Protein AF-0000000077406127 (afdb_homodimer)

Organism: Phaedon cochleariae (NCBI:txid80249)

Nearest PDB structures (foldseek):
  3bde-assembly1_A  TM=3.989E-01  e=2.179E-02  Mesorhizobium japonicum MAFF 303099
  2ril-assembly1_A-2  TM=4.394E-01  e=1.186E-01  Shewanella loihica PV-4
  5b09-assembly1_A-2  TM=4.162E-01  e=1.728E-01  Cannabis sativa
  5b0a-assembly1_A  TM=4.412E-01  e=4.160E-01  Cannabis sativa
  7oj0-assembly1_8  TM=1.980E-01  e=5.245E-02  Escherichia coli K-12

InterPro domains:
  IPR004244 Transposase, L1 [PTHR11505] (39-192)

pLDDT: mean 84.62, std 16.84, range [23.72, 98.31]

Secondary structure (DSSP, 8-state):
--------------GGGGGGGGSHHHHHHHHHHHHHHHHHHHHHHHHHHHHHHHHHHHHHHHHHHHHHHHHHHHHHHHHHHHHHHHHHHHHHHHHHHHHHHHHHHHHHHHHTTTEEEEESPPP-TT--HHHHHHHHHHHTT----S-EEEEEEPPPS-TT--SPPPEEEEESSHHHHHHHHHHHHHHT-EEGGGGT--SS-PEEEEEE---HHHHHHHHHHHHHHHHHT--EEEETTEEEEE-TTT--EEEE-SHHHHHHHHHHHH--/--------------SGGGGGGGGHHHHHHHHHHHHHHHHHHHHHHHHHHHHHHHHHHHHHHHHHHHHHHHHHHHHHHHHHHHHHHHHHHHHHHHHHHHHHHHHHHHHHHHHTTTEEEEESPPP-TT--HHHHHHHHHHHTT----S-EEEEEEPPPS-TT--SPPPEEEEESSHHHHHHHHHHHHHHT-EEGGGGT--SS-PEEEEEE---HHHHHHHHHHHHHHHHHT--EEEETTEEEEE-TTT--EEEE-SHHHHHHHHHHHH--

Foldseek 3Di:
DDDPPCPDDDPPDPPPVVPVVPPVVVVVVVVVVVVVVVVVVVVVVVVVVVVVVVVVVVVVVVVVVVVVVVVVVVVVVVVVVCVVVVVVVVVVVVVVVVVVVLVVQVVVLVVQLQKKKKFWADDDPDDDQVLLVLLLCVLLVHDSDVFWPDKDFDDDPDPVDPGGTIMMTGGNDNVSVVSSVVSCVVVVFAFPVSSPDDDDTTTMDMGGDHDPVLVVVQVVLVVLCVVVVWDWDDDSNWIWTADPPPRDIDTDSDPVSSVVVVVVNVVD/DPPPPDDPDPPPDDPVVVVVVVVVVVVVVVVVVVVVVVVVVVVVVVVVVVVVVVVVVVVVVVVVVVVVVVVVVVVVVVVVVCVVVVVVVVVVVVVVVVVVVLVVQVVVLVVQLQKKKKFDADDDDPDDQVLLVLLLCVLLVHDSDVFWPDKDFDDDPDPVDPGGTIMMTGGNDNVSVVSSVVSCVVVVFAFPVSSPDDDDTTTMDMGGDHDPVLVVVQVVLVVLCVVVVWDWDDDSNWIWTADPPPRDIDTDSDPVSSVVVVVVNPVD

Radius of gyration: 56.71 Å; Cα contacts (8 Å, |Δi|>4): 519; chains: 2; bounding box: 66×189×122 Å

Sequence (536 aa):
MPDVAKFPGLSWKCESCSKKTGELGGEETFAANLIEKLNFIMSDIKDIKTKQNDIVASMEYYGAKIDDFSHKMEEFDSIVKSIPKIENKVVLNTSEIDILKSNINSLEQQMRSNNIIINGIPESKNENVIEIVEKVIVTLGVNEARTIESCYRVPQKDQSRQTPKGILVKFALKSQKTNVITAIRRMKGITTGDIGFEGNNNKIFINDHLTPRNQLLYKNTREICKQKNVSCWTRDCKIYLRDPKNAKQIHIDSEDALHEIIKAFGKNMPDVAKFPGLSWKCESCSKKTGELGGEETFAANLIEKLNFIMSDIKDIKTKQNDIVASMEYYGAKIDDFSHKMEEFDSIVKSIPKIENKVVLNTSEIDILKSNINSLEQQMRSNNIIINGIPESKNENVIEIVEKVIVTLGVNEARTIESCYRVPQKDQSRQTPKGILVKFALKSQKTNVITAIRRMKGITTGDIGFEGNNNKIFINDHLTPRNQLLYKNTREICKQKNVSCWTRDCKIYLRDPKNAKQIHIDSEDALHEIIKAFGKN

Solvent-accessible surface area (backbone atoms only — not comparable to full-atom values): 30474 Å² total; per-residue (Å²): 137,87,79,80,76,81,80,83,77,87,74,81,74,74,72,75,72,68,63,65,68,64,60,64,58,54,54,55,51,50,51,50,51,50,52,53,51,51,50,48,51,53,51,49,51,53,51,52,53,51,52,50,52,50,52,51,53,50,49,51,51,52,51,52,50,50,51,52,50,54,54,51,50,53,54,49,52,55,55,58,62,44,46,62,57,54,52,47,48,39,54,52,40,51,53,48,43,52,53,49,52,50,49,43,50,54,51,55,33,57,73,26,62,26,28,34,31,40,32,50,49,81,82,61,101,77,64,58,60,65,58,54,51,49,40,50,40,52,69,52,65,44,85,73,68,93,37,69,71,48,63,46,72,45,85,64,90,59,77,81,56,85,66,54,55,32,34,37,36,33,34,40,39,51,67,56,41,52,49,50,55,50,33,41,60,73,60,72,50,52,36,35,48,74,64,68,50,85,78,78,69,36,62,44,45,77,43,68,41,58,40,74,68,55,43,50,50,48,51,54,48,50,53,53,24,60,75,68,73,38,59,67,51,74,57,93,74,36,40,35,34,42,37,87,84,75,65,45,79,40,78,48,90,43,72,66,55,47,53,54,53,48,52,59,60,65,72,102,130,87,78,82,78,84,78,91,80,80,79,80,76,71,70,77,72,61,62,67,60,64,66,56,53,60,54,52,51,47,53,50,52,48,50,52,53,51,49,51,51,52,52,49,53,52,51,51,53,53,52,50,52,52,50,52,53,50,50,50,53,50,51,52,51,50,52,54,48,54,56,51,48,55,55,45,52,58,53,58,63,46,47,62,56,53,51,48,50,40,54,52,42,51,52,50,42,52,53,50,52,52,49,43,51,53,51,55,34,57,73,26,62,26,28,35,31,40,32,51,50,82,81,60,91,87,62,59,60,64,58,54,51,49,39,49,40,51,71,54,65,45,83,74,68,92,38,69,68,46,64,44,72,46,87,65,89,59,79,81,56,85,66,54,56,32,34,37,36,32,35,40,39,51,67,56,42,53,49,51,54,52,33,40,59,73,60,73,51,53,38,34,49,73,62,68,50,84,78,79,69,35,62,44,45,77,42,67,40,59,40,73,68,55,43,51,51,47,52,54,48,50,53,53,23,61,76,67,74,38,58,68,51,73,59,94,76,36,40,35,33,41,38,86,84,76,66,44,79,40,80,47,90,42,71,66,55,47,52,53,54,50,53,60,61,65,74,102

Structure (mmCIF, N/CA/C/O backbone):
data_AF-0000000077406127-model_v1
#
loop_
_entity.id
_entity.type
_entity.pdbx_description
1 polymer 'Zinc finger DNA binding protein'
#
loop_
_atom_site.group_PDB
_atom_site.id
_atom_site.type_symbol
_atom_site.label_atom_id
_atom_site.label_alt_id
_atom_site.label_comp_id
_atom_site.label_asym_id
_atom_site.label_entity_id
_atom_site.label_seq_id
_atom_site.pdbx_PDB_ins_code
_atom_site.Cartn_x
_atom_site.Cartn_y
_atom_site.Cartn_z
_atom_site.occupancy
_atom_site.B_iso_or_equiv
_atom_site.auth_seq_id
_atom_site.auth_comp_id
_atom_site.auth_asym_id
_atom_site.auth_atom_id
_atom_site.pdbx_PDB_model_num
ATOM 1 N N . MET A 1 1 ? -12.422 153.625 59.531 1 23.72 1 MET A N 1
ATOM 2 C CA . MET A 1 1 ? -11.742 152.25 59.562 1 23.72 1 MET A CA 1
ATOM 3 C C . MET A 1 1 ? -10.875 152.125 58.312 1 23.72 1 MET A C 1
ATOM 5 O O . MET A 1 1 ? -11.258 152.5 57.219 1 23.72 1 MET A O 1
ATOM 9 N N . PRO A 1 2 ? -9.57 151.625 58.531 1 28.53 2 PRO A N 1
ATOM 10 C CA . PRO A 1 2 ? -8.383 151.625 57.688 1 28.53 2 PRO A CA 1
ATOM 11 C C . PRO A 1 2 ? -8.508 150.75 56.5 1 28.53 2 PRO A C 1
ATOM 13 O O . PRO A 1 2 ? -9.258 149.75 56.562 1 28.53 2 PRO A O 1
ATOM 16 N N . ASP A 1 3 ? -8.32 151.125 55.281 1 30.36 3 ASP A N 1
ATOM 17 C CA . ASP A 1 3 ? -8.391 150.75 53.875 1 30.36 3 ASP A CA 1
ATOM 18 C C . ASP A 1 3 ? -7.312 149.75 53.562 1 30.36 3 ASP A C 1
ATOM 20 O O . ASP A 1 3 ? -6.117 150 53.688 1 30.36 3 ASP A O 1
ATOM 24 N N . VAL A 1 4 ? -7.578 148.375 54.125 1 32.62 4 VAL A N 1
ATOM 25 C CA . VAL A 1 4 ? -6.656 147.25 54 1 32.62 4 VAL A CA 1
ATOM 26 C C . VAL A 1 4 ? -6.199 147.125 52.562 1 32.62 4 VAL A C 1
ATOM 28 O O . VAL A 1 4 ? -7.023 147 51.656 1 32.62 4 VAL A O 1
ATOM 31 N N . ALA A 1 5 ? -5.023 147.625 52.25 1 32 5 ALA A N 1
ATOM 32 C CA . ALA A 1 5 ? -4.441 147.75 50.906 1 32 5 ALA A CA 1
ATOM 33 C C . ALA A 1 5 ? -4.066 146.375 50.406 1 32 5 ALA A C 1
ATOM 35 O O . ALA A 1 5 ? -3.342 145.625 51.062 1 32 5 ALA A O 1
ATOM 36 N N . LYS A 1 6 ? -4.996 145.75 49.688 1 34.91 6 LYS A N 1
ATOM 37 C CA . LYS A 1 6 ? -4.973 144.375 49.062 1 34.91 6 LYS A CA 1
ATOM 38 C C . LYS A 1 6 ? -3.758 144.25 48.156 1 34.91 6 LYS A C 1
ATOM 40 O O . LYS A 1 6 ? -3.674 144.875 47.094 1 34.91 6 LYS A O 1
ATOM 45 N N . PHE A 1 7 ? -2.553 144 48.844 1 31.02 7 PHE A N 1
ATOM 46 C CA . PHE A 1 7 ? -1.362 144 48 1 31.02 7 PHE A CA 1
ATOM 47 C C . PHE A 1 7 ? -1.374 142.75 47.156 1 31.02 7 PHE A C 1
ATOM 49 O O . PHE A 1 7 ? -1.604 141.625 47.688 1 31.02 7 PHE A O 1
ATOM 56 N N . PRO A 1 8 ? -1.407 142.625 45.812 1 29.8 8 PRO A N 1
ATOM 57 C CA . PRO A 1 8 ? -1.729 141.625 44.781 1 29.8 8 PRO A CA 1
ATOM 58 C C . PRO A 1 8 ? -0.864 140.375 44.875 1 29.8 8 PRO A C 1
ATOM 60 O O . PRO A 1 8 ? -1.39 139.25 44.906 1 29.8 8 PRO A O 1
ATOM 63 N N . GLY A 1 9 ? 0.224 140.25 44.25 1 28.89 9 GLY A N 1
ATOM 64 C CA . GLY A 1 9 ? 0.572 139.375 43.156 1 28.89 9 GLY A CA 1
ATOM 65 C C . GLY A 1 9 ? 1.231 138.125 43.594 1 28.89 9 GLY A C 1
ATOM 66 O O . GLY A 1 9 ? 0.884 137 43.125 1 28.89 9 GLY A O 1
ATOM 67 N N . LEU A 1 10 ? 2.523 138.125 44.062 1 32.22 10 LEU A N 1
ATOM 68 C CA . LEU A 1 10 ? 3.572 137.25 43.625 1 32.22 10 LEU A CA 1
ATOM 69 C C . LEU A 1 10 ? 3.541 135.875 44.438 1 32.22 10 LEU A C 1
ATOM 71 O O . LEU A 1 10 ? 3.875 135.875 45.594 1 32.22 10 LEU A O 1
ATOM 75 N N . SER A 1 11 ? 2.496 135.125 44.281 1 33.75 11 SER A N 1
ATOM 76 C CA . SER A 1 11 ? 2.49 133.875 45.031 1 33.75 11 SER A CA 1
ATOM 77 C C . SER A 1 11 ? 3.57 132.875 44.531 1 33.75 11 SER A C 1
ATOM 79 O O . SER A 1 11 ? 3.625 132.625 43.344 1 33.75 11 SER A O 1
ATOM 81 N N . TRP A 1 12 ? 4.832 132.875 45.062 1 32.41 12 TRP A N 1
ATOM 82 C CA . TRP A 1 12 ? 5.996 132 44.719 1 32.41 12 TRP A CA 1
ATOM 83 C C . TRP A 1 12 ? 5.711 130.5 44.906 1 32.41 12 TRP A C 1
ATOM 85 O O . TRP A 1 12 ? 5.391 130.125 46.031 1 32.41 12 TRP A O 1
ATOM 95 N N . LYS A 1 13 ? 5.012 129.875 43.938 1 39 13 LYS A N 1
ATOM 96 C CA . LYS A 1 13 ? 4.789 128.5 43.969 1 39 13 LYS A CA 1
ATOM 97 C C . LYS A 1 13 ? 6.109 127.688 43.875 1 39 13 LYS A C 1
ATOM 99 O O . LYS A 1 13 ? 6.934 128 43 1 39 13 LYS A O 1
ATOM 104 N N . CYS A 1 14 ? 6.602 127.125 44.938 1 37.44 14 CYS A N 1
ATOM 105 C CA . CYS A 1 14 ? 7.852 126.375 45.031 1 37.44 14 CYS A CA 1
ATOM 106 C C . CYS A 1 14 ? 7.875 125.25 44.031 1 37.44 14 CYS A C 1
ATOM 108 O O . CYS A 1 14 ? 6.895 124.5 43.906 1 37.44 14 CYS A O 1
ATOM 110 N N . GLU A 1 15 ? 8.719 125.062 43 1 41.5 15 GLU A N 1
ATOM 111 C CA . GLU A 1 15 ? 8.984 124.188 41.844 1 41.5 15 GLU A CA 1
ATOM 112 C C . GLU A 1 15 ? 9.148 122.75 42.312 1 41.5 15 GLU A C 1
ATOM 114 O O . GLU A 1 15 ? 8.812 121.812 41.594 1 41.5 15 GLU A O 1
ATOM 119 N N . SER A 1 16 ? 9.664 122.438 43.469 1 42.06 16 SER A N 1
ATOM 120 C CA . SER A 1 16 ? 10.055 121.062 43.781 1 42.06 16 SER A CA 1
ATOM 121 C C . SER A 1 16 ? 8.836 120.188 44.062 1 42.06 16 SER A C 1
ATOM 123 O O . SER A 1 16 ? 8.93 118.938 44.062 1 42.06 16 SER A O 1
ATOM 125 N N . CYS A 1 17 ? 7.73 120.5 44.594 1 40.66 17 CYS A N 1
ATOM 126 C CA . CYS A 1 17 ? 6.586 119.688 44.938 1 40.66 17 CYS A CA 1
ATOM 127 C C . CYS A 1 17 ? 5.824 119.25 43.688 1 40.66 17 CYS A C 1
ATOM 129 O O . CYS A 1 17 ? 4.844 118.5 43.781 1 40.66 17 CYS A O 1
ATOM 131 N N . SER A 1 18 ? 5.953 119.938 42.594 1 41.56 18 SER A N 1
ATOM 132 C CA . SER A 1 18 ? 5.191 119.562 41.406 1 41.56 18 SER A CA 1
ATOM 133 C C . SER A 1 18 ? 5.668 118.188 40.844 1 41.56 18 SER A C 1
ATOM 135 O O . SER A 1 18 ? 5.02 117.625 40 1 41.56 18 SER A O 1
ATOM 137 N N . LYS A 1 19 ? 6.891 117.812 41.188 1 42.69 19 LYS A N 1
ATOM 138 C CA . LYS A 1 19 ? 7.34 116.562 40.562 1 42.69 19 LYS A CA 1
ATOM 139 C C . LYS A 1 19 ? 6.77 115.312 41.281 1 42.69 19 LYS A C 1
ATOM 141 O O . LYS A 1 19 ? 7.066 114.188 40.906 1 42.69 19 LYS A O 1
ATOM 146 N N . LYS A 1 20 ? 6.16 115.375 42.344 1 44.41 20 LYS A N 1
ATOM 147 C CA . LYS A 1 20 ? 5.699 114.188 42.969 1 44.41 20 LYS A CA 1
ATOM 148 C C . LYS A 1 20 ? 4.488 113.625 42.25 1 44.41 20 LYS A C 1
ATOM 150 O O . LYS A 1 20 ? 3.984 112.562 42.594 1 44.41 20 LYS A O 1
ATOM 155 N N . THR A 1 21 ? 3.848 114.312 41.344 1 43.69 21 THR A N 1
ATOM 156 C CA . THR A 1 21 ? 2.693 113.75 40.688 1 43.69 21 THR A CA 1
ATOM 157 C C . THR A 1 21 ? 3.137 112.688 39.688 1 43.69 21 THR A C 1
ATOM 159 O O . THR A 1 21 ? 2.311 111.938 39.156 1 43.69 21 THR A O 1
ATOM 162 N N . GLY A 1 22 ? 4.367 112.688 39.25 1 45.22 22 GLY A N 1
ATOM 163 C CA . GLY A 1 22 ? 4.828 111.75 38.219 1 45.22 22 GLY A CA 1
ATOM 164 C C . GLY A 1 22 ? 5.012 110.375 38.719 1 45.22 22 GLY A C 1
ATOM 165 O O . GLY A 1 22 ? 5.297 109.438 37.938 1 45.22 22 GLY A O 1
ATOM 166 N N . GLU A 1 23 ? 5.152 110 39.906 1 48.38 23 GLU A N 1
ATOM 167 C CA . GLU A 1 23 ? 5.453 108.688 40.438 1 48.38 23 GLU A CA 1
ATOM 168 C C . GLU A 1 23 ? 4.199 107.812 40.5 1 48.38 23 GLU A C 1
ATOM 170 O O . GLU A 1 23 ? 4.285 106.562 40.656 1 48.38 23 GLU A O 1
ATOM 175 N N . LEU A 1 24 ? 3.041 108.312 40.594 1 52.19 24 LEU A N 1
ATOM 176 C CA . LEU A 1 24 ? 1.816 107.5 40.594 1 52.19 24 LEU A CA 1
ATOM 177 C C . LEU A 1 24 ? 1.615 106.812 39.25 1 52.19 24 LEU A C 1
ATOM 179 O O . LEU A 1 24 ? 1.036 105.688 39.188 1 52.19 24 LEU A O 1
ATOM 183 N N . GLY A 1 25 ? 2.084 107.312 38.188 1 55.66 25 GLY A N 1
ATOM 184 C CA . GLY A 1 25 ? 1.985 106.75 36.875 1 55.66 25 GLY A CA 1
ATOM 185 C C . GLY A 1 25 ? 2.789 105.5 36.688 1 55.66 25 GLY A C 1
ATOM 186 O O . GLY A 1 25 ? 2.391 104.625 35.938 1 55.66 25 GLY A O 1
ATOM 187 N N . GLY A 1 26 ? 3.797 105.375 37.312 1 61.22 26 GLY A N 1
ATOM 188 C CA . GLY A 1 26 ? 4.703 104.188 37.219 1 61.22 26 GLY A CA 1
ATOM 189 C C . GLY A 1 26 ? 4.164 102.938 37.875 1 61.22 26 GLY A C 1
ATOM 190 O O . GLY A 1 26 ? 4.328 101.875 37.344 1 61.22 26 GLY A O 1
ATOM 191 N N . GLU A 1 27 ? 3.52 103.062 38.906 1 68.31 27 GLU A N 1
ATOM 192 C CA . GLU A 1 27 ? 2.971 101.938 39.656 1 68.31 27 GLU A CA 1
ATOM 193 C C . GLU A 1 27 ? 1.751 101.375 38.938 1 68.31 27 GLU A C 1
ATOM 195 O O . GLU A 1 27 ? 1.573 100.188 38.906 1 68.31 27 GLU A O 1
ATOM 200 N N . GLU A 1 28 ? 0.912 102.25 38.406 1 68.44 28 GLU A N 1
ATOM 201 C CA . GLU A 1 28 ? -0.248 101.812 37.656 1 68.44 28 GLU A CA 1
ATOM 202 C C . GLU A 1 28 ? 0.175 101.062 36.375 1 68.44 28 GLU A C 1
ATOM 204 O O . GLU A 1 28 ? -0.413 100.062 36.031 1 68.44 28 GLU A O 1
ATOM 209 N N . THR A 1 29 ? 1.216 101.625 35.844 1 76.19 29 THR A N 1
ATOM 210 C CA . THR A 1 29 ? 1.751 101 34.625 1 76.19 29 THR A CA 1
ATOM 211 C C . THR A 1 29 ? 2.402 99.625 34.969 1 76.19 29 THR A C 1
ATOM 213 O O . THR A 1 29 ? 2.25 98.688 34.219 1 76.19 29 THR A O 1
ATOM 216 N N . PHE A 1 30 ? 3.041 99.5 36 1 77.81 30 PHE A N 1
ATOM 217 C CA . PHE A 1 30 ? 3.65 98.25 36.469 1 77.81 30 PHE A CA 1
ATOM 218 C C . PHE A 1 30 ? 2.582 97.25 36.781 1 77.81 30 PHE A C 1
ATOM 220 O O . PHE A 1 30 ? 2.701 96.062 36.375 1 77.81 30 PHE A O 1
ATOM 227 N N . ALA A 1 31 ? 1.521 97.75 37.5 1 79.81 31 ALA A N 1
ATOM 228 C CA . ALA A 1 31 ? 0.427 96.875 37.844 1 79.81 31 ALA A CA 1
ATOM 229 C C . ALA A 1 31 ? -0.29 96.312 36.594 1 79.81 31 ALA A C 1
ATOM 231 O O . ALA A 1 31 ? -0.622 95.125 36.5 1 79.81 31 ALA A O 1
ATOM 232 N N . ALA A 1 32 ? -0.462 97.25 35.656 1 78.31 32 ALA A N 1
ATOM 233 C CA . ALA A 1 32 ? -1.131 96.875 34.406 1 78.31 32 ALA A CA 1
ATOM 234 C C . ALA A 1 32 ? -0.286 95.875 33.625 1 78.31 32 ALA A C 1
ATOM 236 O O . ALA A 1 32 ? -0.809 94.875 33.062 1 78.31 32 ALA A O 1
ATOM 237 N N . ASN A 1 33 ? 1.027 96 33.562 1 81.62 33 ASN A N 1
ATOM 238 C CA . ASN A 1 33 ? 1.945 95.125 32.875 1 81.62 33 ASN A CA 1
ATOM 239 C C . ASN A 1 33 ? 2.01 93.75 33.562 1 81.62 33 ASN A C 1
ATOM 241 O O . ASN A 1 33 ? 2.064 92.688 32.875 1 81.62 33 ASN A O 1
ATOM 245 N N . LEU A 1 34 ? 1.953 93.75 34.812 1 84.75 34 LEU A N 1
ATOM 246 C CA . LEU A 1 34 ? 1.985 92.5 35.594 1 84.75 34 LEU A CA 1
ATOM 247 C C . LEU A 1 34 ? 0.717 91.688 35.344 1 84.75 34 LEU A C 1
ATOM 249 O O . LEU A 1 34 ? 0.781 90.5 35.188 1 84.75 34 LEU A O 1
ATOM 253 N N . ILE A 1 35 ? -0.429 92.438 35.312 1 83.44 35 ILE A N 1
ATOM 254 C CA . ILE A 1 35 ? -1.706 91.75 35.094 1 83.44 35 ILE A CA 1
ATOM 255 C C . ILE A 1 35 ? -1.74 91.188 33.688 1 83.44 35 ILE A C 1
ATOM 257 O O . ILE A 1 35 ? -2.223 90.062 33.469 1 83.44 35 ILE A O 1
ATOM 261 N N . GLU A 1 36 ? -1.147 91.875 32.719 1 83.25 36 GLU A N 1
ATOM 262 C CA . GLU A 1 36 ? -1.096 91.375 31.359 1 83.25 36 GLU A CA 1
ATOM 263 C C . GLU A 1 36 ? -0.242 90.125 31.25 1 83.25 36 GLU A C 1
ATOM 265 O O . GLU A 1 36 ? -0.627 89.188 30.594 1 83.25 36 GLU A O 1
ATOM 270 N N . LYS A 1 37 ? 0.863 90.062 31.953 1 84.5 37 LYS A N 1
ATOM 271 C CA . LYS A 1 37 ? 1.743 88.938 31.953 1 84.5 37 LYS A CA 1
ATOM 272 C C . LYS A 1 37 ? 1.078 87.75 32.625 1 84.5 37 LYS A C 1
ATOM 274 O O . LYS A 1 37 ? 1.182 86.625 32.156 1 84.5 37 LYS A O 1
ATOM 279 N N . LEU A 1 38 ? 0.329 88 33.656 1 87.56 38 LEU A N 1
ATOM 280 C CA . LEU A 1 38 ? -0.38 86.938 34.375 1 87.56 38 LEU A CA 1
ATOM 281 C C . LEU A 1 38 ? -1.502 86.375 33.531 1 87.56 38 LEU A C 1
ATOM 283 O O . LEU A 1 38 ? -1.727 85.125 33.531 1 87.56 38 LEU A O 1
ATOM 287 N N . ASN A 1 39 ? -2.131 87.25 32.781 1 83.94 39 ASN A N 1
ATOM 288 C CA . ASN A 1 39 ? -3.164 86.812 31.859 1 83.94 39 ASN A CA 1
ATOM 289 C C . ASN A 1 39 ? -2.58 85.938 30.75 1 83.94 39 ASN A C 1
ATOM 291 O O . ASN A 1 39 ? -3.184 84.938 30.359 1 83.94 39 ASN A O 1
ATOM 295 N N . PHE A 1 40 ? -1.41 86.25 30.359 1 85.12 40 PHE A N 1
ATOM 296 C CA . PHE A 1 40 ? -0.725 85.438 29.344 1 85.12 40 PHE A CA 1
ATOM 297 C C . PHE A 1 40 ? -0.356 84.062 29.891 1 85.12 40 PHE A C 1
ATOM 299 O O . PHE A 1 40 ? -0.567 83.062 29.219 1 85.12 40 PHE A O 1
ATOM 306 N N . ILE A 1 41 ? 0.121 84 31.062 1 89 41 ILE A N 1
ATOM 307 C CA . ILE A 1 41 ? 0.506 82.75 31.703 1 89 41 ILE A CA 1
ATOM 308 C C . ILE A 1 41 ? -0.727 81.875 31.906 1 89 41 ILE A C 1
ATOM 310 O O . ILE A 1 41 ? -0.687 80.688 31.656 1 89 41 ILE A O 1
ATOM 314 N N . MET A 1 42 ? -1.842 82.562 32.312 1 89.88 42 MET A N 1
ATOM 315 C CA . MET A 1 42 ? -3.078 81.812 32.531 1 89.88 42 MET A CA 1
ATOM 316 C C . MET A 1 42 ? -3.621 81.25 31.219 1 89.88 42 MET A C 1
ATOM 318 O O . MET A 1 42 ? -4.113 80.125 31.188 1 89.88 42 MET A O 1
ATOM 322 N N . SER A 1 43 ? -3.436 82.062 30.172 1 88.5 43 SER A N 1
ATOM 323 C CA . SER A 1 43 ? -3.855 81.562 28.859 1 88.5 43 SER A CA 1
ATOM 324 C C . SER A 1 43 ? -3 80.438 28.391 1 88.5 43 SER A C 1
ATOM 326 O O . SER A 1 43 ? -3.518 79.438 27.844 1 88.5 43 SER A O 1
ATOM 328 N N . ASP A 1 44 ? -1.703 80.5 28.672 1 89.5 44 ASP A N 1
ATOM 329 C CA . ASP A 1 44 ? -0.779 79.375 28.312 1 89.5 44 ASP A CA 1
ATOM 330 C C . ASP A 1 44 ? -1.089 78.125 29.094 1 89.5 44 ASP A C 1
ATOM 332 O O . ASP A 1 44 ? -1.03 77 28.547 1 89.5 44 ASP A O 1
ATOM 336 N N . ILE A 1 45 ? -1.43 78.188 30.328 1 91.12 45 ILE A N 1
ATOM 337 C CA . ILE A 1 45 ? -1.759 77.062 31.188 1 91.12 45 ILE A CA 1
ATOM 338 C C . ILE A 1 45 ? -3.029 76.375 30.688 1 91.12 45 ILE A C 1
ATOM 340 O O . ILE A 1 45 ? -3.104 75.188 30.641 1 91.12 45 ILE A O 1
ATOM 344 N N . LYS A 1 46 ? -3.963 77.25 30.234 1 89.81 46 LYS A N 1
ATOM 345 C CA . LYS A 1 46 ? -5.188 76.688 29.656 1 89.81 46 LYS A CA 1
ATOM 346 C C . LYS A 1 46 ? -4.895 75.938 28.391 1 89.81 46 LYS A C 1
ATOM 348 O O . LYS A 1 46 ? -5.457 74.812 28.188 1 89.81 46 LYS A O 1
ATOM 353 N N . ASP A 1 47 ? -3.943 76.438 27.578 1 90.5 47 ASP A N 1
ATOM 354 C CA . ASP A 1 47 ? -3.535 75.75 26.359 1 90.5 47 ASP A CA 1
ATOM 355 C C . ASP A 1 47 ? -2.836 74.438 26.672 1 90.5 47 ASP A C 1
ATOM 357 O O . ASP A 1 47 ? -3.092 73.375 26.016 1 90.5 47 ASP A O 1
ATOM 361 N N . ILE A 1 48 ? -1.962 74.375 27.656 1 91.19 48 ILE A N 1
ATOM 362 C CA . ILE A 1 48 ? -1.224 73.188 28.062 1 91.19 48 ILE A CA 1
ATOM 363 C C . ILE A 1 48 ? -2.197 72.125 28.578 1 91.19 48 ILE A C 1
ATOM 365 O O . ILE A 1 48 ? -2.07 70.938 28.25 1 91.19 48 ILE A O 1
ATOM 369 N N . LYS A 1 49 ? -3.248 72.625 29.312 1 91.88 49 LYS A N 1
ATOM 370 C CA . LYS A 1 49 ? -4.238 71.688 29.859 1 91.88 49 LYS A CA 1
ATOM 371 C C . LYS A 1 49 ? -5.066 71.062 28.734 1 91.88 49 LYS A C 1
ATOM 373 O O . LYS A 1 49 ? -5.367 69.875 28.781 1 91.88 49 LYS A O 1
ATOM 378 N N . THR A 1 50 ? -5.309 71.812 27.719 1 90.25 50 THR A N 1
ATOM 379 C CA . THR A 1 50 ? -6.047 71.312 26.562 1 90.25 50 THR A CA 1
ATOM 380 C C . THR A 1 50 ? -5.223 70.25 25.828 1 90.25 50 THR A C 1
ATOM 382 O O . THR A 1 50 ? -5.734 69.188 25.484 1 90.25 50 THR A O 1
ATOM 385 N N . LYS A 1 51 ? -3.949 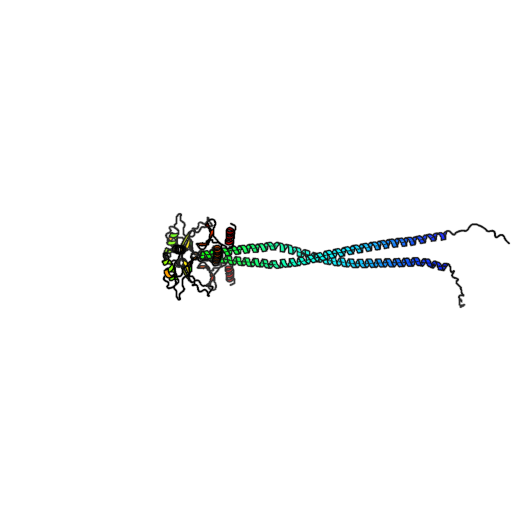70.562 25.625 1 90.88 51 LYS A N 1
ATOM 386 C CA . LYS A 1 51 ? -3.055 69.625 24.938 1 90.88 51 LYS A CA 1
ATOM 387 C C . LYS A 1 51 ? -2.883 68.375 25.75 1 90.88 51 LYS A C 1
ATOM 389 O O . LYS A 1 51 ? -2.805 67.25 25.188 1 90.88 51 LYS A O 1
ATOM 394 N N . GLN A 1 52 ? -2.844 68.438 27.062 1 92.62 52 GLN A N 1
ATOM 395 C CA . GLN A 1 52 ? -2.75 67.25 27.938 1 92.62 52 GLN A CA 1
ATOM 396 C C . GLN A 1 52 ? -3.986 66.375 27.797 1 92.62 52 GLN A C 1
ATOM 398 O O . GLN A 1 52 ? -3.879 65.125 27.781 1 92.62 52 GLN A O 1
ATOM 403 N N . ASN A 1 53 ? -5.082 67.062 27.688 1 90.44 53 ASN A N 1
ATOM 404 C CA . ASN A 1 53 ? -6.312 66.312 27.5 1 90.44 53 ASN A CA 1
ATOM 405 C C . ASN A 1 53 ? -6.324 65.562 26.172 1 90.44 53 ASN A C 1
ATOM 407 O O . ASN A 1 53 ? -6.793 64.438 26.078 1 90.44 53 ASN A O 1
ATOM 411 N N . ASP A 1 54 ? -5.703 66.188 25.156 1 90.81 54 ASP A N 1
ATOM 412 C CA . ASP A 1 54 ? -5.59 65.562 23.859 1 90.81 54 ASP A CA 1
ATOM 413 C C . ASP A 1 54 ? -4.66 64.312 23.906 1 90.81 54 ASP A C 1
ATOM 415 O O . ASP A 1 54 ? -4.934 63.281 23.281 1 90.81 54 ASP A O 1
ATOM 419 N N . ILE A 1 55 ? -3.588 64.375 24.641 1 92 55 ILE A N 1
ATOM 420 C CA . ILE A 1 55 ? -2.615 63.312 24.781 1 92 55 ILE A CA 1
ATOM 421 C C . ILE A 1 55 ? -3.246 62.125 25.516 1 92 55 ILE A C 1
ATOM 423 O O . ILE A 1 55 ? -3.053 60.969 25.141 1 92 55 ILE A O 1
ATOM 427 N N . VAL A 1 56 ? -4.055 62.469 26.516 1 91.5 56 VAL A N 1
ATOM 428 C CA . VAL A 1 56 ? -4.723 61.406 27.281 1 91.5 56 VAL A CA 1
ATOM 429 C C . VAL A 1 56 ? -5.723 60.688 26.391 1 91.5 56 VAL A C 1
ATOM 431 O O . VAL A 1 56 ? -5.801 59.438 26.422 1 91.5 56 VAL A O 1
ATOM 434 N N . ALA A 1 57 ? -6.387 61.438 25.562 1 91 57 ALA A N 1
ATOM 435 C CA . ALA A 1 57 ? -7.344 60.844 24.641 1 91 57 ALA A CA 1
ATOM 436 C C . ALA A 1 57 ? -6.637 59.938 23.625 1 91 57 ALA A C 1
ATOM 438 O O . ALA A 1 57 ? -7.125 58.844 23.328 1 91 57 ALA A O 1
ATOM 439 N N . SER A 1 58 ? -5.52 60.344 23.141 1 89.5 58 SER A N 1
ATOM 440 C CA . SER A 1 58 ? -4.723 59.562 22.219 1 89.5 58 SER A CA 1
ATOM 441 C C . SER A 1 58 ? -4.211 58.281 22.891 1 89.5 58 SER A C 1
ATOM 443 O O . SER A 1 58 ? -4.215 57.219 22.281 1 89.5 58 SER A O 1
ATOM 445 N N . MET A 1 59 ? -3.818 58.469 24.109 1 90.12 59 MET A N 1
ATOM 446 C CA . MET A 1 59 ? -3.311 57.312 24.859 1 90.12 59 MET A CA 1
ATOM 447 C C . MET A 1 59 ? -4.406 56.281 25.078 1 90.12 59 MET A C 1
ATOM 449 O O . MET A 1 59 ? -4.152 55.062 25 1 90.12 59 MET A O 1
ATOM 453 N N . GLU A 1 60 ? -5.531 56.781 25.281 1 88.5 60 GLU A N 1
ATOM 454 C CA . GLU A 1 60 ? -6.668 55.875 25.438 1 88.5 60 GLU A CA 1
ATOM 455 C C . GLU A 1 60 ? -6.961 55.125 24.141 1 88.5 60 GLU A C 1
ATOM 457 O O . GLU A 1 60 ? -7.258 53.938 24.172 1 88.5 60 GLU A O 1
ATOM 462 N N . TYR A 1 61 ? -6.797 55.781 23.094 1 89.19 61 TYR A N 1
ATOM 463 C CA . TYR A 1 61 ? -6.992 55.188 21.781 1 89.19 61 TYR A CA 1
ATOM 464 C C . TYR A 1 61 ? -5.977 54.062 21.516 1 89.19 61 TYR A C 1
ATOM 466 O O . TYR A 1 61 ? -6.344 52.969 21.125 1 89.19 61 TYR A O 1
ATOM 474 N N . TYR A 1 62 ? -4.781 54.375 21.812 1 89.62 62 TYR A N 1
ATOM 475 C CA . TYR A 1 62 ? -3.73 53.375 21.578 1 89.62 62 TYR A CA 1
ATOM 476 C C . TYR A 1 62 ? -3.82 52.219 22.578 1 89.62 62 TYR A C 1
ATOM 478 O O . TYR A 1 62 ? -3.484 51.094 22.25 1 89.62 62 TYR A O 1
ATOM 486 N N . GLY A 1 63 ? -4.305 52.656 23.812 1 88.94 63 GLY A N 1
ATOM 487 C CA . GLY A 1 63 ? -4.559 51.625 24.781 1 88.94 63 GLY A CA 1
ATOM 488 C C . GLY A 1 63 ? -5.578 50.594 24.297 1 88.94 63 GLY A C 1
ATOM 489 O O . GLY A 1 63 ? -5.383 49.375 24.453 1 88.94 63 GLY A O 1
ATOM 490 N N . ALA A 1 64 ? -6.578 51.062 23.578 1 89.75 64 ALA A N 1
ATOM 491 C CA . ALA A 1 64 ? -7.609 50.188 23.031 1 89.75 64 ALA A CA 1
ATOM 492 C C . ALA A 1 64 ? -7.055 49.344 21.891 1 89.75 64 ALA A C 1
ATOM 494 O O . ALA A 1 64 ? -7.402 48.156 21.766 1 89.75 64 ALA A O 1
ATOM 495 N N . LYS A 1 65 ? -6.238 49.906 21.094 1 88.56 65 LYS A N 1
ATOM 496 C CA . LYS A 1 65 ? -5.609 49.156 20 1 88.56 65 LYS A CA 1
ATOM 497 C C . LYS A 1 65 ? -4.707 48.062 20.516 1 88.56 65 LYS A C 1
ATOM 499 O O . LYS A 1 65 ? -4.691 46.938 19.969 1 88.56 65 LYS A O 1
ATOM 504 N N . ILE A 1 66 ? -4 48.375 21.531 1 88.62 66 ILE A N 1
ATOM 505 C CA . ILE A 1 66 ? -3.111 47.406 22.141 1 88.62 66 ILE A CA 1
ATOM 506 C C . ILE A 1 66 ? -3.93 46.219 22.703 1 88.62 66 ILE A C 1
ATOM 508 O O . ILE A 1 66 ? -3.535 45.062 22.578 1 88.62 66 ILE A O 1
ATOM 512 N N . ASP A 1 67 ? -5.07 46.562 23.234 1 86.75 67 ASP A N 1
ATOM 513 C CA . ASP A 1 67 ? -5.957 45.531 23.734 1 86.75 67 ASP A CA 1
ATOM 514 C C . ASP A 1 67 ? -6.449 44.656 22.594 1 86.75 67 ASP A C 1
ATOM 516 O O . ASP A 1 67 ? -6.496 43.406 22.719 1 86.75 67 ASP A O 1
ATOM 520 N N . ASP A 1 68 ? -6.754 45.188 21.547 1 87.81 68 ASP A N 1
ATOM 521 C CA . ASP A 1 68 ? -7.184 44.438 20.359 1 87.81 68 ASP A CA 1
ATOM 522 C C . ASP A 1 68 ? -6.074 43.531 19.875 1 87.81 68 ASP A C 1
ATOM 524 O O . ASP A 1 68 ? -6.328 42.375 19.531 1 87.81 68 ASP A O 1
ATOM 528 N N . PHE A 1 69 ? -4.879 44.094 19.875 1 86 69 PHE A N 1
ATOM 529 C CA . PHE A 1 69 ? -3.725 43.312 19.438 1 86 69 PHE A CA 1
ATOM 530 C C . PHE A 1 69 ? -3.484 42.156 20.391 1 86 69 PHE A C 1
ATOM 532 O O . PHE A 1 69 ? -3.137 41.062 19.953 1 86 69 PHE A O 1
ATOM 539 N N . SER A 1 70 ? -3.748 42.406 21.609 1 84.81 70 SER A N 1
ATOM 540 C CA . SER A 1 70 ? -3.582 41.375 22.609 1 84.81 70 SER A CA 1
ATOM 541 C C . SER A 1 70 ? -4.555 40.219 22.375 1 84.81 70 SER A C 1
ATOM 543 O O . SER A 1 70 ? -4.191 39.031 22.531 1 84.81 70 SER A O 1
ATOM 545 N N . HIS A 1 71 ? -5.727 40.531 21.922 1 86.69 71 HIS A N 1
ATOM 546 C CA . HIS A 1 71 ? -6.719 39.5 21.609 1 86.69 71 HIS A CA 1
ATOM 547 C C . HIS A 1 71 ? -6.32 38.688 20.375 1 86.69 71 HIS A C 1
ATOM 549 O O . HIS A 1 71 ? -6.457 37.469 20.359 1 86.69 71 HIS A O 1
ATOM 555 N N . LYS A 1 72 ? -5.793 39.312 19.406 1 83.69 72 LYS A N 1
ATOM 556 C CA . LYS A 1 72 ? -5.34 38.656 18.188 1 83.69 72 LYS A CA 1
ATOM 557 C C . LYS A 1 72 ? -4.16 37.719 18.484 1 83.69 72 LYS A C 1
ATOM 559 O O . LYS A 1 72 ? -4.051 36.656 17.906 1 83.69 72 LYS A O 1
ATOM 564 N N . MET A 1 73 ? -3.371 38.156 19.422 1 84.12 73 MET A N 1
ATOM 565 C CA . MET A 1 73 ? -2.234 37.344 19.828 1 84.12 73 MET A CA 1
ATOM 566 C C . MET A 1 73 ? -2.705 36.031 20.438 1 84.12 73 MET A C 1
ATOM 568 O O . MET A 1 73 ? -2.064 35 20.266 1 84.12 73 MET A O 1
ATOM 572 N N . GLU A 1 74 ? -3.789 36.094 21.062 1 83 74 GLU A N 1
ATOM 573 C CA . GLU A 1 74 ? -4.363 34.875 21.625 1 83 74 GLU A CA 1
ATOM 574 C C . GLU A 1 74 ? -4.805 33.906 20.531 1 83 74 GLU A C 1
ATOM 576 O O . GLU A 1 74 ? -4.613 32.688 20.656 1 83 74 GLU A O 1
ATOM 581 N N . GLU A 1 75 ? -5.332 34.406 19.531 1 81.88 75 GLU A N 1
ATOM 582 C CA . GLU A 1 75 ? -5.723 33.594 18.391 1 81.88 75 GLU A CA 1
ATOM 583 C C . GLU A 1 75 ? -4.504 32.969 17.719 1 81.88 75 GLU A C 1
ATOM 585 O O . GLU A 1 75 ? -4.523 31.797 17.328 1 81.88 75 GLU A O 1
ATOM 590 N N . PHE A 1 76 ? -3.494 33.719 17.641 1 81.5 76 PHE A N 1
ATOM 591 C CA . PHE A 1 76 ? -2.242 33.281 17.047 1 81.5 76 PHE A CA 1
ATOM 592 C C . PHE A 1 76 ? -1.634 32.156 17.875 1 81.5 76 PHE A C 1
ATOM 594 O O . PHE A 1 76 ? -1.102 31.188 17.328 1 81.5 76 PHE A O 1
ATOM 601 N N . ASP A 1 77 ? -1.875 32.344 19.078 1 81.38 77 ASP A N 1
ATOM 602 C CA . ASP A 1 77 ? -1.356 31.328 19.969 1 81.38 77 ASP A CA 1
ATOM 603 C C . ASP A 1 77 ? -2.064 29.984 19.734 1 81.38 77 ASP A C 1
ATOM 605 O O . ASP A 1 77 ? -1.438 28.938 19.797 1 81.38 77 ASP A O 1
ATOM 609 N N . SER A 1 78 ? -3.283 30.047 19.422 1 83.19 78 SER A N 1
ATOM 610 C CA . SER A 1 78 ? -4.047 28.844 19.141 1 83.19 78 SER A CA 1
ATOM 611 C C . SER A 1 78 ? -3.582 28.188 17.844 1 83.19 78 SER A C 1
ATOM 613 O O . SER A 1 78 ? -3.48 26.953 17.766 1 83.19 78 SER A O 1
ATOM 615 N N . ILE A 1 79 ? -3.232 28.938 16.875 1 82.62 79 ILE A N 1
ATOM 616 C CA . ILE A 1 79 ? -2.768 28.438 15.578 1 82.62 79 ILE A CA 1
ATOM 617 C C . ILE A 1 79 ? -1.401 27.781 15.742 1 82.62 79 ILE A C 1
ATOM 619 O O . ILE A 1 79 ? -1.156 26.703 15.188 1 82.62 79 ILE A O 1
ATOM 623 N N . VAL A 1 80 ? -0.651 28.375 16.578 1 82.62 80 VAL A N 1
ATOM 624 C CA . VAL A 1 80 ? 0.687 27.859 16.812 1 82.62 80 VAL A CA 1
ATOM 625 C C . VAL A 1 80 ? 0.586 26.5 17.516 1 82.62 80 VAL A C 1
ATOM 627 O O . VAL A 1 80 ? 1.354 25.578 17.203 1 82.62 80 VAL A O 1
ATOM 630 N N . LYS A 1 81 ? -0.419 26.375 18.312 1 83.94 81 LYS A N 1
ATOM 631 C CA . LYS A 1 81 ? -0.597 25.125 19.062 1 83.94 81 LYS A CA 1
ATOM 632 C C . LYS A 1 81 ? -1.063 24 18.156 1 83.94 81 LYS A C 1
ATOM 634 O O . LYS A 1 81 ? -0.873 22.828 18.469 1 83.94 81 LYS A O 1
ATOM 639 N N . SER A 1 82 ? -1.554 24.328 17.047 1 85.56 82 SER A N 1
ATOM 640 C CA . SER A 1 82 ? -2.051 23.312 16.125 1 85.56 82 SER A CA 1
ATOM 641 C C . SER A 1 82 ? -0.921 22.734 15.273 1 85.56 82 SER A C 1
ATOM 643 O O . SER A 1 8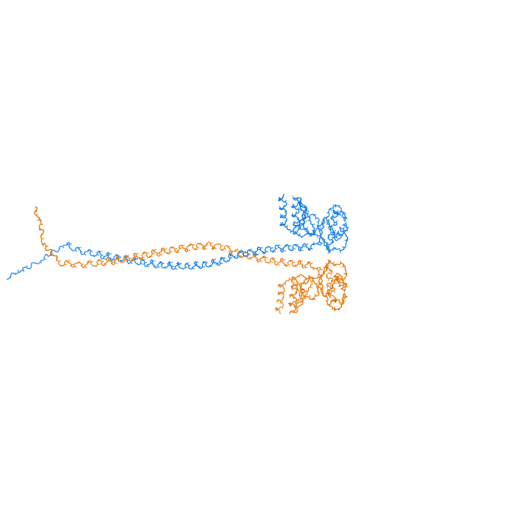2 ? -1.06 21.656 14.695 1 85.56 82 SER A O 1
ATOM 645 N N . ILE A 1 83 ? 0.127 23.422 15.203 1 87.62 83 ILE A N 1
ATOM 646 C CA . ILE A 1 83 ? 1.22 23.062 14.305 1 87.62 83 ILE A CA 1
ATOM 647 C C . ILE A 1 83 ? 1.775 21.688 14.688 1 87.62 83 ILE A C 1
ATOM 649 O O . ILE A 1 83 ? 1.906 20.812 13.836 1 87.62 83 ILE A O 1
ATOM 653 N N . PRO A 1 84 ? 2.051 21.5 15.938 1 88.5 84 PRO A N 1
ATOM 654 C CA . PRO A 1 84 ? 2.549 20.172 16.328 1 88.5 84 PRO A CA 1
ATOM 655 C C . PRO A 1 84 ? 1.567 19.047 15.984 1 88.5 84 PRO A C 1
ATOM 657 O O . PRO A 1 84 ? 1.985 17.938 15.656 1 88.5 84 PRO A O 1
ATOM 660 N N . LYS A 1 85 ? 0.333 19.391 16.078 1 92.25 85 LYS A N 1
ATOM 661 C CA . LYS A 1 85 ? -0.676 18.391 15.734 1 92.25 85 LYS A CA 1
ATOM 662 C C . LYS A 1 85 ? -0.608 18.031 14.258 1 92.25 85 LYS A C 1
ATOM 664 O O . LYS A 1 85 ? -0.681 16.844 13.898 1 92.25 85 LYS A O 1
ATOM 669 N N . ILE A 1 86 ? -0.46 18.984 13.43 1 93.56 86 ILE A N 1
ATOM 670 C CA . ILE A 1 86 ? -0.363 18.75 11.992 1 93.56 86 ILE A CA 1
ATOM 671 C C . ILE A 1 86 ? 0.938 18 11.672 1 93.56 86 ILE A C 1
ATOM 673 O O . ILE A 1 86 ? 0.954 17.094 10.852 1 93.56 86 ILE A O 1
ATOM 677 N N . GLU A 1 87 ? 1.945 18.422 12.32 1 92.88 87 GLU A N 1
ATOM 678 C CA . GLU A 1 87 ? 3.232 17.75 12.133 1 92.88 87 GLU A CA 1
ATOM 679 C C . GLU A 1 87 ? 3.16 16.281 12.539 1 92.88 87 GLU A C 1
ATOM 681 O O . GLU A 1 87 ? 3.76 15.422 11.891 1 92.88 87 GLU A O 1
ATOM 686 N N . ASN A 1 88 ? 2.475 16.062 13.586 1 96.06 88 ASN A N 1
ATOM 687 C CA . ASN A 1 88 ? 2.293 14.68 14.031 1 96.06 88 ASN A CA 1
ATOM 688 C C . ASN A 1 88 ? 1.531 13.859 12.992 1 96.06 88 ASN A C 1
ATOM 690 O O . ASN A 1 88 ? 1.827 12.68 12.797 1 96.06 88 ASN A O 1
ATOM 694 N N . LYS A 1 89 ? 0.613 14.453 12.398 1 96.88 89 LYS A N 1
ATOM 695 C CA . LYS A 1 89 ? -0.119 13.773 11.328 1 96.88 89 LYS A CA 1
ATOM 696 C C . LYS A 1 89 ? 0.811 13.391 10.18 1 96.88 89 LYS A C 1
ATOM 698 O O . LYS A 1 89 ? 0.687 12.312 9.609 1 96.88 89 LYS A O 1
ATOM 703 N N . VAL A 1 90 ? 1.705 14.219 9.875 1 97.5 90 VAL A N 1
ATOM 704 C CA . VAL A 1 90 ? 2.689 13.945 8.828 1 97.5 90 VAL A CA 1
ATOM 705 C C . VAL A 1 90 ? 3.537 12.734 9.227 1 97.5 90 VAL A C 1
ATOM 707 O O . VAL A 1 90 ? 3.775 11.844 8.406 1 97.5 90 VAL A O 1
ATOM 710 N N . VAL A 1 91 ? 3.959 12.711 10.43 1 97.56 91 VAL A N 1
ATOM 711 C CA . VAL A 1 91 ? 4.785 11.617 10.93 1 97.56 91 VAL A CA 1
ATOM 712 C C . VAL A 1 91 ? 4 10.305 10.875 1 97.56 91 VAL A C 1
ATOM 714 O O . VAL A 1 91 ? 4.508 9.297 10.383 1 97.56 91 VAL A O 1
ATOM 717 N N . LEU A 1 92 ? 2.77 10.383 11.289 1 98.12 92 LEU A N 1
ATOM 718 C CA . LEU A 1 92 ? 1.918 9.195 11.273 1 98.12 92 LEU A CA 1
ATOM 719 C C . LEU A 1 92 ? 1.675 8.719 9.852 1 98.12 92 LEU A C 1
ATOM 721 O O . LEU A 1 92 ? 1.741 7.52 9.57 1 98.12 92 LEU A O 1
ATOM 725 N N . ASN A 1 93 ? 1.459 9.633 8.953 1 98.19 93 ASN A N 1
ATOM 726 C CA . ASN A 1 93 ? 1.248 9.289 7.551 1 98.19 93 ASN A CA 1
ATOM 727 C C . ASN A 1 93 ? 2.5 8.68 6.93 1 98.19 93 ASN A C 1
ATOM 729 O O . ASN A 1 93 ? 2.408 7.73 6.148 1 98.19 93 ASN A O 1
ATOM 733 N N . THR A 1 94 ? 3.58 9.172 7.27 1 98 94 THR A N 1
ATOM 734 C CA . THR A 1 94 ? 4.84 8.656 6.754 1 98 94 THR A CA 1
ATOM 735 C C . THR A 1 94 ? 5.078 7.227 7.234 1 98 94 THR A C 1
ATOM 737 O O . THR A 1 94 ? 5.484 6.363 6.453 1 98 94 THR A O 1
ATOM 740 N N . SER A 1 95 ? 4.812 7.035 8.477 1 97.88 95 SER A N 1
ATOM 741 C CA . SER A 1 95 ? 4.934 5.688 9.023 1 97.88 95 SER A CA 1
ATOM 742 C C . SER A 1 95 ? 3.979 4.723 8.328 1 97.88 95 SER A C 1
ATOM 744 O O . SER A 1 95 ? 4.355 3.594 8 1 97.88 95 SER A O 1
ATOM 746 N N . GLU A 1 96 ? 2.807 5.16 8.117 1 98.19 96 GLU A N 1
ATOM 747 C CA . GLU A 1 96 ? 1.826 4.336 7.418 1 98.19 96 GLU A CA 1
ATOM 748 C C . GLU A 1 96 ? 2.281 4.023 5.996 1 98.19 96 GLU A C 1
ATOM 750 O O . GLU A 1 96 ? 2.117 2.9 5.52 1 98.19 96 GLU A O 1
ATOM 755 N N . ILE A 1 97 ? 2.775 4.949 5.32 1 98.31 97 ILE A N 1
ATOM 756 C CA . ILE A 1 97 ? 3.299 4.77 3.971 1 98.31 97 ILE A CA 1
ATOM 757 C C . ILE A 1 97 ? 4.391 3.701 3.979 1 98.31 97 ILE A C 1
ATOM 759 O O . ILE A 1 97 ? 4.406 2.811 3.125 1 98.31 97 ILE A O 1
ATOM 763 N N . ASP A 1 98 ? 5.215 3.73 4.957 1 96.81 98 ASP A N 1
ATOM 764 C CA . ASP A 1 98 ? 6.293 2.754 5.066 1 96.81 98 ASP A CA 1
ATOM 765 C C . ASP A 1 98 ? 5.738 1.348 5.285 1 96.81 98 ASP A C 1
ATOM 767 O O . ASP A 1 98 ? 6.211 0.386 4.676 1 96.81 98 ASP A O 1
ATOM 771 N N . ILE A 1 99 ? 4.801 1.231 6.113 1 97.25 99 ILE A N 1
ATOM 772 C CA . ILE A 1 99 ? 4.172 -0.056 6.387 1 97.25 99 ILE A CA 1
ATOM 773 C C . ILE A 1 99 ? 3.502 -0.584 5.121 1 97.25 99 ILE A C 1
ATOM 775 O O . ILE A 1 99 ? 3.645 -1.761 4.777 1 97.25 99 ILE A O 1
ATOM 779 N N . LEU A 1 100 ? 2.832 0.269 4.406 1 98.06 100 LEU A N 1
ATOM 780 C CA . LEU A 1 100 ? 2.141 -0.123 3.182 1 98.06 100 LEU A CA 1
ATOM 781 C C . LEU A 1 100 ? 3.137 -0.544 2.107 1 98.06 100 LEU A C 1
ATOM 783 O O . LEU A 1 100 ? 2.896 -1.508 1.377 1 98.06 100 LEU A O 1
ATOM 787 N N . LYS A 1 101 ? 4.188 0.133 2.014 1 97 101 LYS A N 1
ATOM 788 C CA . LYS A 1 101 ? 5.23 -0.229 1.059 1 97 101 LYS A CA 1
ATOM 789 C C . LYS A 1 101 ? 5.836 -1.591 1.393 1 97 101 LYS A C 1
ATOM 791 O O . LYS A 1 101 ? 6.117 -2.387 0.495 1 97 101 LYS A O 1
ATOM 796 N N . SER A 1 102 ? 6.008 -1.876 2.635 1 95.81 102 SER A N 1
ATOM 797 C CA . SER A 1 102 ? 6.492 -3.182 3.072 1 95.81 102 SER A CA 1
ATOM 798 C C . SER A 1 102 ? 5.488 -4.281 2.738 1 95.81 102 SER A C 1
ATOM 800 O O . SER A 1 102 ? 5.875 -5.371 2.307 1 95.81 102 SER A O 1
ATOM 802 N N . ASN A 1 103 ? 4.281 -3.934 2.959 1 96.69 103 ASN A N 1
ATOM 803 C CA . ASN A 1 103 ? 3.227 -4.883 2.615 1 96.69 103 ASN A CA 1
ATOM 804 C C . ASN A 1 103 ? 3.217 -5.195 1.121 1 96.69 103 ASN A C 1
ATOM 806 O O . ASN A 1 103 ? 3.072 -6.352 0.724 1 96.69 103 ASN A O 1
ATOM 810 N N . ILE A 1 104 ? 3.338 -4.234 0.317 1 97.5 104 ILE A N 1
ATOM 811 C CA . ILE A 1 104 ? 3.389 -4.398 -1.133 1 97.5 104 ILE A CA 1
ATOM 812 C C . ILE A 1 104 ? 4.566 -5.289 -1.511 1 97.5 104 ILE A C 1
ATOM 814 O O . ILE A 1 104 ? 4.422 -6.211 -2.318 1 97.5 104 ILE A O 1
ATOM 818 N N . ASN A 1 105 ? 5.66 -5.043 -0.906 1 96.88 105 ASN A N 1
ATOM 819 C CA . ASN A 1 105 ? 6.824 -5.883 -1.182 1 96.88 105 ASN A CA 1
ATOM 820 C C . ASN A 1 105 ? 6.574 -7.336 -0.793 1 96.88 105 ASN A C 1
ATOM 822 O O . ASN A 1 105 ? 6.973 -8.25 -1.514 1 96.88 105 ASN A O 1
ATOM 826 N N . SER A 1 106 ? 5.969 -7.504 0.371 1 96.12 106 SER A N 1
ATOM 827 C CA . SER A 1 106 ? 5.656 -8.852 0.833 1 96.12 106 SER A CA 1
ATOM 828 C C . SER A 1 106 ? 4.73 -9.57 -0.144 1 96.12 106 SER A C 1
ATOM 830 O O . SER A 1 106 ? 4.949 -10.742 -0.467 1 96.12 106 SER A O 1
ATOM 832 N N . LEU A 1 107 ? 3.775 -8.859 -0.655 1 96.19 107 LEU A N 1
ATOM 833 C CA . LEU A 1 107 ? 2.832 -9.43 -1.611 1 96.19 107 LEU A CA 1
ATOM 834 C C . LEU A 1 107 ? 3.521 -9.734 -2.938 1 96.19 107 LEU A C 1
ATOM 836 O O . LEU A 1 107 ? 3.299 -10.789 -3.531 1 96.19 107 LEU A O 1
ATOM 840 N N . GLU A 1 108 ? 4.301 -8.867 -3.354 1 96.38 108 GLU A N 1
ATOM 841 C CA . GLU A 1 108 ? 5.039 -9.078 -4.594 1 96.38 108 GLU A CA 1
ATOM 842 C C . GLU A 1 108 ? 5.973 -10.281 -4.48 1 96.38 108 GLU A C 1
ATOM 844 O O . GLU A 1 108 ? 6.133 -11.039 -5.438 1 96.38 108 GLU A O 1
ATOM 849 N N . GLN A 1 109 ? 6.543 -10.398 -3.357 1 95.94 109 GLN A N 1
ATOM 850 C CA . GLN A 1 109 ? 7.414 -11.555 -3.139 1 95.94 109 GLN A CA 1
ATOM 851 C C . GLN A 1 109 ? 6.617 -12.852 -3.127 1 95.94 109 GLN A C 1
ATOM 853 O O . GLN A 1 109 ? 7.066 -13.867 -3.67 1 95.94 109 GLN A O 1
ATOM 858 N N . GLN A 1 110 ? 5.52 -12.781 -2.516 1 94.06 110 GLN A N 1
ATOM 859 C CA . GLN A 1 110 ? 4.664 -13.961 -2.486 1 94.06 110 GLN A CA 1
ATOM 860 C C . GLN A 1 110 ? 4.25 -14.383 -3.895 1 94.06 110 GLN A C 1
ATOM 862 O O . GLN A 1 110 ? 4.184 -15.57 -4.199 1 94.06 110 GLN A O 1
ATOM 867 N N . MET A 1 111 ? 4.066 -13.414 -4.75 1 93.56 111 MET A N 1
ATOM 868 C CA . MET A 1 111 ? 3.686 -13.68 -6.133 1 93.56 111 MET A CA 1
ATOM 869 C C . MET A 1 111 ? 4.809 -14.383 -6.883 1 93.56 111 MET A C 1
ATOM 871 O O . MET A 1 111 ? 4.574 -15.008 -7.918 1 93.56 111 MET A O 1
ATOM 875 N N . ARG A 1 112 ? 5.93 -14.297 -6.352 1 94.19 112 ARG A N 1
ATOM 876 C CA . ARG A 1 112 ? 7.102 -14.875 -6.996 1 94.19 112 ARG A CA 1
ATOM 877 C C . ARG A 1 112 ? 7.516 -16.172 -6.312 1 94.19 112 ARG A C 1
ATOM 879 O O . ARG A 1 112 ? 8.594 -16.703 -6.578 1 94.19 112 ARG A O 1
ATOM 886 N N . SER A 1 113 ? 6.691 -16.672 -5.469 1 92.44 113 SER A N 1
ATOM 887 C CA . SER A 1 113 ? 7.043 -17.812 -4.629 1 92.44 113 SER A CA 1
ATOM 888 C C . SER A 1 113 ? 7.27 -19.078 -5.461 1 92.44 113 SER A C 1
ATOM 890 O O . SER A 1 113 ? 7.988 -19.984 -5.043 1 92.44 113 SER A O 1
ATOM 892 N N . ASN A 1 114 ? 6.672 -19.109 -6.703 1 92.31 114 ASN A N 1
ATOM 893 C CA . ASN A 1 114 ? 6.812 -20.281 -7.551 1 92.31 114 ASN A CA 1
ATOM 894 C C . ASN A 1 114 ? 7.891 -20.094 -8.609 1 92.31 114 ASN A C 1
ATOM 896 O O . ASN A 1 114 ? 8.07 -20.938 -9.484 1 92.31 114 ASN A O 1
ATOM 900 N N . ASN A 1 115 ? 8.586 -19 -8.469 1 95.5 115 ASN A N 1
ATOM 901 C CA . ASN A 1 115 ? 9.516 -18.625 -9.531 1 95.5 115 ASN A CA 1
ATOM 902 C C . ASN A 1 115 ? 10.953 -18.969 -9.164 1 95.5 115 ASN A C 1
ATOM 904 O O . ASN A 1 115 ? 11.32 -18.938 -7.984 1 95.5 115 ASN A O 1
ATOM 908 N N . ILE A 1 116 ? 11.711 -19.297 -10.133 1 96.12 116 ILE A N 1
ATOM 909 C CA . ILE A 1 116 ? 13.164 -19.391 -10 1 96.12 116 ILE A CA 1
ATOM 910 C C . ILE A 1 116 ? 13.836 -18.672 -11.164 1 96.12 116 ILE A C 1
ATOM 912 O O . ILE A 1 116 ? 13.203 -18.406 -12.188 1 96.12 116 ILE A O 1
ATOM 916 N N . ILE A 1 117 ? 15.062 -18.281 -10.938 1 96.38 117 ILE A N 1
ATOM 917 C CA . ILE A 1 117 ? 15.875 -17.703 -12 1 96.38 117 ILE A CA 1
ATOM 918 C C . ILE A 1 117 ? 17.094 -18.594 -12.273 1 96.38 117 ILE A C 1
ATOM 920 O O . ILE A 1 117 ? 17.812 -18.953 -11.344 1 96.38 117 ILE A O 1
ATOM 924 N N . ILE A 1 118 ? 17.266 -18.938 -13.477 1 96.56 118 ILE A N 1
ATOM 925 C CA . ILE A 1 118 ? 18.391 -19.75 -13.898 1 96.56 118 ILE A CA 1
ATOM 926 C C . ILE A 1 118 ? 19.422 -18.875 -14.609 1 96.56 118 ILE A C 1
ATOM 928 O O . ILE A 1 118 ? 19.094 -18.219 -15.609 1 96.56 118 ILE A O 1
ATOM 932 N N . ASN A 1 119 ? 20.578 -18.891 -14.086 1 94.94 119 ASN A N 1
ATOM 933 C CA . ASN A 1 119 ? 21.656 -18.094 -14.68 1 94.94 119 ASN A CA 1
ATOM 934 C C . ASN A 1 119 ? 22.797 -19 -15.18 1 94.94 119 ASN A C 1
ATOM 936 O O . ASN A 1 119 ? 22.969 -20.109 -14.695 1 94.94 119 ASN A O 1
ATOM 940 N N . GLY A 1 120 ? 23.5 -18.438 -16.156 1 93.31 120 GLY A N 1
ATOM 941 C CA . GLY A 1 120 ? 24.688 -19.141 -16.609 1 93.31 120 GLY A CA 1
ATOM 942 C C . GLY A 1 120 ? 24.469 -19.922 -17.891 1 93.31 120 GLY A C 1
ATOM 943 O O . GLY A 1 120 ? 25.375 -20.641 -18.344 1 93.31 120 GLY A O 1
ATOM 944 N N . ILE A 1 121 ? 23.359 -19.781 -18.438 1 93.62 121 ILE A N 1
ATOM 945 C CA . ILE A 1 121 ? 23.062 -20.5 -19.672 1 93.62 121 ILE A CA 1
ATOM 946 C C . ILE A 1 121 ? 23.281 -19.594 -20.875 1 93.62 121 ILE A C 1
ATOM 948 O O . ILE A 1 121 ? 22.703 -18.5 -20.938 1 93.62 121 ILE A O 1
ATOM 952 N N . PRO A 1 122 ? 24.062 -20.047 -21.781 1 91.81 122 PRO A N 1
ATOM 953 C CA . PRO A 1 122 ? 24.312 -19.219 -22.953 1 91.81 122 PRO A CA 1
ATOM 954 C C . PRO A 1 122 ? 23.062 -18.953 -23.781 1 91.81 122 PRO A C 1
ATOM 956 O O . PRO A 1 122 ? 22.109 -19.75 -23.719 1 91.81 122 PRO A O 1
ATOM 959 N N . GLU A 1 123 ? 23.156 -17.781 -24.547 1 91.12 123 GLU A N 1
ATOM 960 C CA . GLU A 1 123 ? 22.016 -17.375 -25.375 1 91.12 123 GLU A CA 1
ATOM 961 C C . GLU A 1 123 ? 22.25 -17.734 -26.844 1 91.12 123 GLU A C 1
ATOM 963 O O . GLU A 1 123 ? 23.375 -17.641 -27.328 1 91.12 123 GLU A O 1
ATOM 968 N N . SER A 1 124 ? 21.188 -18.219 -27.5 1 87.38 124 SER A N 1
ATOM 969 C CA . SER A 1 124 ? 21.266 -18.484 -28.922 1 87.38 124 SER A CA 1
ATOM 970 C C . SER A 1 124 ? 20.094 -17.828 -29.672 1 87.38 124 SER A C 1
ATOM 972 O O . SER A 1 124 ? 19.031 -17.609 -29.109 1 87.38 124 SER A O 1
ATOM 974 N N . LYS A 1 125 ? 20.438 -17.328 -31.016 1 86.75 125 LYS A N 1
ATOM 975 C CA . LYS A 1 125 ? 19.453 -16.672 -31.875 1 86.75 125 LYS A CA 1
ATOM 976 C C . LYS A 1 125 ? 18.312 -17.625 -32.219 1 86.75 125 LYS A C 1
ATOM 978 O O . LYS A 1 125 ? 18.531 -18.734 -32.719 1 86.75 125 LYS A O 1
ATOM 983 N N . ASN A 1 126 ? 17.516 -18.297 -31.672 1 88.5 126 ASN A N 1
ATOM 984 C CA . ASN A 1 126 ? 16.359 -19.172 -31.922 1 88.5 126 ASN A CA 1
ATOM 985 C C . ASN A 1 126 ? 16.266 -20.266 -30.859 1 88.5 126 ASN A C 1
ATOM 987 O O . ASN A 1 126 ? 15.906 -21.406 -31.172 1 88.5 126 ASN A O 1
ATOM 991 N N . GLU A 1 127 ? 16.609 -19.844 -29.797 1 90.81 127 GLU A N 1
ATOM 992 C CA . GLU A 1 127 ? 16.547 -20.828 -28.719 1 90.81 127 GLU A CA 1
ATOM 993 C C . GLU A 1 127 ? 15.109 -21.109 -28.281 1 90.81 127 GLU A C 1
ATOM 995 O O . GLU A 1 127 ? 14.242 -20.234 -28.422 1 90.81 127 GLU A O 1
ATOM 1000 N N . ASN A 1 128 ? 14.867 -22.375 -27.984 1 93.19 128 ASN A N 1
ATOM 1001 C CA . ASN A 1 128 ? 13.648 -22.766 -27.281 1 93.19 128 ASN A CA 1
ATOM 1002 C C . ASN A 1 128 ? 13.875 -22.859 -25.781 1 93.19 128 ASN A C 1
ATOM 1004 O O . ASN A 1 128 ? 14.352 -23.891 -25.281 1 93.19 128 ASN A O 1
ATOM 1008 N N . VAL A 1 129 ? 13.477 -21.797 -25.094 1 93.75 129 VAL A N 1
ATOM 1009 C CA . VAL A 1 129 ? 13.758 -21.641 -23.672 1 93.75 129 VAL A CA 1
ATOM 1010 C C . VAL A 1 129 ? 13.102 -22.781 -22.891 1 93.75 129 VAL A C 1
ATOM 1012 O O . VAL A 1 129 ? 13.672 -23.281 -21.922 1 93.75 129 VAL A O 1
ATOM 1015 N N . ILE A 1 130 ? 11.945 -23.219 -23.297 1 91.5 130 ILE A N 1
ATOM 1016 C CA . ILE A 1 130 ? 11.211 -24.281 -22.609 1 91.5 130 ILE A CA 1
ATOM 1017 C C . ILE A 1 130 ? 12.008 -25.578 -22.656 1 91.5 130 ILE A C 1
ATOM 1019 O O . ILE A 1 130 ? 12.125 -26.281 -21.641 1 91.5 130 ILE A O 1
ATOM 1023 N N . GLU A 1 131 ? 12.547 -25.828 -23.734 1 91.38 131 GLU A N 1
ATOM 1024 C CA . GLU A 1 131 ? 13.344 -27.047 -23.891 1 91.38 131 GLU A CA 1
ATOM 1025 C C . GLU A 1 131 ? 14.594 -27 -23.031 1 91.38 131 GLU A C 1
ATOM 1027 O O . GLU A 1 131 ? 14.984 -28 -22.438 1 91.38 131 GLU A O 1
ATOM 1032 N N . ILE A 1 132 ? 15.227 -25.875 -23.016 1 92.94 132 ILE A N 1
ATOM 1033 C CA . ILE A 1 132 ? 16.422 -25.703 -22.203 1 92.94 132 ILE A CA 1
ATOM 1034 C C . ILE A 1 132 ? 16.109 -25.969 -20.734 1 92.94 132 ILE A C 1
ATOM 1036 O O . ILE A 1 132 ? 16.828 -26.703 -20.062 1 92.94 132 ILE A O 1
ATOM 1040 N N . VAL A 1 133 ? 14.977 -25.406 -20.312 1 94.06 133 VAL A N 1
ATOM 1041 C CA . VAL A 1 133 ? 14.578 -25.547 -18.906 1 94.06 133 VAL A CA 1
ATOM 1042 C C . VAL A 1 133 ? 14.234 -27 -18.609 1 94.06 133 VAL A C 1
ATOM 1044 O O . VAL A 1 133 ? 14.586 -27.516 -17.547 1 94.06 133 VAL A O 1
ATOM 1047 N N . GLU A 1 134 ? 13.594 -27.641 -19.516 1 91.69 134 GLU A N 1
ATOM 1048 C CA . GLU A 1 134 ? 13.25 -29.047 -19.344 1 91.69 134 GLU A CA 1
ATOM 1049 C C . GLU A 1 134 ? 14.5 -29.906 -19.219 1 91.69 134 GLU A C 1
ATOM 1051 O O . GLU A 1 134 ? 14.547 -30.828 -18.406 1 91.69 134 GLU A O 1
ATOM 1056 N N . LYS A 1 135 ? 15.492 -29.578 -20.016 1 91.5 135 LYS A N 1
ATOM 1057 C CA . LYS A 1 135 ? 16.75 -30.312 -19.938 1 91.5 135 LYS A CA 1
ATOM 1058 C C . LYS A 1 135 ? 17.406 -30.125 -18.578 1 91.5 135 LYS A C 1
ATOM 1060 O O . LYS A 1 135 ? 17.938 -31.078 -18.016 1 91.5 135 LYS A O 1
ATOM 1065 N N . VAL A 1 136 ? 17.359 -28.953 -18.078 1 93.5 136 VAL A N 1
ATOM 1066 C CA . VAL A 1 136 ? 17.922 -28.672 -16.766 1 93.5 136 VAL A CA 1
ATOM 1067 C C . VAL A 1 136 ? 17.203 -29.5 -15.711 1 93.5 136 VAL A C 1
ATOM 1069 O O . VAL A 1 136 ? 17.844 -30.156 -14.883 1 93.5 136 VAL A O 1
ATOM 1072 N N . ILE A 1 137 ? 15.891 -29.547 -15.773 1 92.38 137 ILE A N 1
ATOM 1073 C CA . ILE A 1 137 ? 15.07 -30.219 -14.773 1 92.38 137 ILE A CA 1
AT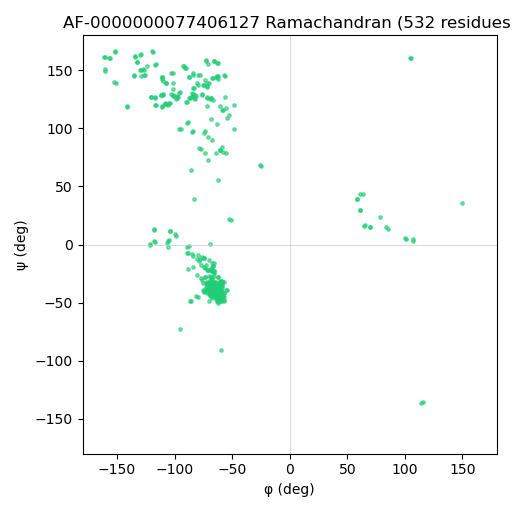OM 1074 C C . ILE A 1 137 ? 15.312 -31.734 -14.844 1 92.38 137 ILE A C 1
ATOM 1076 O O . ILE A 1 137 ? 15.453 -32.375 -13.812 1 92.38 137 ILE A O 1
ATOM 1080 N N . VAL A 1 138 ? 15.414 -32.219 -16.031 1 90.69 138 VAL A N 1
ATOM 1081 C CA . VAL A 1 138 ? 15.656 -33.656 -16.234 1 90.69 138 VAL A CA 1
ATOM 1082 C C . VAL A 1 138 ? 17.031 -34 -15.688 1 90.69 138 VAL A C 1
ATOM 1084 O O . VAL A 1 138 ? 17.188 -35.031 -15.023 1 90.69 138 VAL A O 1
ATOM 1087 N N . THR A 1 139 ? 18 -33.188 -15.961 1 92.69 139 THR A N 1
ATOM 1088 C CA . THR A 1 139 ? 19.359 -33.406 -15.5 1 92.69 139 THR A CA 1
ATOM 1089 C C . THR A 1 139 ? 19.422 -33.438 -13.977 1 92.69 139 THR A C 1
ATOM 1091 O O . THR A 1 139 ? 20.203 -34.188 -13.391 1 92.69 139 THR A O 1
ATOM 1094 N N . LEU A 1 140 ? 18.562 -32.688 -13.344 1 93.38 140 LEU A N 1
ATOM 1095 C CA . LEU A 1 140 ? 18.516 -32.625 -11.891 1 93.38 140 LEU A CA 1
ATOM 1096 C C . LEU A 1 140 ? 17.766 -33.812 -11.312 1 93.38 140 LEU A 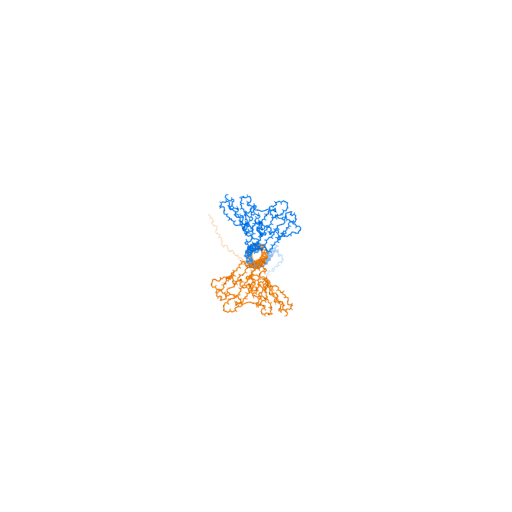C 1
ATOM 1098 O O . LEU A 1 140 ? 17.734 -34 -10.102 1 93.38 140 LEU A O 1
ATOM 1102 N N . GLY A 1 141 ? 17.094 -34.531 -12.078 1 89.5 141 GLY A N 1
ATOM 1103 C CA . GLY A 1 141 ? 16.406 -35.719 -11.641 1 89.5 141 GLY A CA 1
ATOM 1104 C C . GLY A 1 141 ? 15.023 -35.438 -11.07 1 89.5 141 GLY A C 1
ATOM 1105 O O . GLY A 1 141 ? 14.508 -36.188 -10.25 1 89.5 141 GLY A O 1
ATOM 1106 N N . VAL A 1 142 ? 14.578 -34.312 -11.281 1 88.75 142 VAL A N 1
ATOM 1107 C CA . VAL A 1 142 ? 13.258 -33.969 -10.781 1 88.75 142 VAL A CA 1
ATOM 1108 C C . VAL A 1 142 ? 12.18 -34.438 -11.758 1 88.75 142 VAL A C 1
ATOM 1110 O O . VAL A 1 142 ? 12.375 -34.344 -12.977 1 88.75 142 VAL A O 1
ATOM 1113 N N . ASN A 1 143 ? 11.242 -35.156 -11.242 1 72.38 143 ASN A N 1
ATOM 1114 C CA . ASN A 1 143 ? 10.156 -35.656 -12.07 1 72.38 143 ASN A CA 1
ATOM 1115 C C . ASN A 1 143 ? 9.445 -34.562 -12.836 1 72.38 143 ASN A C 1
ATOM 1117 O O . ASN A 1 143 ? 9.195 -33.469 -12.289 1 72.38 143 ASN A O 1
ATOM 1121 N N . GLU A 1 144 ? 9.648 -34.5 -14.297 1 61.34 144 GLU A N 1
ATOM 1122 C CA . GLU A 1 144 ? 9.242 -33.562 -15.336 1 61.34 144 GLU A CA 1
ATOM 1123 C C . GLU A 1 144 ? 7.746 -33.281 -15.266 1 61.34 144 GLU A C 1
ATOM 1125 O O . GLU A 1 144 ? 7.195 -32.625 -16.156 1 61.34 144 GLU A O 1
ATOM 1130 N N . ALA A 1 145 ? 7.031 -33.469 -14.242 1 56.06 145 ALA A N 1
ATOM 1131 C CA . ALA A 1 145 ? 5.617 -33.25 -14.539 1 56.06 145 ALA A CA 1
ATOM 1132 C C . ALA A 1 145 ? 5.379 -31.828 -15.078 1 56.06 145 ALA A C 1
ATOM 1134 O O . ALA A 1 145 ? 6.105 -30.891 -14.734 1 56.06 145 ALA A O 1
ATOM 1135 N N . ARG A 1 146 ? 4.934 -31.594 -16.328 1 62.06 146 ARG A N 1
ATOM 1136 C CA . ARG A 1 146 ? 4.449 -30.422 -17.062 1 62.06 146 ARG A CA 1
ATOM 1137 C C . ARG A 1 146 ? 3.871 -29.375 -16.094 1 62.06 146 ARG A C 1
ATOM 1139 O O . ARG A 1 146 ? 2.654 -29.188 -16.047 1 62.06 146 ARG A O 1
ATOM 1146 N N . THR A 1 147 ? 4.961 -28.859 -15.328 1 77.06 147 THR A N 1
ATOM 1147 C CA . THR A 1 147 ? 4.453 -28.016 -14.25 1 77.06 147 THR A CA 1
ATOM 1148 C C . THR A 1 147 ? 4.941 -26.578 -14.414 1 77.06 147 THR A C 1
ATOM 1150 O O . THR A 1 147 ? 4.828 -25.781 -13.484 1 77.06 147 THR A O 1
ATOM 1153 N N . ILE A 1 148 ? 5.504 -26.391 -15.773 1 86.38 148 ILE A N 1
ATOM 1154 C CA . ILE A 1 148 ? 5.977 -25.031 -15.992 1 86.38 148 ILE A CA 1
ATOM 1155 C C . ILE A 1 148 ? 4.844 -24.172 -16.547 1 86.38 148 ILE A C 1
ATOM 1157 O O . ILE A 1 148 ? 4.227 -24.516 -17.547 1 86.38 148 ILE A O 1
ATOM 1161 N N . GLU A 1 149 ? 4.598 -23.188 -15.859 1 86.06 149 GLU A N 1
ATOM 1162 C CA . GLU A 1 149 ? 3.57 -22.25 -16.328 1 86.06 149 GLU A CA 1
ATOM 1163 C C . GLU A 1 149 ? 4.125 -21.312 -17.391 1 86.06 149 GLU A C 1
ATOM 1165 O O . GLU A 1 149 ? 3.488 -21.078 -18.422 1 86.06 149 GLU A O 1
ATOM 1170 N N . SER A 1 150 ? 5.27 -20.797 -17.156 1 89.94 150 SER A N 1
ATOM 1171 C CA . SER A 1 150 ? 5.906 -19.891 -18.125 1 89.94 150 SER A CA 1
ATOM 1172 C C . SER A 1 150 ? 7.41 -19.797 -17.859 1 89.94 150 SER A C 1
ATOM 1174 O O . SER A 1 150 ? 7.875 -20.047 -16.75 1 89.94 150 SER A O 1
ATOM 1176 N N . CYS A 1 151 ? 8.125 -19.547 -18.922 1 94.38 151 CYS A N 1
ATOM 1177 C CA . CYS A 1 151 ? 9.555 -19.312 -18.781 1 94.38 151 CYS A CA 1
ATOM 1178 C C . CYS A 1 151 ? 10.062 -18.422 -19.906 1 94.38 151 CYS A C 1
ATOM 1180 O O . CYS A 1 151 ? 9.602 -18.531 -21.047 1 94.38 151 CYS A O 1
ATOM 1182 N N . TYR A 1 152 ? 10.953 -17.484 -19.594 1 94.88 152 TYR A N 1
ATOM 1183 C CA . TYR A 1 152 ? 11.5 -16.562 -20.594 1 94.88 152 TYR A CA 1
ATOM 1184 C C . TYR A 1 152 ? 12.789 -15.922 -20.094 1 94.88 152 TYR A C 1
ATOM 1186 O O . TYR A 1 152 ? 13.086 -15.953 -18.891 1 94.88 152 TYR A O 1
ATOM 1194 N N . ARG A 1 153 ? 13.555 -15.398 -21.047 1 94.88 153 ARG A N 1
ATOM 1195 C CA . ARG A 1 153 ? 14.773 -14.68 -20.688 1 94.88 153 ARG A CA 1
ATOM 1196 C C . ARG A 1 153 ? 14.445 -13.328 -20.062 1 94.88 153 ARG A C 1
ATOM 1198 O O . ARG A 1 153 ? 13.555 -12.617 -20.531 1 94.88 153 ARG A O 1
ATOM 1205 N N . VAL A 1 154 ? 15.125 -13.008 -19.016 1 92.12 154 VAL A N 1
ATOM 1206 C CA . VAL A 1 154 ? 14.898 -11.742 -18.312 1 92.12 154 VAL A CA 1
ATOM 1207 C C . VAL A 1 154 ? 15.656 -10.625 -19.016 1 92.12 154 VAL A C 1
ATOM 1209 O O . VAL A 1 154 ? 16.859 -10.742 -19.281 1 92.12 154 VAL A O 1
ATOM 1212 N N . PRO A 1 155 ? 14.938 -9.562 -19.312 1 86.75 155 PRO A N 1
ATOM 1213 C CA . PRO A 1 155 ? 15.625 -8.43 -19.938 1 86.75 155 PRO A CA 1
ATOM 1214 C C . PRO A 1 155 ? 16.672 -7.789 -19.031 1 86.75 155 PRO A C 1
ATOM 1216 O O . PRO A 1 155 ? 16.516 -7.812 -17.812 1 86.75 155 PRO A O 1
ATOM 1219 N N . GLN A 1 156 ? 17.781 -7.332 -19.625 1 81.69 156 GLN A N 1
ATOM 1220 C CA . GLN A 1 156 ? 18.844 -6.68 -18.859 1 81.69 156 GLN A CA 1
ATOM 1221 C C . GLN A 1 156 ? 18.797 -5.164 -19.047 1 81.69 156 GLN A C 1
ATOM 1223 O O . GLN A 1 156 ? 18.547 -4.672 -20.141 1 81.69 156 GLN A O 1
ATOM 1228 N N . LYS A 1 157 ? 18.812 -4.586 -17.891 1 72.12 157 LYS A N 1
ATOM 1229 C CA . LYS A 1 157 ? 18.812 -3.127 -17.938 1 72.12 157 LYS A CA 1
ATOM 1230 C C . LYS A 1 157 ? 20.062 -2.6 -18.609 1 72.12 157 LYS A C 1
ATOM 1232 O O . LYS A 1 157 ? 20 -1.688 -19.438 1 72.12 157 LYS A O 1
ATOM 1237 N N . ASP A 1 158 ? 21.156 -3.223 -18.203 1 75.75 158 ASP A N 1
ATOM 1238 C CA . ASP A 1 158 ? 22.453 -2.84 -18.766 1 75.75 158 ASP A CA 1
ATOM 1239 C C . ASP A 1 158 ? 22.75 -3.646 -20.016 1 75.75 158 ASP A C 1
ATOM 1241 O O . ASP A 1 158 ? 23.141 -4.812 -19.938 1 75.75 158 ASP A O 1
ATOM 1245 N N . GLN A 1 159 ? 22.609 -3.018 -21.094 1 76.44 159 GLN A N 1
ATOM 1246 C CA . GLN A 1 159 ? 22.797 -3.684 -22.391 1 76.44 159 GLN A CA 1
ATOM 1247 C C . GLN A 1 159 ? 24.281 -3.922 -22.672 1 76.44 159 GLN A C 1
ATOM 1249 O O . GLN A 1 159 ? 24.625 -4.703 -23.562 1 76.44 159 GLN A O 1
ATOM 1254 N N . SER A 1 160 ? 25.047 -3.283 -21.828 1 76.62 160 SER A N 1
ATOM 1255 C CA . SER A 1 160 ? 26.484 -3.436 -22.062 1 76.62 160 SER A CA 1
ATOM 1256 C C . SER A 1 160 ? 27.016 -4.707 -21.406 1 76.62 160 SER A C 1
ATOM 1258 O O . SER A 1 160 ? 28.141 -5.133 -21.688 1 76.62 160 SER A O 1
ATOM 1260 N N . ARG A 1 161 ? 26.141 -5.293 -20.641 1 71.88 161 ARG A N 1
ATOM 1261 C CA . ARG A 1 161 ? 26.562 -6.5 -19.938 1 71.88 161 ARG A CA 1
ATOM 1262 C C . ARG A 1 161 ? 26.703 -7.676 -20.891 1 71.88 161 ARG A C 1
ATOM 1264 O O . ARG A 1 161 ? 25.828 -7.914 -21.719 1 71.88 161 ARG A O 1
ATOM 1271 N N . GLN A 1 162 ? 27.875 -8.32 -20.875 1 79.5 162 GLN A N 1
ATOM 1272 C CA . GLN A 1 162 ? 28.188 -9.43 -21.766 1 79.5 162 GLN A CA 1
ATOM 1273 C C . GLN A 1 162 ? 27.734 -10.758 -21.172 1 79.5 162 GLN A C 1
ATOM 1275 O O . GLN A 1 162 ? 27.875 -11.805 -21.797 1 79.5 162 GLN A O 1
ATOM 1280 N N . THR A 1 163 ? 27.172 -10.719 -19.984 1 85 163 THR A N 1
ATOM 1281 C CA . THR A 1 163 ? 26.719 -11.961 -19.375 1 85 163 THR A CA 1
ATOM 1282 C C . THR A 1 163 ? 25.359 -12.367 -19.953 1 85 163 THR A C 1
ATOM 1284 O O . THR A 1 163 ? 24.531 -11.508 -20.25 1 85 163 THR A O 1
ATOM 1287 N N . PRO A 1 164 ? 25.266 -13.688 -20.188 1 90.12 164 PRO A N 1
ATOM 1288 C CA . PRO A 1 164 ? 23.984 -14.133 -20.703 1 90.12 164 PRO A CA 1
ATOM 1289 C C . PRO A 1 164 ? 22.812 -13.773 -19.781 1 90.12 164 PRO A C 1
ATOM 1291 O O . PRO A 1 164 ? 22.969 -13.789 -18.562 1 90.12 164 PRO A O 1
ATOM 1294 N N . LYS A 1 165 ? 21.734 -13.492 -20.391 1 93.12 165 LYS A N 1
ATOM 1295 C CA . LYS A 1 165 ? 20.531 -13.18 -19.625 1 93.12 165 LYS A CA 1
ATOM 1296 C C . LYS A 1 165 ? 20.031 -14.398 -18.875 1 93.12 165 LYS A C 1
ATOM 1298 O O . LYS A 1 165 ? 20.078 -15.523 -19.391 1 93.12 165 LYS A O 1
ATOM 1303 N N . GLY A 1 166 ? 19.531 -14.156 -17.672 1 94.81 166 GLY A N 1
ATOM 1304 C CA . GLY A 1 166 ? 18.922 -15.234 -16.906 1 94.81 166 GLY A CA 1
ATOM 1305 C C . GLY A 1 166 ? 17.578 -15.672 -17.438 1 94.81 166 GLY A C 1
ATOM 1306 O O . GLY A 1 166 ? 16.953 -14.953 -18.219 1 94.81 166 GLY A O 1
ATOM 1307 N N . ILE A 1 167 ? 17.219 -16.875 -17.062 1 96.5 167 ILE A N 1
ATOM 1308 C CA . ILE A 1 167 ? 15.922 -17.406 -17.453 1 96.5 167 ILE A CA 1
ATOM 1309 C C . ILE A 1 167 ? 14.992 -17.438 -16.25 1 96.5 167 ILE A C 1
ATOM 1311 O O . ILE A 1 167 ? 15.312 -18.062 -15.234 1 96.5 167 ILE A O 1
ATOM 1315 N N . LEU A 1 168 ? 13.898 -16.75 -16.375 1 97.44 168 LEU A N 1
ATOM 1316 C CA . LEU A 1 168 ? 12.859 -16.797 -15.352 1 97.44 168 LEU A CA 1
ATOM 1317 C C . LEU A 1 168 ? 11.898 -17.953 -15.617 1 97.44 168 LEU A C 1
ATOM 1319 O O . LEU A 1 168 ? 11.398 -18.109 -16.734 1 97.44 168 LEU A O 1
ATOM 1323 N N . VAL A 1 169 ? 11.742 -18.781 -14.609 1 96.06 169 VAL A N 1
ATOM 1324 C CA . VAL A 1 169 ? 10.844 -19.922 -14.727 1 96.06 169 VAL A CA 1
ATOM 1325 C C . VAL A 1 169 ? 9.75 -19.828 -13.664 1 96.06 169 VAL A C 1
ATOM 1327 O O . VAL A 1 169 ? 10.039 -19.688 -12.477 1 96.06 169 VAL A O 1
ATOM 1330 N N . LYS A 1 170 ? 8.531 -19.906 -14.062 1 93.56 170 LYS A N 1
ATOM 1331 C CA . LYS A 1 170 ? 7.379 -19.984 -13.164 1 93.56 170 LYS A CA 1
ATOM 1332 C C . LYS A 1 170 ? 6.762 -21.375 -13.188 1 93.56 170 LYS A C 1
ATOM 1334 O O . LYS A 1 170 ? 6.309 -21.844 -14.227 1 93.56 170 LYS A O 1
ATOM 1339 N N . PHE A 1 171 ? 6.746 -21.969 -11.969 1 91.12 171 PHE A N 1
ATOM 1340 C CA . PHE A 1 171 ? 6.141 -23.281 -11.852 1 91.12 171 PHE A CA 1
ATOM 1341 C C . PHE A 1 171 ? 4.668 -23.172 -11.477 1 91.12 171 PHE A C 1
ATOM 1343 O O . PHE A 1 171 ? 4.254 -22.203 -10.859 1 91.12 171 PHE A O 1
ATOM 1350 N N . ALA A 1 172 ? 3.986 -24.203 -11.891 1 85.81 172 ALA A N 1
ATOM 1351 C CA . ALA A 1 172 ? 2.57 -24.266 -11.539 1 85.81 172 ALA A CA 1
ATOM 1352 C C . ALA A 1 172 ? 2.383 -24.5 -10.047 1 85.81 172 ALA A C 1
ATOM 1354 O O . ALA A 1 172 ? 1.447 -23.984 -9.438 1 85.81 172 ALA A O 1
ATOM 1355 N N . LEU A 1 173 ? 3.334 -25.25 -9.516 1 85.56 173 LEU A N 1
ATOM 1356 C CA . LEU A 1 173 ? 3.24 -25.609 -8.102 1 85.56 173 LEU A CA 1
ATOM 1357 C C . LEU A 1 173 ? 4.516 -25.219 -7.363 1 85.56 173 LEU A C 1
ATOM 1359 O O . LEU A 1 173 ? 5.621 -25.406 -7.883 1 85.56 173 LEU A O 1
ATOM 1363 N N . LYS A 1 174 ? 4.293 -24.859 -6.211 1 87.12 174 LYS A N 1
ATOM 1364 C CA . LYS A 1 174 ? 5.422 -24.453 -5.383 1 87.12 174 LYS A CA 1
ATOM 1365 C C . LYS A 1 174 ? 6.34 -25.641 -5.086 1 87.12 174 LYS A C 1
ATOM 1367 O O . LYS A 1 174 ? 7.559 -25.469 -4.984 1 87.12 174 LYS A O 1
ATOM 1372 N N . SER A 1 175 ? 5.789 -26.766 -4.914 1 87.44 175 SER A N 1
ATOM 1373 C CA . SER A 1 175 ? 6.57 -27.969 -4.598 1 87.44 175 SER A CA 1
ATOM 1374 C C . SER A 1 175 ? 7.594 -28.266 -5.688 1 87.44 175 SER A C 1
ATOM 1376 O O . SER A 1 175 ? 8.688 -28.75 -5.398 1 87.44 175 SER A O 1
ATOM 1378 N N . GLN A 1 176 ? 7.211 -27.891 -6.879 1 89 176 GLN A N 1
ATOM 1379 C CA . GLN A 1 176 ? 8.141 -28.094 -7.984 1 89 176 GLN A CA 1
ATOM 1380 C C . GLN A 1 176 ? 9.375 -27.219 -7.848 1 89 176 GLN A C 1
ATOM 1382 O O . GLN A 1 176 ? 10.5 -27.672 -8.078 1 89 176 GLN A O 1
ATOM 1387 N N . LYS A 1 177 ? 9.109 -26.047 -7.527 1 91.81 177 LYS A N 1
ATOM 1388 C CA . LYS A 1 177 ? 10.219 -25.125 -7.266 1 91.81 177 LYS A CA 1
ATOM 1389 C C . LYS A 1 177 ? 11.125 -25.656 -6.164 1 91.81 177 LYS A C 1
ATOM 1391 O O . LYS A 1 177 ? 12.352 -25.688 -6.32 1 91.81 177 LYS A O 1
ATOM 1396 N N . THR A 1 178 ? 10.508 -26.078 -5.082 1 91.5 178 THR A N 1
ATOM 1397 C CA . THR A 1 178 ? 11.258 -26.594 -3.945 1 91.5 178 THR A CA 1
ATOM 1398 C C . THR A 1 178 ? 12.078 -27.812 -4.344 1 91.5 178 THR A C 1
ATOM 1400 O O . THR A 1 178 ? 13.242 -27.938 -3.953 1 91.5 178 THR A O 1
ATOM 1403 N N . ASN A 1 179 ? 11.523 -28.641 -5.152 1 92.25 179 ASN A N 1
ATOM 1404 C CA . ASN A 1 179 ? 12.219 -29.828 -5.605 1 92.25 179 ASN A CA 1
ATOM 1405 C C . ASN A 1 179 ? 13.438 -29.484 -6.449 1 92.25 179 ASN A C 1
ATOM 1407 O O . ASN A 1 179 ? 14.5 -30.109 -6.293 1 92.25 179 ASN A O 1
ATOM 1411 N N . VAL A 1 180 ? 13.297 -28.5 -7.266 1 93.38 180 VAL A N 1
ATOM 1412 C CA . VAL A 1 180 ? 14.383 -28.109 -8.156 1 93.38 180 VAL A CA 1
ATOM 1413 C C . VAL A 1 180 ? 15.523 -27.516 -7.34 1 93.38 180 VAL A C 1
ATOM 1415 O O . VAL A 1 180 ? 16.688 -27.875 -7.535 1 93.38 180 VAL A O 1
ATOM 1418 N N . ILE A 1 181 ? 15.148 -26.688 -6.418 1 93.19 181 ILE A N 1
ATOM 1419 C CA . ILE A 1 181 ? 16.156 -26.031 -5.594 1 93.19 181 ILE A CA 1
ATOM 1420 C C . ILE A 1 181 ? 16.875 -27.062 -4.723 1 93.19 181 ILE A C 1
ATOM 1422 O O . ILE A 1 181 ? 18.094 -27.031 -4.59 1 93.19 181 ILE A O 1
ATOM 1426 N N . THR A 1 182 ? 16.125 -27.953 -4.191 1 93.06 182 THR A N 1
ATOM 1427 C CA . THR A 1 182 ? 16.703 -29 -3.365 1 93.06 182 THR A CA 1
ATOM 1428 C C . THR A 1 182 ? 17.609 -29.906 -4.195 1 93.06 182 THR A C 1
ATOM 1430 O O . THR A 1 182 ? 18.688 -30.297 -3.738 1 93.06 182 THR A O 1
ATOM 1433 N N . ALA A 1 183 ? 17.172 -30.234 -5.383 1 94.31 183 ALA A N 1
ATOM 1434 C CA . ALA A 1 183 ? 17.938 -31.109 -6.266 1 94.31 183 ALA A CA 1
ATOM 1435 C C . ALA A 1 183 ? 19.281 -30.484 -6.629 1 94.31 183 ALA A C 1
ATOM 1437 O O . ALA A 1 183 ? 20.312 -31.172 -6.609 1 94.31 183 ALA A O 1
ATOM 1438 N N . ILE A 1 184 ? 19.312 -29.188 -6.961 1 94.25 184 ILE A N 1
ATOM 1439 C CA . ILE A 1 184 ? 20.562 -28.531 -7.355 1 94.25 184 ILE A CA 1
ATOM 1440 C C . ILE A 1 184 ? 21.5 -28.469 -6.164 1 94.25 184 ILE A C 1
ATOM 1442 O O . ILE A 1 184 ? 22.719 -28.578 -6.32 1 94.25 184 ILE A O 1
ATOM 1446 N N . ARG A 1 185 ? 20.984 -28.25 -5.023 1 91.81 185 ARG A N 1
ATOM 1447 C CA . ARG A 1 185 ? 21.812 -28.234 -3.82 1 91.81 185 ARG A CA 1
ATOM 1448 C C . ARG A 1 185 ? 22.406 -29.609 -3.555 1 91.81 185 ARG A C 1
ATOM 1450 O O . ARG A 1 185 ? 23.594 -29.719 -3.205 1 91.81 185 ARG A O 1
ATOM 1457 N N . ARG A 1 186 ? 21.641 -30.625 -3.734 1 93.25 186 ARG A N 1
ATOM 1458 C CA . ARG A 1 186 ? 22.078 -32 -3.514 1 93.25 186 ARG A CA 1
ATOM 1459 C C . ARG A 1 186 ? 23.203 -32.375 -4.484 1 93.25 186 ARG A C 1
ATOM 1461 O O . ARG A 1 186 ? 24.156 -33.062 -4.105 1 93.25 186 ARG A O 1
ATOM 1468 N N . MET A 1 187 ? 23.156 -31.875 -5.652 1 94.38 187 MET A N 1
ATOM 1469 C CA . MET A 1 187 ? 24.109 -32.219 -6.703 1 94.38 187 MET A CA 1
ATOM 1470 C C . MET A 1 187 ? 25.328 -31.297 -6.648 1 94.38 187 MET A C 1
ATOM 1472 O O . MET A 1 187 ? 26.312 -31.516 -7.367 1 94.38 187 MET A O 1
ATOM 1476 N N . LYS A 1 188 ? 25.297 -30.312 -5.84 1 91.88 188 LYS A N 1
ATOM 1477 C CA . LYS A 1 188 ? 26.359 -29.328 -5.684 1 91.88 188 LYS A CA 1
ATOM 1478 C C . LYS A 1 188 ? 26.609 -28.578 -6.988 1 91.88 188 LYS A C 1
ATOM 1480 O O . LYS A 1 188 ? 27.766 -28.344 -7.371 1 91.88 188 LYS A O 1
ATOM 1485 N N . GLY A 1 189 ? 25.578 -28.469 -7.711 1 92.25 189 GLY A N 1
ATOM 1486 C CA . GLY A 1 189 ? 25.641 -27.672 -8.93 1 92.25 189 GLY A CA 1
ATOM 1487 C C . GLY A 1 189 ? 25.703 -28.5 -10.188 1 92.25 189 GLY A C 1
ATOM 1488 O O . GLY A 1 189 ? 25.953 -29.719 -10.125 1 92.25 189 GLY A O 1
ATOM 1489 N N . ILE A 1 190 ? 25.359 -27.844 -11.305 1 93.62 190 ILE A N 1
ATOM 1490 C CA . ILE A 1 190 ? 25.484 -28.438 -12.641 1 93.62 190 ILE A CA 1
ATOM 1491 C C . ILE A 1 190 ? 26.125 -27.438 -13.594 1 93.62 190 ILE A C 1
ATOM 1493 O O . ILE A 1 190 ? 26.219 -26.25 -13.273 1 93.62 190 ILE A O 1
ATOM 1497 N N . THR A 1 191 ? 26.609 -28.016 -14.695 1 95.19 191 THR A N 1
ATOM 1498 C CA . THR A 1 191 ? 27.266 -27.156 -15.688 1 95.19 191 THR A CA 1
ATOM 1499 C C . THR A 1 191 ? 26.531 -27.234 -17.031 1 95.19 191 THR A C 1
ATOM 1501 O O . THR A 1 191 ? 25.641 -28.062 -17.203 1 95.19 191 THR A O 1
ATOM 1504 N N . THR A 1 192 ? 26.875 -26.281 -17.891 1 94.12 192 THR A N 1
ATOM 1505 C CA . THR A 1 192 ? 26.25 -26.266 -19.203 1 94.12 192 THR A CA 1
ATOM 1506 C C . THR A 1 192 ? 26.578 -27.531 -19.984 1 94.12 192 THR A C 1
ATOM 1508 O O . THR A 1 192 ? 25.812 -27.969 -20.828 1 94.12 192 THR A O 1
ATOM 1511 N N . GLY A 1 193 ? 27.688 -28.094 -19.703 1 92.94 193 GLY A N 1
ATOM 1512 C CA . GLY A 1 193 ? 28.047 -29.359 -20.312 1 92.94 193 GLY A CA 1
ATOM 1513 C C . GLY A 1 193 ? 27.109 -30.484 -19.938 1 92.94 193 GLY A C 1
ATOM 1514 O O . GLY A 1 193 ? 26.812 -31.359 -20.766 1 92.94 193 GLY A O 1
ATOM 1515 N N . ASP A 1 194 ? 26.641 -30.422 -18.734 1 92.69 194 ASP A N 1
ATOM 1516 C CA . ASP A 1 194 ? 25.734 -31.453 -18.25 1 92.69 194 ASP A CA 1
ATOM 1517 C C . ASP A 1 194 ? 24.406 -31.422 -19.016 1 92.69 194 ASP A C 1
ATOM 1519 O O . ASP A 1 194 ? 23.703 -32.438 -19.094 1 92.69 194 ASP A O 1
ATOM 1523 N N . ILE A 1 195 ? 24.047 -30.297 -19.578 1 91 195 ILE A N 1
ATOM 1524 C CA . ILE A 1 195 ? 22.75 -30.188 -20.234 1 91 195 ILE A CA 1
ATOM 1525 C C . ILE A 1 195 ? 22.953 -30.203 -21.75 1 91 195 ILE A C 1
ATOM 1527 O O . ILE A 1 195 ? 22.031 -29.891 -22.516 1 91 195 ILE A O 1
ATOM 1531 N N . GLY A 1 196 ? 24.125 -30.359 -22.266 1 87.75 196 GLY A N 1
ATOM 1532 C CA . GLY A 1 196 ? 24.359 -30.641 -23.672 1 87.75 196 GLY A CA 1
ATOM 1533 C C . GLY A 1 196 ? 24.922 -29.469 -24.438 1 87.75 196 GLY A C 1
ATOM 1534 O O . GLY A 1 196 ? 24.938 -29.469 -25.672 1 87.75 196 GLY A O 1
ATOM 1535 N N . PHE A 1 197 ? 25.219 -28.406 -23.734 1 87.94 197 PHE A N 1
ATOM 1536 C CA . PHE A 1 197 ? 25.828 -27.281 -24.453 1 87.94 197 PHE A CA 1
ATOM 1537 C C . PHE A 1 197 ? 27.281 -27.562 -24.781 1 87.94 197 PHE A C 1
ATOM 1539 O O . PHE A 1 197 ? 28 -28.172 -23.969 1 87.94 197 PHE A O 1
ATOM 1546 N N . GLU A 1 198 ? 27.594 -27.172 -26.031 1 83.25 198 GLU A N 1
ATOM 1547 C CA . GLU A 1 198 ? 28.969 -27.359 -26.453 1 83.25 198 GLU A CA 1
ATOM 1548 C C . GLU A 1 198 ? 29.828 -26.156 -26.078 1 83.25 198 GLU A C 1
ATOM 1550 O O . GLU A 1 198 ? 29.328 -25.016 -26.016 1 83.25 198 GLU A O 1
ATOM 1555 N N . GLY A 1 199 ? 31.125 -26.422 -25.703 1 78.31 199 GLY A N 1
ATOM 1556 C CA . GLY A 1 199 ? 32.031 -25.328 -25.406 1 78.31 199 GLY A CA 1
ATOM 1557 C C . GLY A 1 199 ? 32.5 -25.312 -23.953 1 78.31 199 GLY A C 1
ATOM 1558 O O . GLY A 1 199 ? 32.75 -26.359 -23.359 1 78.31 199 GLY A O 1
ATOM 1559 N N . ASN A 1 200 ? 32.469 -24.047 -23.391 1 78.06 200 ASN A N 1
ATOM 1560 C CA . ASN A 1 200 ? 32.938 -23.859 -22.016 1 78.06 200 ASN A CA 1
ATOM 1561 C C . ASN A 1 200 ? 31.906 -24.359 -21 1 78.06 200 ASN A C 1
ATOM 1563 O O . ASN A 1 200 ? 30.703 -24.156 -21.203 1 78.06 200 ASN A O 1
ATOM 1567 N N . ASN A 1 201 ? 32.344 -25.172 -20.094 1 87.81 201 ASN A N 1
ATOM 1568 C CA . ASN A 1 201 ? 31.516 -25.703 -19.016 1 87.81 201 ASN A CA 1
ATOM 1569 C C . ASN A 1 201 ? 31.297 -24.656 -17.922 1 87.81 201 ASN A C 1
ATOM 1571 O O . ASN A 1 201 ? 31.953 -24.703 -16.875 1 87.81 201 ASN A O 1
ATOM 1575 N N . ASN A 1 202 ? 30.328 -23.812 -18.219 1 90.44 202 ASN A N 1
ATOM 1576 C CA . ASN A 1 202 ? 30 -22.781 -17.234 1 90.44 202 ASN A CA 1
ATOM 1577 C C . ASN A 1 202 ? 29.047 -23.312 -16.172 1 90.44 202 ASN A C 1
ATOM 1579 O O . ASN A 1 202 ? 28.188 -24.156 -16.453 1 90.44 202 ASN A O 1
ATOM 1583 N N . LYS A 1 203 ? 29.234 -22.812 -14.984 1 94.12 203 LYS A N 1
ATOM 1584 C CA . LYS A 1 203 ? 28.344 -23.188 -13.883 1 94.12 203 LYS A CA 1
ATOM 1585 C C . LYS A 1 203 ? 26.953 -22.594 -14.062 1 94.12 203 LYS A C 1
ATOM 1587 O O . LYS A 1 203 ? 26.828 -21.438 -14.484 1 94.12 203 LYS A O 1
ATOM 1592 N N . ILE A 1 204 ? 25.984 -23.391 -13.75 1 95.12 204 ILE A N 1
ATOM 1593 C CA . ILE A 1 204 ? 24.594 -22.938 -13.789 1 95.12 204 ILE A CA 1
ATOM 1594 C C . ILE A 1 204 ? 24.109 -22.625 -12.375 1 95.12 204 ILE A C 1
ATOM 1596 O O . ILE A 1 204 ? 24.281 -23.438 -11.461 1 95.12 204 ILE A O 1
ATOM 1600 N N . PHE A 1 205 ? 23.562 -21.406 -12.211 1 94.56 205 PHE A N 1
ATOM 1601 C CA . PHE A 1 205 ? 23.062 -21 -10.906 1 94.56 205 PHE A CA 1
ATOM 1602 C C . PHE A 1 205 ? 21.531 -20.906 -10.922 1 94.56 205 PHE A C 1
ATOM 1604 O O . PHE A 1 205 ? 20.953 -20.344 -11.852 1 94.56 205 PHE A O 1
ATOM 1611 N N . ILE A 1 206 ? 20.969 -21.547 -9.961 1 95.75 206 ILE A N 1
ATOM 1612 C CA . ILE A 1 206 ? 19.516 -21.453 -9.789 1 95.75 206 ILE A CA 1
ATOM 1613 C C . ILE A 1 206 ? 19.188 -20.797 -8.453 1 95.75 206 ILE A C 1
ATOM 1615 O O . ILE A 1 206 ? 19.594 -21.297 -7.395 1 95.75 206 ILE A O 1
ATOM 1619 N N . ASN A 1 207 ? 18.469 -19.656 -8.555 1 93.88 207 ASN A N 1
ATOM 1620 C CA . ASN A 1 207 ? 18.188 -18.891 -7.352 1 93.88 207 ASN A CA 1
ATOM 1621 C C . ASN A 1 207 ? 16.703 -18.547 -7.254 1 93.88 207 ASN A C 1
ATOM 1623 O O . ASN A 1 207 ? 15.969 -18.625 -8.242 1 93.88 207 ASN A O 1
ATOM 1627 N N . ASP A 1 208 ? 16.297 -18.156 -6.012 1 95.38 208 ASP A N 1
ATOM 1628 C CA . ASP A 1 208 ? 14.953 -17.609 -5.797 1 95.38 208 ASP A CA 1
ATOM 1629 C C . ASP A 1 208 ? 14.75 -16.312 -6.578 1 95.38 208 ASP A C 1
ATOM 1631 O O . ASP A 1 208 ? 15.703 -15.562 -6.801 1 95.38 208 ASP A O 1
ATOM 1635 N N . HIS A 1 209 ? 13.555 -16.172 -7.02 1 96.56 209 HIS A N 1
ATOM 1636 C CA . HIS A 1 209 ? 13.195 -14.906 -7.668 1 96.56 209 HIS A CA 1
ATOM 1637 C C . HIS A 1 209 ? 12.789 -13.859 -6.641 1 96.56 209 HIS A C 1
ATOM 1639 O O . HIS A 1 209 ? 11.633 -13.812 -6.215 1 96.56 209 HIS A O 1
ATOM 1645 N N . LEU A 1 210 ? 13.68 -13.039 -6.309 1 96.62 210 LEU A N 1
ATOM 1646 C CA . LEU A 1 210 ? 13.43 -12.016 -5.297 1 96.62 210 LEU A CA 1
ATOM 1647 C C . LEU A 1 210 ? 12.914 -10.734 -5.938 1 96.62 210 LEU A C 1
ATOM 1649 O O . LEU A 1 210 ? 13.211 -10.453 -7.102 1 96.62 210 LEU A O 1
ATOM 1653 N N . THR A 1 211 ? 12.141 -9.992 -5.184 1 96.56 211 THR A N 1
ATOM 1654 C CA . THR A 1 211 ? 11.758 -8.656 -5.625 1 96.56 211 THR A CA 1
ATOM 1655 C C . THR A 1 211 ? 12.977 -7.738 -5.699 1 96.56 211 THR A C 1
ATOM 1657 O O . THR A 1 211 ? 14.008 -8.023 -5.086 1 96.56 211 THR A O 1
ATOM 1660 N N . PRO A 1 212 ? 12.852 -6.648 -6.508 1 94.56 212 PRO A N 1
ATOM 1661 C CA . PRO A 1 212 ? 14 -5.734 -6.574 1 94.56 212 PRO A CA 1
ATOM 1662 C C . PRO A 1 212 ? 14.43 -5.23 -5.195 1 94.56 212 PRO A C 1
ATOM 1664 O O . PRO A 1 212 ? 15.625 -5.137 -4.918 1 94.56 212 PRO A O 1
ATOM 1667 N N . ARG A 1 213 ? 13.5 -4.961 -4.359 1 95.69 213 ARG A N 1
ATOM 1668 C CA . ARG A 1 213 ? 13.812 -4.516 -3.008 1 95.69 213 ARG A CA 1
ATOM 1669 C C . ARG A 1 213 ? 14.555 -5.598 -2.23 1 95.69 213 ARG A C 1
ATOM 1671 O O . ARG A 1 213 ? 15.562 -5.324 -1.574 1 95.69 213 ARG A O 1
ATOM 1678 N N . ASN A 1 214 ? 14.016 -6.809 -2.279 1 96.44 214 ASN A N 1
ATOM 1679 C CA . ASN A 1 214 ? 14.641 -7.918 -1.568 1 96.44 214 ASN A CA 1
ATOM 1680 C C . ASN A 1 214 ? 16 -8.273 -2.168 1 96.44 214 ASN A C 1
ATOM 1682 O O . ASN A 1 214 ? 16.906 -8.711 -1.453 1 96.44 214 ASN A O 1
ATOM 1686 N N . GLN A 1 215 ? 16.109 -8.07 -3.486 1 95.94 215 GLN A N 1
ATOM 1687 C CA . GLN A 1 215 ? 17.391 -8.297 -4.141 1 95.94 215 GLN A CA 1
ATOM 1688 C C . GLN A 1 215 ? 18.453 -7.336 -3.621 1 95.94 215 GLN A C 1
ATOM 1690 O O . GLN A 1 215 ? 19.578 -7.742 -3.344 1 95.94 215 GLN A O 1
ATOM 1695 N N . LEU A 1 216 ? 18.109 -6.125 -3.5 1 96.06 216 LEU A N 1
ATOM 1696 C CA . LEU A 1 216 ? 19.031 -5.125 -2.969 1 96.06 216 LEU A CA 1
ATOM 1697 C C . LEU A 1 216 ? 19.391 -5.43 -1.517 1 96.06 216 LEU A C 1
ATOM 1699 O O . LEU A 1 216 ? 20.562 -5.336 -1.127 1 96.06 216 LEU A O 1
ATOM 1703 N N . LEU A 1 217 ? 18.391 -5.754 -0.785 1 96.25 217 LEU A N 1
ATOM 1704 C CA . LEU A 1 217 ? 18.625 -6.117 0.607 1 96.25 217 LEU A CA 1
ATOM 1705 C C . LEU A 1 217 ? 19.609 -7.289 0.704 1 96.25 217 LEU A C 1
ATOM 1707 O O . LEU A 1 217 ? 20.516 -7.277 1.535 1 96.25 217 LEU A O 1
ATOM 1711 N N . TYR A 1 218 ? 19.391 -8.281 -0.138 1 97 218 TYR A N 1
ATOM 1712 C CA . TYR A 1 218 ? 20.266 -9.445 -0.114 1 97 218 TYR A CA 1
ATOM 1713 C C . TYR A 1 218 ? 21.688 -9.078 -0.538 1 97 218 TYR A C 1
ATOM 1715 O O . TYR A 1 218 ? 22.656 -9.555 0.048 1 97 218 TYR A O 1
ATOM 1723 N N . LYS A 1 219 ? 21.75 -8.219 -1.5 1 95.75 219 LYS A N 1
ATOM 1724 C CA . LYS A 1 219 ? 23.062 -7.758 -1.929 1 95.75 219 LYS A CA 1
ATOM 1725 C C . LYS A 1 219 ? 23.812 -7.078 -0.784 1 95.75 219 LYS A C 1
ATOM 1727 O O . LYS A 1 219 ? 24.984 -7.383 -0.522 1 95.75 219 LYS A O 1
ATOM 1732 N N . ASN A 1 220 ? 23.172 -6.188 -0.11 1 95.38 220 ASN A N 1
ATOM 1733 C CA . ASN A 1 220 ? 23.781 -5.484 1.019 1 95.38 220 ASN A CA 1
ATOM 1734 C C . ASN A 1 220 ? 24.125 -6.441 2.154 1 95.38 220 ASN A C 1
ATOM 1736 O O . ASN A 1 220 ? 25.172 -6.305 2.785 1 95.38 220 ASN A O 1
ATOM 1740 N N . THR A 1 221 ? 23.234 -7.34 2.348 1 95.31 221 THR A N 1
ATOM 1741 C CA . THR A 1 221 ? 23.469 -8.328 3.395 1 95.31 221 THR A CA 1
ATOM 1742 C C . THR A 1 221 ? 24.688 -9.18 3.076 1 95.31 221 THR A C 1
ATOM 1744 O O . THR A 1 221 ? 25.531 -9.422 3.949 1 95.31 221 THR A O 1
ATOM 1747 N N . ARG A 1 222 ? 24.781 -9.586 1.855 1 95.38 222 ARG A N 1
ATOM 1748 C CA . ARG A 1 222 ? 25.922 -10.406 1.432 1 95.38 222 ARG A CA 1
ATOM 1749 C C . ARG A 1 222 ? 27.234 -9.641 1.585 1 95.38 222 ARG A C 1
ATOM 1751 O O . ARG A 1 222 ? 28.234 -10.211 2.023 1 95.38 222 ARG A O 1
ATOM 1758 N N . GLU A 1 223 ? 27.219 -8.391 1.283 1 94.62 223 GLU A N 1
ATOM 1759 C CA . GLU A 1 223 ? 28.422 -7.566 1.395 1 94.62 223 GLU A CA 1
ATOM 1760 C C . GLU A 1 223 ? 28.859 -7.426 2.85 1 94.62 223 GLU A C 1
ATOM 1762 O O . GLU A 1 223 ? 30.047 -7.598 3.164 1 94.62 223 GLU A O 1
ATOM 1767 N N . ILE A 1 224 ? 27.969 -7.203 3.641 1 92.12 224 ILE A N 1
ATOM 1768 C CA . ILE A 1 224 ? 28.266 -7.035 5.059 1 92.12 224 ILE A CA 1
ATOM 1769 C C . ILE A 1 224 ? 28.719 -8.367 5.652 1 92.12 224 ILE A C 1
ATOM 1771 O O . ILE A 1 224 ? 29.656 -8.414 6.441 1 92.12 224 ILE A O 1
ATOM 1775 N N . CYS A 1 225 ? 28.047 -9.383 5.273 1 91.94 225 CYS A N 1
ATOM 1776 C CA . CYS A 1 225 ? 28.375 -10.703 5.793 1 91.94 225 CYS A CA 1
ATOM 1777 C C . CYS A 1 225 ? 29.766 -11.141 5.344 1 91.94 225 CYS A C 1
ATOM 1779 O O . CYS A 1 225 ? 30.484 -11.797 6.098 1 91.94 225 CYS A O 1
ATOM 1781 N N . LYS A 1 226 ? 30.078 -10.766 4.129 1 93 226 LYS A N 1
ATOM 1782 C CA . LYS A 1 226 ? 31.422 -11.07 3.637 1 93 226 LYS A CA 1
ATOM 1783 C C . LYS A 1 226 ? 32.5 -10.375 4.477 1 93 226 LYS A C 1
ATOM 1785 O O . LYS A 1 226 ? 33.5 -10.969 4.812 1 93 226 LYS A O 1
ATOM 1790 N N . GLN A 1 227 ? 32.25 -9.164 4.852 1 89.44 227 GLN A N 1
ATOM 1791 C CA . GLN A 1 227 ? 33.188 -8.383 5.652 1 89.44 227 GLN A CA 1
ATOM 1792 C C . GLN A 1 227 ? 33.312 -8.945 7.066 1 89.44 227 GLN A C 1
ATOM 1794 O O . GLN A 1 227 ? 34.406 -8.914 7.66 1 89.44 227 GLN A O 1
ATOM 1799 N N . LYS A 1 228 ? 32.344 -9.547 7.543 1 88.94 228 LYS A N 1
ATOM 1800 C CA . LYS A 1 228 ? 32.344 -10.023 8.922 1 88.94 228 LYS A CA 1
ATOM 1801 C C . LYS A 1 228 ? 32.5 -11.539 8.984 1 88.94 228 LYS A C 1
ATOM 1803 O O . LYS A 1 228 ? 32.469 -12.125 10.07 1 88.94 228 LYS A O 1
ATOM 1808 N N . ASN A 1 229 ? 32.625 -12.133 7.906 1 88.75 229 ASN A N 1
ATOM 1809 C CA . ASN A 1 229 ? 32.812 -13.578 7.793 1 88.75 229 ASN A CA 1
ATOM 1810 C C . ASN A 1 229 ? 31.625 -14.344 8.375 1 88.75 229 ASN A C 1
ATOM 1812 O O . ASN A 1 229 ? 31.797 -15.25 9.188 1 88.75 229 ASN A O 1
ATOM 1816 N N . VAL A 1 230 ? 30.469 -13.883 8.062 1 91.44 230 VAL A N 1
ATOM 1817 C CA . VAL A 1 230 ? 29.219 -14.523 8.461 1 91.44 230 VAL A CA 1
ATOM 1818 C C . VAL A 1 230 ? 28.531 -15.117 7.23 1 91.44 230 VAL A C 1
ATOM 1820 O O . VAL A 1 230 ? 28.594 -14.555 6.137 1 91.44 230 VAL A O 1
ATOM 1823 N N . SER A 1 231 ? 27.922 -16.281 7.422 1 93.31 231 SER A N 1
ATOM 1824 C CA . SER A 1 231 ? 27.219 -16.938 6.32 1 93.31 231 SER A CA 1
ATOM 1825 C C . SER A 1 231 ? 25.797 -16.391 6.172 1 93.31 231 SER A C 1
ATOM 1827 O O . SER A 1 231 ? 25.125 -16.125 7.172 1 93.31 231 SER A O 1
ATOM 1829 N N . CYS A 1 232 ? 25.438 -16.125 4.969 1 94.69 232 CYS A N 1
ATOM 1830 C CA . CYS A 1 232 ? 24.062 -15.719 4.672 1 94.69 232 CYS A CA 1
ATOM 1831 C C . CYS A 1 232 ? 23.547 -16.453 3.445 1 94.69 232 CYS A C 1
ATOM 1833 O O . CYS A 1 232 ? 24.312 -16.844 2.564 1 94.69 232 CYS A O 1
ATOM 1835 N N . TRP A 1 233 ? 22.219 -16.797 3.406 1 93.12 233 TRP A N 1
ATOM 1836 C CA . TRP A 1 233 ? 21.594 -17.5 2.285 1 93.12 233 TRP A CA 1
ATOM 1837 C C . TRP A 1 233 ? 20.109 -17.156 2.176 1 93.12 233 TRP A C 1
ATOM 1839 O O . TRP A 1 233 ? 19.578 -16.453 3.031 1 93.12 233 TRP A O 1
ATOM 1849 N N . THR A 1 234 ? 19.594 -17.531 1.032 1 94.06 234 THR A N 1
ATOM 1850 C CA . THR A 1 234 ? 18.156 -17.375 0.838 1 94.06 234 THR A CA 1
ATOM 1851 C C . THR A 1 234 ? 17.453 -18.719 0.87 1 94.06 234 THR A C 1
ATOM 1853 O O . THR A 1 234 ? 18.016 -19.734 0.415 1 94.06 234 THR A O 1
ATOM 1856 N N . ARG A 1 235 ? 16.297 -18.766 1.514 1 91.88 235 ARG A N 1
ATOM 1857 C CA . ARG A 1 235 ? 15.438 -19.938 1.554 1 91.88 235 ARG A CA 1
ATOM 1858 C C . ARG A 1 235 ? 13.969 -19.547 1.459 1 91.88 235 ARG A C 1
ATOM 1860 O O . ARG A 1 235 ? 13.469 -18.781 2.297 1 91.88 235 ARG A O 1
ATOM 1867 N N . ASP A 1 236 ? 13.281 -20 0.424 1 91.62 236 ASP A N 1
ATOM 1868 C CA . ASP A 1 236 ? 11.883 -19.672 0.212 1 91.62 236 ASP A CA 1
ATOM 1869 C C . ASP A 1 236 ? 11.68 -18.156 0.107 1 91.62 236 ASP A C 1
ATOM 1871 O O . ASP A 1 236 ? 10.797 -17.594 0.755 1 91.62 236 ASP A O 1
ATOM 1875 N N . CYS A 1 237 ? 12.609 -17.531 -0.557 1 94.5 237 CYS A N 1
ATOM 1876 C CA . CYS A 1 237 ? 12.586 -16.109 -0.88 1 94.5 237 CYS A CA 1
ATOM 1877 C C . CYS A 1 237 ? 12.773 -15.266 0.373 1 94.5 237 CYS A C 1
ATOM 1879 O O . CYS A 1 237 ? 12.391 -14.102 0.401 1 94.5 237 CYS A O 1
ATOM 1881 N N . LYS A 1 238 ? 13.227 -15.891 1.438 1 94.75 238 LYS A N 1
ATOM 1882 C CA . LYS A 1 238 ? 13.562 -15.172 2.662 1 94.75 238 LYS A CA 1
ATOM 1883 C C . LYS A 1 238 ? 15.07 -15.172 2.904 1 94.75 238 LYS A C 1
ATOM 1885 O O . LYS A 1 238 ? 15.758 -16.141 2.576 1 94.75 238 LYS A O 1
ATOM 1890 N N . ILE A 1 239 ? 15.492 -14.086 3.426 1 96.19 239 ILE A N 1
ATOM 1891 C CA . ILE A 1 239 ? 16.922 -13.922 3.635 1 96.19 239 ILE A CA 1
ATOM 1892 C C . ILE A 1 239 ? 17.297 -14.305 5.066 1 96.19 239 ILE A C 1
ATOM 1894 O O . ILE A 1 239 ? 16.641 -13.859 6.02 1 96.19 239 ILE A O 1
ATOM 1898 N N . TYR A 1 240 ? 18.328 -15.148 5.156 1 96.12 240 TYR A N 1
ATOM 1899 C CA . TYR A 1 240 ? 18.781 -15.602 6.469 1 96.12 240 TYR A CA 1
ATOM 1900 C C . TYR A 1 240 ? 20.266 -15.367 6.652 1 96.12 240 TYR A C 1
ATOM 1902 O O . TYR A 1 240 ? 21.016 -15.297 5.672 1 96.12 240 TYR A O 1
ATOM 1910 N N . LEU A 1 241 ? 20.609 -15.156 7.934 1 94.06 241 LEU A N 1
ATOM 1911 C CA . LEU A 1 241 ? 22 -15.094 8.344 1 94.06 241 LEU A CA 1
ATOM 1912 C C . LEU A 1 241 ? 22.266 -16.016 9.531 1 94.06 241 LEU A C 1
ATOM 1914 O O . LEU A 1 241 ? 21.344 -16.344 10.289 1 94.06 241 LEU A O 1
ATOM 1918 N N . ARG A 1 242 ? 23.484 -16.484 9.57 1 92.94 242 ARG A N 1
ATOM 1919 C CA . ARG A 1 242 ? 23.859 -17.328 10.695 1 92.94 242 ARG A CA 1
ATOM 1920 C C . ARG A 1 242 ? 24.578 -16.531 11.773 1 92.94 242 ARG A C 1
ATOM 1922 O O . ARG A 1 242 ? 25.578 -15.852 11.492 1 92.94 242 ARG A O 1
ATOM 1929 N N . ASP A 1 243 ? 24.078 -16.656 12.938 1 87.94 243 ASP A N 1
ATOM 1930 C CA . ASP A 1 243 ? 24.75 -16.016 14.055 1 87.94 243 ASP A CA 1
ATOM 1931 C C . ASP A 1 243 ? 26.094 -16.672 14.344 1 87.94 243 ASP A C 1
ATOM 1933 O O . ASP A 1 243 ? 26.156 -17.875 14.586 1 87.94 243 ASP A O 1
ATOM 1937 N N . PRO A 1 244 ? 27.078 -15.898 14.375 1 84.81 244 PRO A N 1
ATOM 1938 C CA . PRO A 1 244 ? 28.406 -16.484 14.609 1 84.81 244 PRO A CA 1
ATOM 1939 C C . PRO A 1 244 ? 28.562 -17.031 16.031 1 84.81 244 PRO A C 1
ATOM 1941 O O . PRO A 1 244 ? 29.375 -17.938 16.266 1 84.81 244 PRO A O 1
ATOM 1944 N N . LYS A 1 245 ? 27.797 -16.562 16.922 1 83.38 245 LYS A N 1
ATOM 1945 C CA . LYS A 1 245 ? 27.953 -16.938 18.328 1 83.38 245 LYS A CA 1
ATOM 1946 C C . LYS A 1 245 ? 27.188 -18.219 18.641 1 83.38 245 LYS A C 1
ATOM 1948 O O . LYS A 1 245 ? 27.734 -19.156 19.234 1 83.38 245 LYS A O 1
ATOM 1953 N N . ASN A 1 246 ? 25.969 -18.266 18.234 1 85.12 246 ASN A N 1
ATOM 1954 C CA . ASN A 1 246 ? 25.141 -19.391 18.656 1 85.12 246 ASN A CA 1
ATOM 1955 C C . ASN A 1 246 ? 24.688 -20.219 17.453 1 85.12 246 ASN A C 1
ATOM 1957 O O . ASN A 1 246 ? 23.922 -21.172 17.609 1 85.12 246 ASN A O 1
ATOM 1961 N N . ALA A 1 247 ? 25.078 -19.938 16.281 1 85.19 247 ALA A N 1
ATOM 1962 C CA . ALA A 1 247 ? 24.828 -20.672 15.047 1 85.19 247 ALA A CA 1
ATOM 1963 C C . ALA A 1 247 ? 23.328 -20.672 14.711 1 85.19 247 ALA A C 1
ATOM 1965 O O . ALA A 1 247 ? 22.875 -21.5 13.898 1 85.19 247 ALA A O 1
ATOM 1966 N N . LYS A 1 248 ? 22.625 -19.766 15.375 1 90.88 248 LYS A N 1
ATOM 1967 C CA . LYS A 1 248 ? 21.203 -19.672 15.094 1 90.88 248 LYS A CA 1
ATOM 1968 C C . LYS A 1 248 ? 20.938 -18.922 13.797 1 90.88 248 LYS A C 1
ATOM 1970 O O . LYS A 1 248 ? 21.672 -18 13.445 1 90.88 248 LYS A O 1
ATOM 1975 N N . GLN A 1 249 ? 19.891 -19.328 13.062 1 94.06 249 GLN A N 1
ATOM 1976 C CA . GLN A 1 249 ? 19.484 -18.656 11.828 1 94.06 249 GLN A CA 1
ATOM 1977 C C . GLN A 1 249 ? 18.625 -17.438 12.125 1 94.06 249 GLN A C 1
ATOM 1979 O O . GLN A 1 249 ? 17.672 -17.516 12.891 1 94.06 249 GLN A O 1
ATOM 1984 N N . ILE A 1 250 ? 19.031 -16.312 11.617 1 94.31 250 ILE A N 1
ATOM 1985 C CA . ILE A 1 250 ? 18.297 -15.07 11.82 1 94.31 250 ILE A CA 1
ATOM 1986 C C . ILE A 1 250 ? 17.688 -14.609 10.5 1 94.31 250 ILE A C 1
ATOM 1988 O O . ILE A 1 250 ? 18.391 -14.531 9.484 1 94.31 250 ILE A O 1
ATOM 1992 N N . HIS A 1 251 ? 16.422 -14.344 10.578 1 95.06 251 HIS A N 1
ATOM 1993 C CA . HIS A 1 251 ? 15.719 -13.844 9.398 1 95.06 251 HIS A CA 1
ATOM 1994 C C . HIS A 1 251 ? 15.875 -12.328 9.266 1 95.06 251 HIS A C 1
ATOM 1996 O O . HIS A 1 251 ? 15.664 -11.594 10.234 1 95.06 251 HIS A O 1
ATOM 2002 N N . ILE A 1 252 ? 16.297 -11.867 8.031 1 94.19 252 ILE A N 1
ATOM 2003 C CA . ILE A 1 252 ? 16.469 -10.445 7.754 1 94.19 252 ILE A CA 1
ATOM 2004 C C . ILE A 1 252 ? 15.406 -9.977 6.773 1 94.19 252 ILE A C 1
ATOM 2006 O O . ILE A 1 252 ? 15.336 -10.453 5.641 1 94.19 252 ILE A O 1
ATOM 2010 N N . ASP A 1 253 ? 14.539 -8.992 7.195 1 91.5 253 ASP A N 1
ATOM 2011 C CA . ASP A 1 253 ? 13.453 -8.555 6.32 1 91.5 253 ASP A CA 1
ATOM 2012 C C . ASP A 1 253 ? 13.547 -7.062 6.031 1 91.5 253 ASP A C 1
ATOM 2014 O O . ASP A 1 253 ? 12.695 -6.504 5.332 1 91.5 253 ASP A O 1
ATOM 2018 N N . SER A 1 254 ? 14.555 -6.426 6.613 1 92.62 254 SER A N 1
ATOM 2019 C CA . SER A 1 254 ? 14.719 -4.992 6.379 1 92.62 254 SER A CA 1
ATOM 2020 C C . SER A 1 254 ? 16.156 -4.555 6.609 1 92.62 254 SER A C 1
ATOM 2022 O O . SER A 1 254 ? 16.922 -5.254 7.273 1 92.62 254 SER A O 1
ATOM 2024 N N . GLU A 1 255 ? 16.453 -3.377 6.012 1 91.38 255 GLU A N 1
ATOM 2025 C CA . GLU A 1 255 ? 17.781 -2.826 6.219 1 91.38 255 GLU A CA 1
ATOM 2026 C C . GLU A 1 255 ? 18.016 -2.469 7.684 1 91.38 255 GLU A C 1
ATOM 2028 O O . GLU A 1 255 ? 19.125 -2.643 8.203 1 91.38 255 GLU A O 1
ATOM 2033 N N . ASP A 1 256 ? 17 -1.984 8.297 1 90.69 256 ASP A N 1
ATOM 2034 C CA . ASP A 1 256 ? 17.109 -1.643 9.711 1 90.69 256 ASP A CA 1
ATOM 2035 C C . ASP A 1 256 ? 17.422 -2.877 10.555 1 90.69 256 ASP A C 1
ATOM 2037 O O . ASP A 1 256 ? 18.266 -2.826 11.445 1 90.69 256 ASP A O 1
ATOM 2041 N N . ALA A 1 257 ? 16.734 -3.924 10.281 1 90.81 257 ALA A N 1
ATOM 2042 C CA . ALA A 1 257 ? 16.984 -5.18 10.992 1 90.81 257 ALA A CA 1
ATOM 2043 C C . ALA A 1 257 ? 18.422 -5.648 10.773 1 90.81 257 ALA A C 1
ATOM 2045 O O . ALA A 1 257 ? 19.078 -6.113 11.711 1 90.81 257 ALA A O 1
ATOM 2046 N N . LEU A 1 258 ? 18.938 -5.492 9.578 1 91.94 258 LEU A N 1
ATOM 2047 C CA . LEU A 1 258 ? 20.297 -5.879 9.25 1 91.94 258 LEU A CA 1
ATOM 2048 C C . LEU A 1 258 ? 21.297 -5.086 10.078 1 91.94 258 LEU A C 1
ATOM 2050 O O . LEU A 1 258 ? 22.203 -5.664 10.68 1 91.94 258 LEU A O 1
ATOM 2054 N N . HIS A 1 259 ? 21.062 -3.795 10.18 1 90.44 259 HIS A N 1
ATOM 2055 C CA . HIS A 1 259 ? 22 -2.938 10.914 1 90.44 259 HIS A CA 1
ATOM 2056 C C . HIS A 1 259 ? 21.953 -3.234 12.406 1 90.44 259 HIS A C 1
ATOM 2058 O O . HIS A 1 259 ? 22.984 -3.217 13.07 1 90.44 259 HIS A O 1
ATOM 2064 N N . GLU A 1 260 ? 20.828 -3.547 12.875 1 90.81 260 GLU A N 1
ATOM 2065 C CA . GLU A 1 260 ? 20.703 -3.871 14.297 1 90.81 260 GLU A CA 1
ATOM 2066 C C . GLU A 1 260 ? 21.422 -5.172 14.633 1 90.81 260 GLU A C 1
ATOM 2068 O O . GLU A 1 260 ? 22.094 -5.266 15.664 1 90.81 260 GLU A O 1
ATOM 2073 N N . ILE A 1 261 ? 21.328 -6.105 13.773 1 87.06 261 ILE A N 1
ATOM 2074 C CA . ILE A 1 261 ? 21.922 -7.418 14.016 1 87.06 261 ILE A CA 1
ATOM 2075 C C . ILE A 1 261 ? 23.438 -7.324 13.898 1 87.06 261 ILE A C 1
ATOM 2077 O O . ILE A 1 261 ? 24.172 -7.906 14.703 1 87.06 261 ILE A O 1
ATOM 2081 N N . ILE A 1 262 ? 23.891 -6.488 13.047 1 84.94 262 ILE A N 1
ATOM 2082 C CA . ILE A 1 262 ? 25.328 -6.344 12.828 1 84.94 262 ILE A CA 1
ATOM 2083 C C . ILE A 1 262 ? 25.953 -5.594 14 1 84.94 262 ILE A C 1
ATOM 2085 O O . ILE A 1 262 ? 27.062 -5.91 14.43 1 84.94 262 ILE A O 1
ATOM 2089 N N . LYS A 1 263 ? 25.219 -4.648 14.383 1 85.88 263 LYS A N 1
ATOM 2090 C CA . LYS A 1 263 ? 25.688 -3.93 15.555 1 85.88 263 LYS A CA 1
ATOM 2091 C C . LYS A 1 263 ? 25.828 -4.863 16.75 1 85.88 263 LYS A C 1
ATOM 2093 O O . LYS A 1 263 ? 26.75 -4.719 17.562 1 85.88 263 LYS A O 1
ATOM 2098 N N . ALA A 1 264 ? 24.984 -5.812 16.766 1 82.88 264 ALA A N 1
ATOM 2099 C CA . ALA A 1 264 ? 25 -6.773 17.859 1 82.88 264 ALA A CA 1
ATOM 2100 C C . ALA A 1 264 ? 26.188 -7.727 17.75 1 82.88 264 ALA A C 1
ATOM 2102 O O . ALA A 1 264 ? 26.688 -8.227 18.75 1 82.88 264 ALA A O 1
ATOM 2103 N N . PHE A 1 265 ? 26.688 -7.98 16.484 1 81.19 265 PHE A N 1
ATOM 2104 C CA . PHE A 1 265 ? 27.844 -8.844 16.266 1 81.19 265 PHE A CA 1
ATOM 2105 C C . PHE A 1 265 ? 29.125 -8.164 16.734 1 81.19 265 PHE A C 1
ATOM 2107 O O . PHE A 1 265 ? 30.062 -8.828 17.172 1 81.19 265 PHE A O 1
ATOM 2114 N N . GLY A 1 266 ? 29.25 -6.789 16.516 1 69.19 266 GLY A N 1
ATOM 2115 C CA . GLY A 1 266 ? 30.438 -6.035 16.875 1 69.19 266 GLY A CA 1
ATOM 2116 C C . GLY A 1 266 ? 30.562 -5.754 18.359 1 69.19 266 GLY A C 1
ATOM 2117 O O . GLY A 1 266 ? 31.641 -5.387 18.844 1 69.19 266 GLY A O 1
ATOM 2118 N N . LYS A 1 267 ? 29.531 -5.641 18.984 1 63.69 267 LYS A N 1
ATOM 2119 C CA . LYS A 1 267 ? 29.641 -5.363 20.406 1 63.69 267 LYS A CA 1
ATOM 2120 C C . LYS A 1 267 ? 30.281 -6.539 21.156 1 63.69 267 LYS A C 1
ATOM 2122 O O . LYS A 1 267 ? 30.797 -6.375 22.266 1 63.69 267 LYS A O 1
ATOM 2127 N N . ASN A 1 268 ? 30.375 -7.652 20.656 1 47.53 268 ASN A N 1
ATOM 2128 C CA . ASN A 1 268 ? 31.094 -8.688 21.391 1 47.53 268 ASN A CA 1
ATOM 2129 C C . ASN A 1 268 ? 32.562 -8.781 20.938 1 47.53 268 ASN A C 1
ATOM 2131 O O . ASN A 1 268 ? 32.844 -8.703 19.75 1 47.53 268 ASN A O 1
ATOM 2135 N N . MET B 1 1 ? 22.719 113.875 91.812 1 24.77 1 MET B N 1
ATOM 2136 C CA . MET B 1 1 ? 22.5 113.625 90.375 1 24.77 1 MET B CA 1
ATOM 2137 C C . MET B 1 1 ? 21.109 114.125 89.938 1 24.77 1 MET B C 1
ATOM 2139 O O . MET B 1 1 ? 20.109 113.688 90.562 1 24.77 1 MET B O 1
ATOM 2143 N N . PRO B 1 2 ? 20.906 115.375 89.375 1 30.27 2 PRO B N 1
ATOM 2144 C CA . PRO B 1 2 ? 19.594 116 89.312 1 30.27 2 PRO B CA 1
ATOM 2145 C C . PRO B 1 2 ? 18.688 115.375 88.25 1 30.27 2 PRO B C 1
ATOM 2147 O O . PRO B 1 2 ? 19.141 115.062 87.125 1 30.27 2 PRO B O 1
ATOM 2150 N N . ASP B 1 3 ? 17.766 114.375 88.625 1 31.94 3 ASP B N 1
ATOM 2151 C CA . ASP B 1 3 ? 17 113.438 87.75 1 31.94 3 ASP B CA 1
ATOM 2152 C C . ASP B 1 3 ? 16.125 114.25 86.812 1 31.94 3 ASP B C 1
ATOM 2154 O O . ASP B 1 3 ? 15.562 115.312 87.188 1 31.94 3 ASP B O 1
ATOM 2158 N N . VAL B 1 4 ? 16.328 114.125 85.438 1 30.39 4 VAL B N 1
ATOM 2159 C CA . VAL B 1 4 ? 15.758 114.812 84.25 1 30.39 4 VAL B CA 1
ATOM 2160 C C . VAL B 1 4 ? 14.25 114.625 84.25 1 30.39 4 VAL B C 1
ATOM 2162 O O . VAL B 1 4 ? 13.758 113.5 84.125 1 30.39 4 VAL B O 1
ATOM 2165 N N . ALA B 1 5 ? 13.242 115.375 84.938 1 34.81 5 ALA B N 1
ATOM 2166 C CA . ALA B 1 5 ? 11.812 115.062 85.062 1 34.81 5 ALA B CA 1
ATOM 2167 C C . ALA B 1 5 ? 11.078 115.312 83.75 1 34.81 5 ALA B C 1
ATOM 2169 O O . ALA B 1 5 ? 11.109 116.438 83.25 1 34.81 5 ALA B O 1
ATOM 2170 N N . LYS B 1 6 ? 11.141 114.438 82.75 1 35.47 6 LYS B N 1
ATOM 2171 C CA . LYS B 1 6 ? 10.586 114.562 81.438 1 35.47 6 LYS B CA 1
ATOM 2172 C C . LYS B 1 6 ? 9.117 115 81.5 1 35.47 6 LYS B C 1
ATOM 2174 O O . LYS B 1 6 ? 8.336 114.438 82.25 1 35.47 6 LYS B O 1
ATOM 2179 N N . PHE B 1 7 ? 8.789 116.188 80.875 1 32.25 7 PHE B N 1
ATOM 2180 C CA . PHE B 1 7 ? 7.668 117.125 80.75 1 32.25 7 PHE B CA 1
ATOM 2181 C C . PHE B 1 7 ? 6.523 116.562 79.938 1 32.25 7 PHE B C 1
ATOM 2183 O O . PHE B 1 7 ? 6.742 115.688 79.062 1 32.25 7 PHE B O 1
ATOM 2190 N N . PRO B 1 8 ? 5.105 116.938 80 1 35.44 8 PRO B N 1
ATOM 2191 C CA . PRO B 1 8 ? 3.711 116.562 79.75 1 35.44 8 PRO B CA 1
ATOM 2192 C C . PRO B 1 8 ? 3.303 116.812 78.312 1 35.44 8 PRO B C 1
ATOM 2194 O O . PRO B 1 8 ? 2.111 116.812 78 1 35.44 8 PRO B O 1
ATOM 2197 N N . GLY B 1 9 ? 4.148 116.562 77.188 1 29.28 9 GLY B N 1
ATOM 2198 C CA . GLY B 1 9 ? 4.102 117.188 75.875 1 29.28 9 GLY B CA 1
ATOM 2199 C C . GLY B 1 9 ? 2.928 116.688 75.062 1 29.28 9 GLY B C 1
ATOM 2200 O O . GLY B 1 9 ? 2.746 115.5 74.875 1 29.28 9 GLY B O 1
ATOM 2201 N N . LEU B 1 10 ? 1.706 117.438 75 1 33.62 10 LEU B N 1
ATOM 2202 C CA . LEU B 1 10 ? 0.468 117.188 74.25 1 33.62 10 LEU B CA 1
ATOM 2203 C C . LEU B 1 10 ? 0.712 117.25 72.75 1 33.62 10 LEU B C 1
ATOM 2205 O O . LEU B 1 10 ? 1.136 118.25 72.25 1 33.62 10 LEU B O 1
ATOM 2209 N N . SER B 1 11 ? 1.28 116.188 72.125 1 34.47 11 SER B N 1
ATOM 2210 C CA . SER B 1 11 ? 1.528 116.062 70.688 1 34.47 11 SER B CA 1
ATOM 2211 C C . SER B 1 11 ? 0.226 116.125 69.875 1 34.47 11 SER B C 1
ATOM 2213 O O . SER B 1 11 ? -0.654 115.25 70.062 1 34.47 11 SER B O 1
ATOM 2215 N N . TRP B 1 12 ? -0.36 117.312 69.562 1 33.47 12 TRP B N 1
ATOM 2216 C CA . TRP B 1 12 ? -1.589 117.562 68.812 1 33.47 12 TRP B CA 1
ATOM 2217 C C . TRP B 1 12 ? -1.46 117 67.375 1 33.47 12 TRP B C 1
ATOM 2219 O O . TRP B 1 12 ? -0.569 117.438 66.625 1 33.47 12 TRP B O 1
ATOM 2229 N N . LYS B 1 13 ? -1.645 115.75 67.062 1 39.19 13 LYS B N 1
ATOM 2230 C CA . LYS B 1 13 ? -1.601 115.188 65.75 1 39.19 13 LYS B CA 1
ATOM 2231 C C . LYS B 1 13 ? -2.781 115.688 64.938 1 39.19 13 LYS B C 1
ATOM 2233 O O . LYS B 1 13 ? -3.918 115.688 65.375 1 39.19 13 LYS B O 1
ATOM 2238 N N . CYS B 1 14 ? -2.572 116.562 63.969 1 39.16 14 CYS B N 1
ATOM 2239 C CA . CYS B 1 14 ? -3.508 117.25 63.062 1 39.16 14 CYS B CA 1
ATOM 2240 C C . CYS B 1 14 ? -4.344 116.188 62.312 1 39.16 14 CYS B C 1
ATOM 2242 O O . CYS B 1 14 ? -3.826 115.125 61.906 1 39.16 14 CYS B O 1
ATOM 2244 N N . GLU B 1 15 ? -5.676 116.188 62.281 1 41.53 15 GLU B N 1
ATOM 2245 C CA . GLU B 1 15 ? -6.742 115.312 61.812 1 41.53 15 GLU B CA 1
ATOM 2246 C C . GLU B 1 15 ? -6.66 115.125 60.312 1 41.53 15 GLU B C 1
ATOM 2248 O O . GLU B 1 15 ? -7.023 114.062 59.781 1 41.53 15 GLU B O 1
ATOM 2253 N N . SER B 1 16 ? -6.285 116.125 59.531 1 41.97 16 SER B N 1
ATOM 2254 C CA . SER B 1 16 ? -6.379 116.062 58.094 1 41.97 16 SER B CA 1
ATOM 2255 C C . SER B 1 16 ? -5.367 115.062 57.531 1 41.97 16 SER B C 1
ATOM 2257 O O . SER B 1 16 ? -5.496 114.562 56.406 1 41.97 16 SER B O 1
ATOM 2259 N N . CYS B 1 17 ? -4.234 114.875 58.062 1 40.12 17 CYS B N 1
ATOM 2260 C CA . CYS B 1 17 ? -3.232 113.938 57.562 1 40.12 17 CYS B CA 1
ATOM 2261 C C . CYS B 1 17 ? -3.682 112.5 57.75 1 40.12 17 CYS B C 1
ATOM 2263 O O . CYS B 1 17 ? -2.982 111.562 57.375 1 40.12 17 CYS B O 1
ATOM 2265 N N . SER B 1 18 ? -4.625 112.25 58.656 1 40.91 18 SER B N 1
ATOM 2266 C CA . SER B 1 18 ? -5.004 110.875 58.906 1 40.91 18 SER B CA 1
ATOM 2267 C C . SER B 1 18 ? -5.785 110.25 57.719 1 40.91 18 SER B C 1
ATOM 2269 O O . SER B 1 18 ? -6.02 109.062 57.656 1 40.91 18 SER B O 1
ATOM 2271 N N . LYS B 1 19 ? -6.438 111.125 57 1 43 19 LYS B N 1
ATOM 2272 C CA . LYS B 1 19 ? -7.27 110.5 55.938 1 43 19 LYS B CA 1
ATOM 2273 C C . LYS B 1 19 ? -6.422 110.062 54.75 1 43 19 LYS B C 1
ATOM 2275 O O . LYS B 1 19 ? -6.953 109.562 53.75 1 43 19 LYS B O 1
ATOM 2280 N N . LYS B 1 20 ? -5.27 110.438 54.656 1 43.34 20 LYS B N 1
ATOM 2281 C CA . LYS B 1 20 ? -4.531 109.875 53.5 1 43.34 20 LYS B CA 1
ATOM 2282 C C . LYS B 1 20 ? -4.273 108.375 53.688 1 43.34 20 LYS B C 1
ATOM 2284 O O . LYS B 1 20 ? -3.521 107.812 52.906 1 43.34 20 LYS B O 1
ATOM 2289 N N . THR B 1 21 ? -4.723 107.812 54.781 1 42.09 21 THR B N 1
ATOM 2290 C CA . THR B 1 21 ? -4.516 106.375 54.906 1 42.09 21 THR B CA 1
ATOM 2291 C C . THR B 1 21 ? -5.426 105.625 53.906 1 42.09 21 THR B C 1
ATOM 2293 O O . THR B 1 21 ? -5.406 104.375 53.875 1 42.09 21 THR B O 1
ATOM 2296 N N . GLY B 1 22 ? -6.34 106.25 53.344 1 43.72 22 GLY B N 1
ATOM 2297 C CA . GLY B 1 22 ? -7.277 105.562 52.469 1 43.72 22 GLY B CA 1
ATOM 2298 C C . GLY B 1 22 ? -6.629 105.062 51.188 1 43.72 22 GLY B C 1
ATOM 2299 O O . GLY B 1 22 ? -7.25 104.312 50.438 1 43.72 22 GLY B O 1
ATOM 2300 N N . GLU B 1 23 ? -5.66 105.562 50.656 1 47.72 23 GLU B N 1
ATOM 2301 C CA . GLU B 1 23 ? -5.008 105.188 49.406 1 47.72 23 GLU B CA 1
ATOM 2302 C C . GLU B 1 23 ? -4.16 103.938 49.625 1 47.72 23 GLU B C 1
ATOM 2304 O O . GLU B 1 23 ? -3.682 103.312 48.656 1 47.72 23 GLU B O 1
ATOM 2309 N N . LEU B 1 24 ? -3.816 103.562 50.812 1 50.22 24 LEU B N 1
ATOM 2310 C CA . LEU B 1 24 ? -3.092 102.312 51.094 1 50.22 24 LEU B CA 1
ATOM 2311 C C . LEU B 1 24 ? -3.98 101.125 50.875 1 50.22 24 LEU B C 1
ATOM 2313 O O . LEU B 1 24 ? -3.482 100 50.656 1 50.22 24 LEU B O 1
ATOM 2317 N N . GLY B 1 25 ? -5.211 101.25 50.906 1 54.88 25 GLY B N 1
ATOM 2318 C CA . GLY B 1 25 ? -6.168 100.188 50.719 1 54.88 25 GLY B CA 1
ATOM 2319 C C . GLY B 1 25 ? -6.152 99.562 49.312 1 54.88 25 GLY B C 1
ATOM 2320 O O . GLY B 1 25 ? -6.348 98.375 49.125 1 54.88 25 GLY B O 1
ATOM 2321 N N . GLY B 1 26 ? -6.004 100.375 48.375 1 61 26 GLY B N 1
ATOM 2322 C CA . GLY B 1 26 ? -6.008 100 47 1 61 26 GLY B CA 1
ATOM 2323 C C . GLY B 1 26 ? -4.797 99.125 46.594 1 61 26 GLY B C 1
ATOM 2324 O O . GLY B 1 26 ? -4.918 98.188 45.844 1 61 26 GLY B O 1
ATOM 2325 N N . GLU B 1 27 ? -3.725 99.5 47.156 1 66.69 27 GLU B N 1
ATOM 2326 C CA . GLU B 1 27 ? -2.473 98.812 46.875 1 66.69 27 GLU B CA 1
ATOM 2327 C C . GLU B 1 27 ? -2.443 97.438 47.562 1 66.69 27 GLU B C 1
ATOM 2329 O O . GLU B 1 27 ? -1.967 96.438 47 1 66.69 27 GLU B O 1
ATOM 2334 N N . GLU B 1 28 ? -2.941 97.375 48.781 1 68.56 28 GLU B N 1
ATOM 2335 C CA . GLU B 1 28 ? -2.994 96.062 49.5 1 68.56 28 GLU B CA 1
ATOM 2336 C C . GLU B 1 28 ? -3.963 95.125 48.844 1 68.56 28 GLU B C 1
ATOM 2338 O O . GLU B 1 28 ? -3.678 93.938 48.75 1 68.56 28 GLU B O 1
ATOM 2343 N N . THR B 1 29 ? -5.047 95.688 48.375 1 77.19 29 THR B N 1
ATOM 2344 C CA . THR B 1 29 ? -6.035 94.875 47.688 1 77.19 29 THR B CA 1
ATOM 2345 C C . THR B 1 29 ? -5.492 94.375 46.344 1 77.19 29 THR B C 1
ATOM 2347 O O . THR B 1 29 ? -5.699 93.188 46 1 77.19 29 THR B O 1
ATOM 2350 N N . PHE B 1 30 ? -4.746 95.125 45.719 1 78.31 30 PHE B N 1
ATOM 2351 C CA . PHE B 1 30 ? -4.125 94.75 44.469 1 78.31 30 PHE B CA 1
ATOM 2352 C C . PHE B 1 30 ? -3.055 93.688 44.688 1 78.31 30 PHE B C 1
ATOM 2354 O O . PHE B 1 30 ? -2.986 92.688 43.938 1 78.31 30 PHE B O 1
ATOM 2361 N N . ALA B 1 31 ? -2.201 94 45.688 1 78.88 31 ALA B N 1
ATOM 2362 C CA . ALA B 1 31 ? -1.159 93 46.031 1 78.88 31 ALA B CA 1
ATOM 2363 C C . ALA B 1 31 ? -1.766 91.688 46.438 1 78.88 31 ALA B C 1
ATOM 2365 O O . ALA B 1 31 ? -1.275 90.625 46.062 1 78.88 31 ALA B O 1
ATOM 2366 N N . ALA B 1 32 ? -2.904 91.75 47.125 1 80.69 32 ALA B N 1
ATOM 2367 C CA . ALA B 1 32 ? -3.574 90.5 47.594 1 80.69 32 ALA B CA 1
ATOM 2368 C C . ALA B 1 32 ? -4.184 89.75 46.406 1 80.69 32 ALA B C 1
ATOM 2370 O O . ALA B 1 32 ? -4.082 88.5 46.344 1 80.69 32 ALA B O 1
ATOM 2371 N N . ASN B 1 33 ? -4.793 90.438 45.5 1 82.5 33 ASN B N 1
ATOM 2372 C CA . ASN B 1 33 ? -5.379 89.812 44.281 1 82.5 33 ASN B CA 1
ATOM 2373 C C . ASN B 1 33 ? -4.309 89.25 43.375 1 82.5 33 ASN B C 1
ATOM 2375 O O . ASN B 1 33 ? -4.504 88.188 42.812 1 82.5 33 ASN B O 1
ATOM 2379 N N . LEU B 1 34 ? -3.166 89.938 43.375 1 84.25 34 LEU B N 1
ATOM 2380 C CA . LEU B 1 34 ? -2.035 89.438 42.594 1 84.25 34 LEU B CA 1
ATOM 2381 C C . LEU B 1 34 ? -1.475 88.125 43.188 1 84.25 34 LEU B C 1
ATOM 2383 O O . LEU B 1 34 ? -1.182 87.188 42.438 1 84.25 34 LEU B O 1
ATOM 2387 N N . ILE B 1 35 ? -1.418 88.125 44.438 1 83.62 35 ILE B N 1
ATOM 2388 C CA . ILE B 1 35 ? -0.887 86.938 45.094 1 83.62 35 ILE B CA 1
ATOM 2389 C C . ILE B 1 35 ? -1.849 85.812 44.938 1 83.62 35 ILE B C 1
ATOM 2391 O O . ILE B 1 35 ? -1.42 84.625 44.688 1 83.62 35 ILE B O 1
ATOM 2395 N N . GLU B 1 36 ? -3.156 86.062 44.969 1 84.06 36 GLU B N 1
ATOM 2396 C CA . GLU B 1 36 ? -4.152 85 44.781 1 84.06 36 GLU B CA 1
ATOM 2397 C C . GLU B 1 36 ? -4.086 84.438 43.375 1 84.06 36 GLU B C 1
ATOM 2399 O O . GLU B 1 36 ? -4.137 83.188 43.188 1 84.06 36 GLU B O 1
ATOM 2404 N N . LYS B 1 37 ? -3.881 85.25 42.406 1 84.31 37 LYS B N 1
ATOM 2405 C CA . LYS B 1 37 ? -3.773 84.812 41.031 1 84.31 37 LYS B CA 1
ATOM 2406 C C . LYS B 1 37 ? -2.494 84 40.812 1 84.31 37 LYS B C 1
ATOM 2408 O O . LYS B 1 37 ? -2.504 83 40.094 1 84.31 37 LYS B O 1
ATOM 2413 N N . LEU B 1 38 ? -1.45 84.438 41.375 1 87.56 38 LEU B N 1
ATOM 2414 C CA . LEU B 1 38 ? -0.175 83.75 41.312 1 87.56 38 LEU B CA 1
ATOM 2415 C C . LEU B 1 38 ? -0.265 82.375 41.969 1 87.56 38 LEU B C 1
ATOM 2417 O O . LEU B 1 38 ? 0.291 81.375 41.469 1 87.56 38 LEU B O 1
ATOM 2421 N N . ASN B 1 39 ? -1.059 82.312 43.062 1 86.25 39 ASN B N 1
ATOM 2422 C CA . ASN B 1 39 ? -1.269 81 43.719 1 86.25 39 ASN B CA 1
ATOM 2423 C C . ASN B 1 39 ? -2.072 80.062 42.844 1 86.25 39 ASN B C 1
ATOM 2425 O O . ASN B 1 39 ? -1.772 78.875 42.781 1 86.25 39 ASN B O 1
ATOM 2429 N N . PHE B 1 40 ? -3.004 80.5 42.156 1 87.44 40 PHE B N 1
ATOM 2430 C CA . PHE B 1 40 ? -3.805 79.688 41.25 1 87.44 40 PHE B CA 1
ATOM 2431 C C . PHE B 1 40 ? -2.951 79.188 40.094 1 87.44 40 PHE B C 1
ATOM 2433 O O . PHE B 1 40 ? -3.025 78 39.75 1 87.44 40 PHE B O 1
ATOM 2440 N N . ILE B 1 41 ? -2.125 80.062 39.562 1 90.12 41 ILE B N 1
ATOM 2441 C CA . ILE B 1 41 ? -1.231 79.688 38.469 1 90.12 41 ILE B CA 1
ATOM 2442 C C . ILE B 1 41 ? -0.259 78.625 38.906 1 90.12 41 ILE B C 1
ATOM 2444 O O . ILE B 1 41 ? -0.045 77.625 38.219 1 90.12 41 ILE B O 1
ATOM 2448 N N . MET B 1 42 ? 0.233 78.875 40.156 1 88.69 42 MET B N 1
ATOM 2449 C CA . MET B 1 42 ? 1.185 77.875 40.688 1 88.69 42 MET B CA 1
ATOM 2450 C C . MET B 1 42 ? 0.514 76.562 40.906 1 88.69 42 MET B C 1
ATOM 2452 O O . MET B 1 42 ? 1.102 75.5 40.625 1 88.69 42 MET B O 1
ATOM 2456 N N . SER B 1 43 ? -0.741 76.5 41.344 1 90.62 43 SER B N 1
ATOM 2457 C CA . SER B 1 43 ? -1.498 75.312 41.562 1 90.62 43 SER B CA 1
ATOM 2458 C C . SER B 1 43 ? -1.802 74.562 40.25 1 90.62 43 SER B C 1
ATOM 2460 O O . SER B 1 43 ? -1.688 73.375 40.156 1 90.62 43 SER B O 1
ATOM 2462 N N . ASP B 1 44 ? -2.047 75.375 39.219 1 92.12 44 ASP B N 1
ATOM 2463 C CA . ASP B 1 44 ? -2.336 74.875 37.906 1 92.12 44 ASP B CA 1
ATOM 2464 C C . ASP B 1 44 ? -1.087 74.25 37.281 1 92.12 44 ASP B C 1
ATOM 2466 O O . ASP B 1 44 ? -1.162 73.188 36.688 1 92.12 44 ASP B O 1
ATOM 2470 N N . ILE B 1 45 ? 0.016 74.812 37.406 1 90.12 45 ILE B N 1
ATOM 2471 C CA . ILE B 1 45 ? 1.278 74.312 36.875 1 90.12 45 ILE B CA 1
ATOM 2472 C C . ILE B 1 45 ? 1.644 73 37.562 1 90.12 45 ILE B C 1
ATOM 2474 O O . ILE B 1 45 ? 2.102 72.062 36.906 1 90.12 45 ILE B O 1
ATOM 2478 N N . LYS B 1 46 ? 1.301 72.938 38.938 1 90 46 LYS B N 1
ATOM 2479 C CA . LYS B 1 46 ? 1.545 71.688 39.688 1 90 46 LYS B CA 1
ATOM 2480 C C . LYS B 1 46 ? 0.663 70.562 39.156 1 90 46 LYS B C 1
ATOM 2482 O O . LYS B 1 46 ? 1.127 69.438 38.969 1 90 46 LYS B O 1
ATOM 2487 N N . ASP B 1 47 ? -0.569 70.875 38.844 1 92 47 ASP B N 1
ATOM 2488 C CA . ASP B 1 47 ? -1.512 69.875 38.281 1 92 47 ASP B CA 1
ATOM 2489 C C . ASP B 1 47 ? -1.066 69.438 36.906 1 92 47 ASP B C 1
ATOM 2491 O O . ASP B 1 47 ? -1.132 68.25 36.625 1 92 47 ASP B O 1
ATOM 2495 N N . ILE B 1 48 ? -0.562 70.312 36.094 1 92.69 48 ILE B N 1
ATOM 2496 C CA . ILE B 1 48 ? -0.091 70 34.75 1 92.69 48 ILE B CA 1
ATOM 2497 C C . ILE B 1 48 ? 1.127 69.062 34.812 1 92.69 48 ILE B C 1
ATOM 2499 O O . ILE B 1 48 ? 1.217 68.062 34.094 1 92.69 48 ILE B O 1
ATOM 2503 N N . LYS B 1 49 ? 1.969 69.438 35.812 1 90.06 49 LYS B N 1
ATOM 2504 C CA . LYS B 1 49 ? 3.188 68.625 35.938 1 90.06 49 LYS B CA 1
ATOM 2505 C C . LYS B 1 49 ? 2.867 67.188 36.406 1 90.06 49 LYS B C 1
ATOM 2507 O O . LYS B 1 49 ? 3.461 66.25 35.906 1 90.06 49 LYS B O 1
ATOM 2512 N N . THR B 1 50 ? 1.869 67 37.25 1 90.25 50 THR B N 1
ATOM 2513 C CA . THR B 1 50 ? 1.464 65.688 37.719 1 90.25 50 THR B CA 1
ATOM 2514 C C . THR B 1 50 ? 0.842 64.875 36.594 1 90.25 50 THR B C 1
ATOM 2516 O O . THR B 1 50 ? 1.182 63.688 36.406 1 90.25 50 THR B O 1
ATOM 2519 N N . LYS B 1 51 ? -0.013 65.5 35.844 1 92 51 LYS B N 1
ATOM 2520 C CA . LYS B 1 51 ? -0.665 64.875 34.719 1 92 51 LYS B CA 1
ATOM 2521 C C . LYS B 1 51 ? 0.35 64.5 33.656 1 92 51 LYS B C 1
ATOM 2523 O O . LYS B 1 51 ? 0.226 63.438 33.031 1 92 51 LYS B O 1
ATOM 2528 N N . GLN B 1 52 ? 1.345 65.312 33.375 1 91.81 52 GLN B N 1
ATOM 2529 C CA . GLN B 1 52 ? 2.402 65 32.438 1 91.81 52 GLN B CA 1
ATOM 2530 C C . GLN B 1 52 ? 3.197 63.781 32.844 1 91.81 52 GLN B C 1
ATOM 2532 O O . GLN B 1 52 ? 3.543 62.938 32 1 91.81 52 GLN B O 1
ATOM 2537 N N . ASN B 1 53 ? 3.404 63.688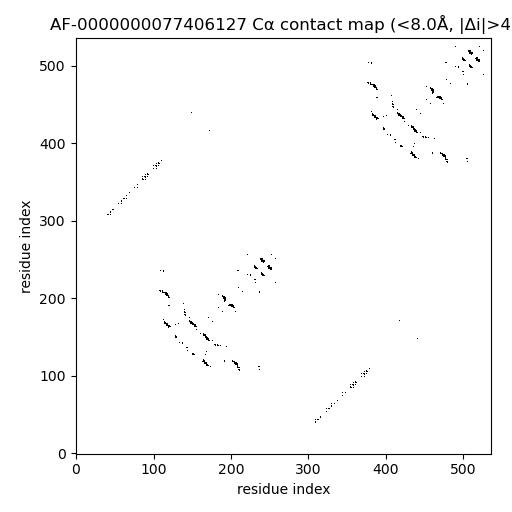 34.188 1 89.56 53 ASN B N 1
ATOM 2538 C CA . ASN B 1 53 ? 4.113 62.5 34.688 1 89.56 53 ASN B CA 1
ATOM 2539 C C . ASN B 1 53 ? 3.301 61.25 34.469 1 89.56 53 ASN B C 1
ATOM 2541 O O . ASN B 1 53 ? 3.854 60.219 34.094 1 89.56 53 ASN B O 1
ATOM 2545 N N . ASP B 1 54 ? 2.012 61.312 34.594 1 91.5 54 ASP B N 1
ATOM 2546 C CA . ASP B 1 54 ? 1.132 60.188 34.375 1 91.5 54 ASP B CA 1
ATOM 2547 C C . ASP B 1 54 ? 1.104 59.781 32.906 1 91.5 54 ASP B C 1
ATOM 2549 O O . ASP B 1 54 ? 1.09 58.594 32.594 1 91.5 54 ASP B O 1
ATOM 2553 N N . ILE B 1 55 ? 1.124 60.719 32 1 92.19 55 ILE B N 1
ATOM 2554 C CA . ILE B 1 55 ? 1.104 60.5 30.562 1 92.19 55 ILE B CA 1
ATOM 2555 C C . ILE B 1 55 ? 2.396 59.812 30.141 1 92.19 55 ILE B C 1
ATOM 2557 O O . ILE B 1 55 ? 2.369 58.844 29.375 1 92.19 55 ILE B O 1
ATOM 2561 N N . VAL B 1 56 ? 3.486 60.312 30.703 1 89.88 56 VAL B N 1
ATOM 2562 C CA . VAL B 1 56 ? 4.785 59.75 30.344 1 89.88 56 VAL B CA 1
ATOM 2563 C C . VAL B 1 56 ? 4.871 58.312 30.828 1 89.88 56 VAL B C 1
ATOM 2565 O O . VAL B 1 56 ? 5.324 57.438 30.078 1 89.88 56 VAL B O 1
ATOM 2568 N N . ALA B 1 57 ? 4.336 58 32 1 90.88 57 ALA B N 1
ATOM 2569 C CA . ALA B 1 57 ? 4.348 56.656 32.531 1 90.88 57 ALA B CA 1
ATOM 2570 C C . ALA B 1 57 ? 3.494 55.719 31.688 1 90.88 57 ALA B C 1
ATOM 2572 O O . ALA B 1 57 ? 3.896 54.594 31.406 1 90.88 57 ALA B O 1
ATOM 2573 N N . SER B 1 58 ? 2.344 56.188 31.25 1 90.25 58 SER B N 1
ATOM 2574 C CA . SER B 1 58 ? 1.455 55.375 30.406 1 90.25 58 SER B CA 1
ATOM 2575 C C . SER B 1 58 ? 2.076 55.125 29.031 1 90.25 58 SER B C 1
ATOM 2577 O O . SER B 1 58 ? 1.974 54.031 28.5 1 90.25 58 SER B O 1
ATOM 2579 N N . MET B 1 59 ? 2.713 56.156 28.516 1 89.69 59 MET B N 1
ATOM 2580 C CA . MET B 1 59 ? 3.35 56.031 27.219 1 89.69 59 MET B CA 1
ATOM 2581 C C . MET B 1 59 ? 4.477 55 27.25 1 89.69 59 MET B C 1
ATOM 2583 O O . MET B 1 59 ? 4.648 54.219 26.312 1 89.69 59 MET B O 1
ATOM 2587 N N . GLU B 1 60 ? 5.172 54.969 28.375 1 88.94 60 GLU B N 1
ATOM 2588 C CA . GLU B 1 60 ? 6.238 54 28.547 1 88.94 60 GLU B CA 1
ATOM 2589 C C . GLU B 1 60 ? 5.676 52.594 28.625 1 88.94 60 GLU B C 1
ATOM 2591 O O . GLU B 1 60 ? 6.223 51.656 28.031 1 88.94 60 GLU B O 1
ATOM 2596 N N . TYR B 1 61 ? 4.617 52.469 29.297 1 89.81 61 TYR B N 1
ATOM 2597 C CA . TYR B 1 61 ? 3.953 51.188 29.438 1 89.81 61 TYR B CA 1
ATOM 2598 C C . TYR B 1 61 ? 3.494 50.656 28.078 1 89.81 61 TYR B C 1
ATOM 2600 O O . TYR B 1 61 ? 3.779 49.531 27.734 1 89.81 61 TYR B O 1
ATOM 2608 N N . TYR B 1 62 ? 2.836 51.531 27.281 1 90 62 TYR B N 1
ATOM 2609 C CA . TYR B 1 62 ? 2.326 51.094 25.969 1 90 62 TYR B CA 1
ATOM 2610 C C . TYR B 1 62 ? 3.465 50.875 24.984 1 90 62 TYR B C 1
ATOM 2612 O O . TYR B 1 62 ? 3.396 49.969 24.156 1 90 62 TYR B O 1
ATOM 2620 N N . GLY B 1 63 ? 4.48 51.75 25.203 1 88.5 63 GLY B N 1
ATOM 2621 C CA . GLY B 1 63 ? 5.656 51.531 24.375 1 88.5 63 GLY B CA 1
ATOM 2622 C C . GLY B 1 63 ? 6.281 50.156 24.562 1 88.5 63 GLY B C 1
ATOM 2623 O O . GLY B 1 63 ? 6.629 49.5 23.594 1 88.5 63 GLY B O 1
ATOM 2624 N N . ALA B 1 64 ? 6.359 49.688 25.766 1 89.75 64 ALA B N 1
ATOM 2625 C CA . ALA B 1 64 ? 6.918 48.375 26.078 1 89.75 64 ALA B CA 1
ATOM 2626 C C . ALA B 1 64 ? 6.035 47.25 25.547 1 89.75 64 ALA B C 1
ATOM 2628 O O . ALA B 1 64 ? 6.535 46.25 25.031 1 89.75 64 ALA B O 1
ATOM 2629 N N . LYS B 1 65 ? 4.746 47.438 25.641 1 89.19 65 LYS B N 1
ATOM 2630 C CA . LYS B 1 65 ? 3.799 46.438 25.141 1 89.19 65 LYS B CA 1
ATOM 2631 C C . LYS B 1 65 ? 3.885 46.312 23.625 1 89.19 65 LYS B C 1
ATOM 2633 O O . LYS B 1 65 ? 3.84 45.188 23.094 1 89.19 65 LYS B O 1
ATOM 2638 N N . ILE B 1 66 ? 3.992 47.406 23.016 1 87.62 66 ILE B N 1
ATOM 2639 C CA . ILE B 1 66 ? 4.082 47.438 21.562 1 87.62 66 ILE B CA 1
ATOM 2640 C C . ILE B 1 66 ? 5.352 46.719 21.109 1 87.62 66 ILE B C 1
ATOM 2642 O O . ILE B 1 66 ? 5.336 45.938 20.141 1 87.62 66 ILE B O 1
ATOM 2646 N N . ASP B 1 67 ? 6.426 46.906 21.859 1 87.06 67 ASP B N 1
ATOM 2647 C CA . ASP B 1 67 ? 7.672 46.219 21.547 1 87.06 67 ASP B CA 1
ATOM 2648 C C . ASP B 1 67 ? 7.512 44.719 21.703 1 87.06 67 ASP B C 1
ATOM 2650 O O . ASP B 1 67 ? 7.953 43.938 20.844 1 87.06 67 ASP B O 1
ATOM 2654 N N . ASP B 1 68 ? 6.887 44.281 22.672 1 87.44 68 ASP B N 1
ATOM 2655 C CA . ASP B 1 68 ? 6.637 42.844 22.891 1 87.44 68 ASP B CA 1
ATOM 2656 C C . ASP B 1 68 ? 5.793 42.25 21.766 1 87.44 68 ASP B C 1
ATOM 2658 O O . ASP B 1 68 ? 6.102 41.188 21.266 1 87.44 68 ASP B O 1
ATOM 2662 N N . PHE B 1 69 ? 4.789 43.062 21.359 1 85.44 69 PHE B N 1
ATOM 2663 C CA . PHE B 1 69 ? 3.898 42.625 20.281 1 85.44 69 PHE B CA 1
ATOM 2664 C C . PHE B 1 69 ? 4.656 42.5 18.969 1 85.44 69 PHE B C 1
ATOM 2666 O O . PHE B 1 69 ? 4.453 41.562 18.203 1 85.44 69 PHE B O 1
ATOM 2673 N N . SER B 1 70 ? 5.492 43.469 18.797 1 84.06 70 SER B N 1
ATOM 2674 C CA . SER B 1 70 ? 6.254 43.469 17.547 1 84.06 70 SER B CA 1
ATOM 2675 C C . SER B 1 70 ? 7.156 42.25 17.438 1 84.06 70 SER B C 1
ATOM 2677 O O . SER B 1 70 ? 7.262 41.625 16.375 1 84.06 70 SER B O 1
ATOM 2679 N N . HIS B 1 71 ? 7.758 41.781 18.5 1 85.44 71 HIS B N 1
ATOM 2680 C CA . HIS B 1 71 ? 8.617 40.594 18.516 1 85.44 71 HIS B CA 1
ATOM 2681 C C . HIS B 1 71 ? 7.816 39.312 18.281 1 85.44 71 HIS B C 1
ATOM 2683 O O . HIS B 1 71 ? 8.227 38.469 17.484 1 85.44 71 HIS B O 1
ATOM 2689 N N . LYS B 1 72 ? 6.684 39.219 18.859 1 83.31 72 LYS B N 1
ATOM 2690 C CA . LYS B 1 72 ? 5.828 38.031 18.719 1 83.31 72 LYS B CA 1
ATOM 2691 C C . LYS B 1 72 ? 5.266 37.938 17.312 1 83.31 72 LYS B C 1
ATOM 2693 O O . LYS B 1 72 ? 5.137 36.812 16.781 1 83.31 72 LYS B O 1
ATOM 2698 N N . MET B 1 73 ? 5 39.094 16.766 1 83.75 73 MET B N 1
ATOM 2699 C CA . MET B 1 73 ? 4.445 39.125 15.422 1 83.75 73 MET B CA 1
ATOM 2700 C C . MET B 1 73 ? 5.453 38.594 14.406 1 83.75 73 MET B C 1
ATOM 2702 O O . MET B 1 73 ? 5.078 37.906 13.453 1 83.75 73 MET B O 1
ATOM 2706 N N . GLU B 1 74 ? 6.645 38.812 14.586 1 82.06 74 GLU B N 1
ATOM 2707 C CA . GLU B 1 74 ? 7.684 38.312 13.695 1 82.06 74 GLU B CA 1
ATOM 2708 C C . GLU B 1 74 ? 7.758 36.781 13.766 1 82.06 74 GLU B C 1
ATOM 2710 O O . GLU B 1 74 ? 7.875 36.125 12.742 1 82.06 74 GLU B O 1
ATOM 2715 N N . GLU B 1 75 ? 7.645 36.281 14.875 1 79.94 75 GLU B N 1
ATOM 2716 C CA . GLU B 1 75 ? 7.656 34.812 15.062 1 79.94 75 GLU B CA 1
ATOM 2717 C C . GLU B 1 75 ? 6.422 34.188 14.445 1 79.94 75 GLU B C 1
ATOM 2719 O O . GLU B 1 75 ? 6.52 33.125 13.789 1 79.94 75 GLU B O 1
ATOM 2724 N N . PHE B 1 76 ? 5.367 34.844 14.594 1 81.31 76 PHE B N 1
ATOM 2725 C CA . PHE B 1 76 ? 4.09 34.375 14.078 1 81.31 76 PHE B CA 1
ATOM 2726 C C . PHE B 1 76 ? 4.102 34.344 12.555 1 81.31 76 PHE B C 1
ATOM 2728 O O . PHE B 1 76 ? 3.586 33.406 11.945 1 81.31 76 PHE B O 1
ATOM 2735 N N . ASP B 1 77 ? 4.707 35.312 12.117 1 79.19 77 ASP B N 1
ATOM 2736 C CA . ASP B 1 77 ? 4.754 35.406 10.656 1 79.19 77 ASP B CA 1
ATOM 2737 C C . ASP B 1 77 ? 5.5 34.188 10.07 1 79.19 77 ASP B C 1
ATOM 2739 O O . ASP B 1 77 ? 5.074 33.625 9.062 1 79.19 77 ASP B O 1
ATOM 2743 N N . SER B 1 78 ? 6.496 33.781 10.648 1 80.44 78 SER B N 1
ATOM 2744 C CA . SER B 1 78 ? 7.281 32.656 10.172 1 80.44 78 SER B CA 1
ATOM 2745 C C . SER B 1 78 ? 6.504 31.344 10.305 1 80.44 78 SER B C 1
ATOM 2747 O O . SER B 1 78 ? 6.5 30.516 9.383 1 80.44 78 SER B O 1
ATOM 2749 N N . ILE B 1 79 ? 5.797 31.219 11.344 1 81.94 79 ILE B N 1
ATOM 2750 C CA . ILE B 1 79 ? 5.078 30 11.648 1 81.94 79 ILE B CA 1
ATOM 2751 C C . ILE B 1 79 ? 3.865 29.859 10.727 1 81.94 79 ILE B C 1
ATOM 2753 O O . ILE B 1 79 ? 3.598 28.781 10.203 1 81.94 79 ILE B O 1
ATOM 2757 N N . VAL B 1 80 ? 3.268 30.969 10.508 1 80.75 80 VAL B N 1
ATOM 2758 C CA . VAL B 1 80 ? 2.059 30.969 9.688 1 80.75 80 VAL B CA 1
ATOM 2759 C C . VAL B 1 80 ? 2.404 30.578 8.25 1 80.75 80 VAL B C 1
ATOM 2761 O O . VAL B 1 80 ? 1.646 29.859 7.598 1 80.75 80 VAL B O 1
ATOM 2764 N N . LYS B 1 81 ? 3.551 30.953 7.836 1 83.56 81 LYS B N 1
ATOM 2765 C CA . LYS B 1 81 ? 3.977 30.656 6.473 1 83.56 81 LYS B CA 1
ATOM 2766 C C . LYS B 1 81 ? 4.273 29.172 6.305 1 83.56 81 LYS B C 1
ATOM 2768 O O . LYS B 1 81 ? 4.148 28.625 5.207 1 83.56 81 LYS B O 1
ATOM 2773 N N . SER B 1 82 ? 4.531 28.516 7.352 1 87.25 82 SER B N 1
ATOM 2774 C CA . SER B 1 82 ? 4.906 27.109 7.273 1 87.25 82 SER B CA 1
ATOM 2775 C C . SER B 1 82 ? 3.678 26.203 7.301 1 87.25 82 SER B C 1
ATOM 2777 O O . SER B 1 82 ? 3.744 25.047 6.883 1 87.25 82 SER B O 1
ATOM 2779 N N . ILE B 1 83 ? 2.633 26.688 7.773 1 88.12 83 ILE B N 1
ATOM 2780 C CA . ILE B 1 83 ? 1.445 25.891 8.023 1 88.12 83 ILE B CA 1
ATOM 2781 C C . ILE B 1 83 ? 0.924 25.312 6.703 1 88.12 83 ILE B C 1
ATOM 2783 O O . ILE B 1 83 ? 0.702 24.109 6.586 1 88.12 83 ILE B O 1
ATOM 2787 N N . PRO B 1 84 ? 0.776 26.172 5.699 1 87.88 84 PRO B N 1
ATOM 2788 C CA . PRO B 1 84 ? 0.295 25.625 4.426 1 87.88 84 PRO B CA 1
ATOM 2789 C C . PRO B 1 84 ? 1.22 24.547 3.855 1 87.88 84 PRO B C 1
ATOM 2791 O O . PRO B 1 84 ? 0.751 23.609 3.223 1 87.88 84 PRO B O 1
ATOM 2794 N N . LYS B 1 85 ? 2.467 24.734 4.086 1 92.56 85 LYS B N 1
ATOM 2795 C CA . LYS B 1 85 ? 3.426 23.75 3.596 1 92.56 85 LYS B CA 1
ATOM 2796 C C . LYS B 1 85 ? 3.232 22.406 4.289 1 92.56 85 LYS B C 1
ATOM 2798 O O . LYS B 1 85 ? 3.236 21.359 3.639 1 92.56 85 LYS B O 1
ATOM 2803 N N . ILE B 1 86 ? 3.043 22.391 5.555 1 94.06 86 ILE B N 1
ATOM 2804 C CA . ILE B 1 86 ? 2.846 21.172 6.328 1 94.06 86 ILE B CA 1
ATOM 2805 C C . ILE B 1 86 ? 1.507 20.531 5.953 1 94.06 86 ILE B C 1
ATOM 2807 O O . ILE B 1 86 ? 1.413 19.312 5.797 1 94.06 86 ILE B O 1
ATOM 2811 N N . GLU B 1 87 ? 0.564 21.391 5.805 1 92.5 87 GLU B N 1
ATOM 2812 C CA . GLU B 1 87 ? -0.751 20.891 5.41 1 92.5 87 GLU B CA 1
ATOM 2813 C C . GLU B 1 87 ? -0.705 20.234 4.035 1 92.5 87 GLU B C 1
ATOM 2815 O O . GLU B 1 87 ? -1.364 19.219 3.805 1 92.5 87 GLU B O 1
ATOM 2820 N N . ASN B 1 88 ? 0.019 20.812 3.158 1 95.88 88 ASN B N 1
ATOM 2821 C CA . ASN B 1 88 ? 0.183 20.234 1.832 1 95.88 88 ASN B CA 1
ATOM 2822 C C . ASN B 1 88 ? 0.861 18.859 1.902 1 95.88 88 ASN B C 1
ATOM 2824 O O . ASN B 1 88 ? 0.505 17.953 1.156 1 95.88 88 ASN B O 1
ATOM 2828 N N . LYS B 1 89 ? 1.787 18.766 2.76 1 97 89 LYS B N 1
ATOM 2829 C CA . LYS B 1 89 ? 2.445 17.484 2.955 1 97 89 LYS B CA 1
ATOM 2830 C C . LYS B 1 89 ? 1.454 16.422 3.438 1 97 89 LYS B C 1
ATOM 2832 O O . LYS B 1 89 ? 1.507 15.273 3.004 1 97 89 LYS B O 1
ATOM 2837 N N . VAL B 1 90 ? 0.587 16.797 4.262 1 97.5 90 VAL B N 1
ATOM 2838 C CA . VAL B 1 90 ? -0.444 15.891 4.758 1 97.5 90 VAL B CA 1
ATOM 2839 C C . VAL B 1 90 ? -1.332 15.43 3.604 1 97.5 90 VAL B C 1
ATOM 2841 O O . VAL B 1 90 ? -1.637 14.242 3.479 1 97.5 90 VAL B O 1
ATOM 2844 N N . VAL B 1 91 ? -1.712 16.344 2.795 1 97.44 91 VAL B N 1
ATOM 2845 C CA . VAL B 1 91 ? -2.568 16.031 1.654 1 97.44 91 VAL B CA 1
ATOM 2846 C C . VAL B 1 91 ? -1.843 15.078 0.706 1 97.44 91 VAL B C 1
ATOM 2848 O O . VAL B 1 91 ? -2.408 14.07 0.276 1 97.44 91 VAL B O 1
ATOM 2851 N N . LEU B 1 92 ? -0.584 15.352 0.45 1 98.12 92 LEU B N 1
ATOM 2852 C CA . LEU B 1 92 ? 0.214 14.508 -0.436 1 98.12 92 LEU B CA 1
ATOM 2853 C C . LEU B 1 92 ? 0.386 13.109 0.149 1 98.12 92 LEU B C 1
ATOM 2855 O O . LEU B 1 92 ? 0.252 12.117 -0.565 1 98.12 92 LEU B O 1
ATOM 2859 N N . ASN B 1 93 ? 0.611 13.039 1.435 1 98.25 93 ASN B N 1
ATOM 2860 C CA . ASN B 1 93 ? 0.766 11.75 2.1 1 98.25 93 ASN B CA 1
ATOM 2861 C C . ASN B 1 93 ? -0.531 10.945 2.074 1 98.25 93 ASN B C 1
ATOM 2863 O O . ASN B 1 93 ? -0.508 9.727 1.885 1 98.25 93 ASN B O 1
ATOM 2867 N N . THR B 1 94 ? -1.57 11.609 2.246 1 97.94 94 THR B N 1
ATOM 2868 C CA . THR B 1 94 ? -2.867 10.945 2.223 1 97.94 94 THR B CA 1
ATOM 2869 C C . THR B 1 94 ? -3.158 10.375 0.838 1 97.94 94 THR B C 1
ATOM 2871 O O . THR B 1 94 ? -3.631 9.242 0.715 1 97.94 94 THR B O 1
ATOM 2874 N N . SER B 1 95 ? -2.885 11.148 -0.153 1 97.81 95 SER B N 1
ATOM 2875 C CA . SER B 1 95 ? -3.055 10.672 -1.522 1 97.81 95 SER B CA 1
ATOM 2876 C C . SER B 1 95 ? -2.164 9.469 -1.804 1 97.81 95 SER B C 1
ATOM 2878 O O . SER B 1 95 ? -2.604 8.492 -2.422 1 97.81 95 SER B O 1
ATOM 2880 N N . GLU B 1 96 ? -0.968 9.531 -1.337 1 98.19 96 GLU B N 1
ATOM 2881 C CA . GLU B 1 96 ? -0.047 8.414 -1.511 1 98.19 96 GLU B CA 1
ATOM 2882 C C . GLU B 1 96 ? -0.554 7.168 -0.792 1 98.19 96 GLU B C 1
ATOM 2884 O O . GLU B 1 96 ? -0.457 6.059 -1.321 1 98.19 96 GLU B O 1
ATOM 2889 N N . ILE B 1 97 ? -1.011 7.305 0.358 1 98.31 97 ILE B N 1
ATOM 2890 C CA . ILE B 1 97 ? -1.575 6.199 1.126 1 98.31 97 ILE B CA 1
ATOM 2891 C C . ILE B 1 97 ? -2.717 5.559 0.342 1 98.31 97 ILE B C 1
ATOM 2893 O O . ILE B 1 97 ? -2.795 4.332 0.238 1 98.31 97 ILE B O 1
ATOM 2897 N N . ASP B 1 98 ? -3.523 6.348 -0.271 1 96.75 98 ASP B N 1
ATOM 2898 C CA . ASP B 1 98 ? -4.645 5.836 -1.052 1 96.75 98 ASP B CA 1
ATOM 2899 C C . ASP B 1 98 ? -4.156 5.043 -2.262 1 96.75 98 ASP B C 1
ATOM 2901 O O . ASP B 1 98 ? -4.691 3.977 -2.568 1 96.75 98 ASP B O 1
ATOM 2905 N N . ILE B 1 99 ? -3.193 5.531 -2.924 1 97.31 99 ILE B N 1
ATOM 2906 C CA . ILE B 1 99 ? -2.621 4.852 -4.082 1 97.31 99 ILE B CA 1
ATOM 2907 C C . ILE B 1 99 ? -2.012 3.52 -3.65 1 97.31 99 ILE B C 1
ATOM 2909 O O . ILE B 1 99 ? -2.221 2.492 -4.301 1 97.31 99 ILE B O 1
ATOM 2913 N N . LEU B 1 100 ? -1.321 3.523 -2.541 1 98.06 100 LEU B N 1
ATOM 2914 C CA . LEU B 1 100 ? -0.682 2.314 -2.037 1 98.06 100 LEU B CA 1
ATOM 2915 C C . LEU B 1 100 ? -1.724 1.282 -1.617 1 98.06 100 LEU B C 1
ATOM 2917 O O . LEU B 1 100 ? -1.55 0.085 -1.858 1 98.06 100 LEU B O 1
ATOM 2921 N N . LYS B 1 101 ? -2.74 1.719 -1.031 1 97.06 101 LYS B N 1
ATOM 2922 C CA . LYS B 1 101 ? -3.824 0.818 -0.647 1 97.06 101 LYS B CA 1
ATOM 2923 C C . LYS B 1 101 ? -4.484 0.198 -1.876 1 97.06 101 LYS B C 1
ATOM 2925 O O . LYS B 1 101 ? -4.828 -0.986 -1.871 1 97.06 101 LYS B O 1
ATOM 2930 N N . SER B 1 102 ? -4.648 0.95 -2.91 1 95.75 102 SER B N 1
ATOM 2931 C CA . SER B 1 102 ? -5.188 0.438 -4.168 1 95.75 102 SER B CA 1
ATOM 2932 C C . SER B 1 102 ? -4.25 -0.594 -4.789 1 95.75 102 SER B C 1
ATOM 2934 O O . SER B 1 102 ? -4.699 -1.618 -5.305 1 95.75 102 SER B O 1
ATOM 2936 N N . ASN B 1 103 ? -3.014 -0.265 -4.707 1 96.69 103 ASN B N 1
ATOM 2937 C CA . ASN B 1 103 ? -2.02 -1.206 -5.215 1 96.69 103 ASN B CA 1
ATOM 2938 C C . ASN B 1 103 ? -2.061 -2.527 -4.453 1 96.69 103 ASN B C 1
ATOM 2940 O O . ASN B 1 103 ? -1.987 -3.6 -5.055 1 96.69 103 ASN B O 1
ATOM 2944 N N . ILE B 1 104 ? -2.146 -2.475 -3.195 1 97.56 104 ILE B N 1
ATOM 2945 C CA . ILE B 1 104 ? -2.242 -3.662 -2.354 1 97.56 104 ILE B CA 1
ATOM 2946 C C . ILE B 1 104 ? -3.475 -4.473 -2.742 1 97.56 104 ILE B C 1
ATOM 2948 O O . ILE B 1 104 ? -3.398 -5.695 -2.898 1 97.56 104 ILE B O 1
ATOM 2952 N N . ASN B 1 105 ? -4.547 -3.809 -2.926 1 96.94 105 ASN B N 1
ATOM 2953 C CA . ASN B 1 105 ? -5.758 -4.504 -3.342 1 96.94 105 ASN B CA 1
ATOM 2954 C C . ASN B 1 105 ? -5.574 -5.191 -4.691 1 96.94 105 ASN B C 1
ATOM 2956 O O . ASN B 1 105 ? -6.039 -6.316 -4.891 1 96.94 105 ASN B O 1
ATOM 2960 N N . SER B 1 106 ? -4.953 -4.48 -5.605 1 96.06 106 SER B N 1
ATOM 2961 C CA . SER B 1 106 ? -4.699 -5.043 -6.93 1 96.06 106 SER B CA 1
ATOM 2962 C C . SER B 1 106 ? -3.836 -6.297 -6.84 1 96.06 106 SER B C 1
ATOM 2964 O O . SER B 1 106 ? -4.125 -7.305 -7.492 1 96.06 106 SER B O 1
ATOM 2966 N N . LEU B 1 107 ? -2.854 -6.25 -5.992 1 96.19 107 LEU B N 1
ATOM 2967 C CA . LEU B 1 107 ? -1.963 -7.391 -5.805 1 96.19 107 LEU B CA 1
ATOM 2968 C C . LEU B 1 107 ? -2.695 -8.547 -5.133 1 96.19 107 LEU B C 1
ATOM 2970 O O . LEU B 1 107 ? -2.543 -9.703 -5.535 1 96.19 107 LEU B O 1
ATOM 2974 N N . GLU B 1 108 ? -3.432 -8.242 -4.184 1 96.38 108 GLU B N 1
ATOM 2975 C CA . GLU B 1 108 ? -4.207 -9.273 -3.502 1 96.38 108 GLU B CA 1
ATOM 2976 C C . GLU B 1 108 ? -5.199 -9.938 -4.453 1 96.38 108 GLU B C 1
ATOM 2978 O O . GLU B 1 108 ? -5.426 -11.148 -4.379 1 96.38 108 GLU B O 1
ATOM 2983 N N . GLN B 1 109 ? -5.758 -9.164 -5.277 1 95.94 109 GLN B N 1
ATOM 2984 C CA . GLN B 1 109 ? -6.684 -9.719 -6.258 1 95.94 109 GLN B CA 1
ATOM 2985 C C . GLN B 1 109 ? -5.957 -10.609 -7.258 1 95.94 109 GLN B C 1
ATOM 2987 O O . GLN B 1 109 ? -6.473 -11.664 -7.641 1 95.94 109 GLN B O 1
ATOM 2992 N N . GLN B 1 110 ? -4.84 -10.164 -7.645 1 94.12 110 GLN B N 1
ATOM 2993 C CA . GLN B 1 110 ? -4.043 -10.969 -8.562 1 94.12 110 GLN B CA 1
ATOM 2994 C C . GLN B 1 110 ? -3.684 -12.32 -7.949 1 94.12 110 GLN B C 1
ATOM 2996 O O . GLN B 1 110 ? -3.684 -13.344 -8.633 1 94.12 110 GLN B O 1
ATOM 3001 N N . MET B 1 111 ? -3.461 -12.32 -6.664 1 93.62 111 MET B N 1
ATOM 3002 C CA . MET B 1 111 ? -3.121 -13.547 -5.945 1 93.62 111 MET B CA 1
ATOM 3003 C C . MET B 1 111 ? -4.297 -14.516 -5.938 1 93.62 111 MET B C 1
ATOM 3005 O O . MET B 1 111 ? -4.117 -15.719 -5.723 1 93.62 111 MET B O 1
ATOM 3009 N N . ARG B 1 112 ? -5.41 -14.008 -6.195 1 94.25 112 ARG B N 1
ATOM 3010 C CA . ARG B 1 112 ? -6.625 -14.812 -6.168 1 94.25 112 ARG B CA 1
ATOM 3011 C C . ARG B 1 112 ? -7.094 -15.148 -7.578 1 94.25 112 ARG B C 1
ATOM 3013 O O . ARG B 1 112 ? -8.203 -15.648 -7.77 1 94.25 112 ARG B O 1
ATOM 3020 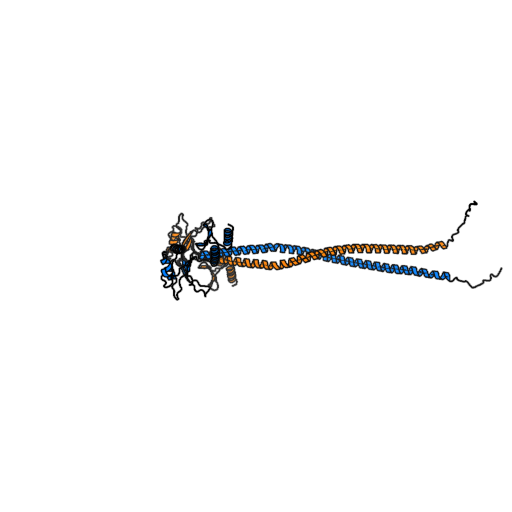N N . SER B 1 113 ? -6.273 -14.898 -8.531 1 92.44 113 SER B N 1
ATOM 3021 C CA . SER B 1 113 ? -6.668 -15.016 -9.93 1 92.44 113 SER B CA 1
ATOM 3022 C C . SER B 1 113 ? -6.973 -16.469 -10.305 1 92.44 113 SER B C 1
ATOM 3024 O O . SER B 1 113 ? -7.73 -16.719 -11.242 1 92.44 113 SER B O 1
ATOM 3026 N N . ASN B 1 114 ? -6.395 -17.438 -9.516 1 92.38 114 ASN B N 1
ATOM 3027 C CA . ASN B 1 114 ? -6.617 -18.844 -9.82 1 92.38 114 ASN B CA 1
ATOM 3028 C C . ASN B 1 114 ? -7.699 -19.453 -8.93 1 92.38 114 ASN B C 1
ATOM 3030 O O . ASN B 1 114 ? -7.934 -20.656 -8.961 1 92.38 114 ASN B O 1
ATOM 3034 N N . ASN B 1 115 ? -8.352 -18.578 -8.203 1 95.5 115 ASN B N 1
ATOM 3035 C CA . ASN B 1 115 ? -9.273 -19.078 -7.191 1 95.5 115 ASN B CA 1
ATOM 3036 C C . ASN B 1 115 ? -10.727 -18.953 -7.648 1 95.5 115 ASN B C 1
ATOM 3038 O O . ASN B 1 115 ? -11.062 -18.047 -8.406 1 95.5 115 ASN B O 1
ATOM 3042 N N . ILE B 1 116 ? -11.516 -19.859 -7.23 1 96.12 116 ILE B N 1
ATOM 3043 C CA . ILE B 1 116 ? -12.961 -19.75 -7.359 1 96.12 116 ILE B CA 1
ATOM 3044 C C . ILE B 1 116 ? -13.625 -20.109 -6.027 1 96.12 116 ILE B C 1
ATOM 3046 O O . ILE B 1 116 ? -13 -20.719 -5.16 1 96.12 116 ILE B O 1
ATOM 3050 N N . ILE B 1 117 ? -14.82 -19.625 -5.855 1 96.38 117 ILE B N 1
ATOM 3051 C CA . ILE B 1 117 ? -15.625 -19.969 -4.691 1 96.38 117 ILE B CA 1
ATOM 3052 C C . ILE B 1 117 ? -16.891 -20.703 -5.141 1 96.38 117 ILE B C 1
ATOM 3054 O O . ILE B 1 117 ? -17.609 -20.234 -6.012 1 96.38 117 ILE B O 1
ATOM 3058 N N . ILE B 1 118 ? -17.094 -21.828 -4.59 1 96.56 118 ILE B N 1
ATOM 3059 C CA . ILE B 1 118 ? -18.281 -22.625 -4.887 1 96.56 118 ILE B CA 1
ATOM 3060 C C . ILE B 1 118 ? -19.266 -22.531 -3.729 1 96.56 118 ILE B C 1
ATOM 3062 O O . ILE B 1 118 ? -18.938 -22.859 -2.588 1 96.56 118 ILE B O 1
ATOM 3066 N N . ASN B 1 119 ? -20.422 -22.078 -4.074 1 94.88 119 ASN B N 1
ATOM 3067 C CA . ASN B 1 119 ? -21.469 -21.953 -3.068 1 94.88 119 ASN B CA 1
ATOM 3068 C C . ASN B 1 119 ? -22.656 -22.859 -3.371 1 94.88 119 ASN B C 1
ATOM 3070 O O . ASN B 1 119 ? -22.859 -23.25 -4.523 1 94.88 119 ASN B O 1
ATOM 3074 N N . GLY B 1 120 ? -23.344 -23.172 -2.293 1 93.25 120 GLY B N 1
ATOM 3075 C CA . GLY B 1 120 ? -24.578 -23.922 -2.486 1 93.25 120 GLY B CA 1
ATOM 3076 C C . GLY B 1 120 ? -24.438 -25.406 -2.203 1 93.25 120 GLY B C 1
ATOM 3077 O O . GLY B 1 120 ? -25.359 -26.188 -2.42 1 93.25 120 GLY B O 1
ATOM 3078 N N . ILE B 1 121 ? -23.328 -25.797 -1.757 1 93.62 121 ILE B N 1
ATOM 3079 C CA . ILE B 1 121 ? -23.094 -27.203 -1.475 1 93.62 121 ILE B CA 1
ATOM 3080 C C . ILE B 1 121 ? -23.281 -27.469 0.017 1 93.62 121 ILE B C 1
ATOM 3082 O O . ILE B 1 121 ? -22.641 -26.828 0.854 1 93.62 121 ILE B O 1
ATOM 3086 N N . PRO B 1 122 ? -24.125 -28.406 0.301 1 91.75 122 PRO B N 1
ATOM 3087 C CA . PRO B 1 122 ? -24.344 -28.703 1.716 1 91.75 122 PRO B CA 1
ATOM 3088 C C . PRO B 1 122 ? -23.094 -29.203 2.426 1 91.75 122 PRO B C 1
ATOM 3090 O O . PRO B 1 122 ? -22.188 -29.734 1.78 1 91.75 122 PRO B O 1
ATOM 3093 N N . GLU B 1 123 ? -23.141 -28.984 3.801 1 91.06 123 GLU B N 1
ATOM 3094 C CA . GLU B 1 123 ? -22 -29.391 4.621 1 91.06 123 GLU B CA 1
ATOM 3095 C C . GLU B 1 123 ? -22.281 -30.703 5.34 1 91.06 123 GLU B C 1
ATOM 3097 O O . GLU B 1 123 ? -23.422 -30.953 5.777 1 91.06 123 GLU B O 1
ATOM 3102 N N . SER B 1 124 ? -21.328 -31.578 5.293 1 87.19 124 SER B N 1
ATOM 3103 C CA . SER B 1 124 ? -21.453 -32.812 6.051 1 87.19 124 SER B CA 1
ATOM 3104 C C . SER B 1 124 ? -20.266 -33 6.996 1 87.19 124 SER B C 1
ATOM 3106 O O . SER B 1 124 ? -19.172 -32.5 6.734 1 87.19 124 SER B O 1
ATOM 3108 N N . LYS B 1 125 ? -20.703 -33.812 8.086 1 85.38 125 LYS B N 1
ATOM 3109 C CA . LYS B 1 125 ? -19.625 -34.156 9.023 1 85.38 125 LYS B CA 1
ATOM 3110 C C . LYS B 1 125 ? -18.609 -35.062 8.367 1 85.38 125 LYS B C 1
ATOM 3112 O O . LYS B 1 125 ? -18.969 -35.969 7.602 1 85.38 125 LYS B O 1
ATOM 3117 N N . ASN B 1 126 ? -17.328 -34.812 8.281 1 88.81 126 ASN B N 1
ATOM 3118 C CA . ASN B 1 126 ? -16.234 -35.625 7.758 1 88.81 126 ASN B CA 1
ATOM 3119 C C . ASN B 1 126 ? -16.203 -35.594 6.23 1 88.81 126 ASN B C 1
ATOM 3121 O O . ASN B 1 126 ? -15.898 -36.594 5.594 1 88.81 126 ASN B O 1
ATOM 3125 N N . GLU B 1 127 ? -16.734 -34.594 5.691 1 90.75 127 GLU B N 1
ATOM 3126 C CA . GLU B 1 127 ? -16.734 -34.469 4.234 1 90.75 127 GLU B CA 1
ATOM 3127 C C . GLU B 1 127 ? -15.305 -34.375 3.701 1 90.75 127 GLU B C 1
ATOM 3129 O O . GLU B 1 127 ? -14.391 -33.938 4.402 1 90.75 127 GLU B O 1
ATOM 3134 N N . ASN B 1 128 ? -15.148 -35.031 2.535 1 93.06 128 ASN B N 1
ATOM 3135 C CA . ASN B 1 128 ? -13.945 -34.812 1.74 1 93.06 128 ASN B CA 1
ATOM 3136 C C . ASN B 1 128 ? -14.148 -33.781 0.663 1 93.06 128 ASN B C 1
ATOM 3138 O O . ASN B 1 128 ? -14.664 -34.062 -0.415 1 93.06 128 ASN B O 1
ATOM 3142 N N . VAL B 1 129 ? -13.688 -32.562 0.98 1 93.81 129 VAL B N 1
ATOM 3143 C CA . VAL B 1 129 ? -13.938 -31.391 0.147 1 93.81 129 VAL B CA 1
ATOM 3144 C C . VAL B 1 129 ? -13.328 -31.609 -1.236 1 93.81 129 VAL B C 1
ATOM 3146 O O . VAL B 1 129 ? -13.906 -31.188 -2.246 1 93.81 129 VAL B O 1
ATOM 3149 N N . ILE B 1 130 ? -12.219 -32.25 -1.335 1 91.5 130 ILE B N 1
ATOM 3150 C CA . ILE B 1 130 ? -11.523 -32.469 -2.598 1 91.5 130 ILE B CA 1
ATOM 3151 C C . ILE B 1 130 ? -12.383 -33.344 -3.516 1 91.5 130 ILE B C 1
ATOM 3153 O O . ILE B 1 130 ? -12.516 -33.062 -4.707 1 91.5 130 ILE B O 1
ATOM 3157 N N . GLU B 1 131 ? -12.945 -34.312 -2.963 1 91.38 131 GLU B N 1
ATOM 3158 C CA . GLU B 1 131 ? -13.805 -35.188 -3.742 1 91.38 131 GLU B CA 1
ATOM 3159 C C . GLU B 1 131 ? -15.039 -34.438 -4.258 1 91.38 131 GLU B C 1
ATOM 3161 O O . GLU B 1 131 ? -15.469 -34.688 -5.395 1 91.38 131 GLU B O 1
ATOM 3166 N N . ILE B 1 132 ? -15.617 -33.656 -3.424 1 92.88 132 ILE B N 1
ATOM 3167 C CA . ILE B 1 132 ? -16.797 -32.906 -3.803 1 92.88 132 ILE B CA 1
ATOM 3168 C C . ILE B 1 132 ? -16.453 -32 -4.988 1 92.88 132 ILE B C 1
ATOM 3170 O O . ILE B 1 132 ? -17.203 -31.938 -5.969 1 92.88 132 ILE B O 1
ATOM 3174 N N . VAL B 1 133 ? -15.289 -31.344 -4.891 1 94.06 133 VAL B N 1
ATOM 3175 C CA . VAL B 1 133 ? -14.875 -30.422 -5.934 1 94.06 133 VAL B CA 1
ATOM 3176 C C . VAL B 1 133 ? -14.594 -31.188 -7.227 1 94.06 133 VAL B C 1
ATOM 3178 O O . VAL B 1 133 ? -14.953 -30.719 -8.312 1 94.06 133 VAL B O 1
ATOM 3181 N N . GLU B 1 134 ? -14.016 -32.312 -7.105 1 91.62 134 GLU B N 1
ATOM 3182 C CA . GLU B 1 134 ? -13.734 -33.125 -8.273 1 91.62 134 GLU B CA 1
ATOM 3183 C C . GLU B 1 134 ? -15.023 -33.562 -8.969 1 91.62 134 GLU B C 1
ATOM 3185 O O . GLU B 1 134 ? -15.102 -33.562 -10.203 1 91.62 134 GLU B O 1
ATOM 3190 N N . LYS B 1 135 ? -16.016 -33.875 -8.172 1 91.5 135 LYS B N 1
ATOM 3191 C CA . LYS B 1 135 ? -17.312 -34.25 -8.734 1 91.5 135 LYS B CA 1
ATOM 3192 C C . LYS B 1 135 ? -17.922 -33.094 -9.5 1 91.5 135 LYS B C 1
ATOM 3194 O O . LYS B 1 135 ? -18.5 -33.281 -10.57 1 91.5 135 LYS B O 1
ATOM 3199 N N . VAL B 1 136 ? -17.812 -31.938 -8.945 1 93.5 136 VAL B N 1
ATOM 3200 C CA . VAL B 1 136 ? -18.328 -30.734 -9.602 1 93.5 136 VAL B CA 1
ATOM 3201 C C . VAL B 1 136 ? -17.641 -30.547 -10.945 1 93.5 136 VAL B C 1
ATOM 3203 O O . VAL B 1 136 ? -18.297 -30.328 -11.969 1 93.5 136 VAL B O 1
ATOM 3206 N N . ILE B 1 137 ? -16.328 -30.688 -10.977 1 92.38 137 ILE B N 1
ATOM 3207 C CA . ILE B 1 137 ? -15.531 -30.438 -12.164 1 92.38 137 ILE B CA 1
ATOM 3208 C C . ILE B 1 137 ? -15.852 -31.484 -13.234 1 92.38 137 ILE B C 1
ATOM 3210 O O . ILE B 1 137 ? -16 -31.156 -14.414 1 92.38 137 ILE B O 1
ATOM 3214 N N . VAL B 1 138 ? -16 -32.688 -12.805 1 90.69 138 VAL B N 1
ATOM 3215 C CA . VAL B 1 138 ? -16.312 -33.781 -13.727 1 90.69 138 VAL B CA 1
ATOM 3216 C C . VAL B 1 138 ? -17.703 -33.531 -14.328 1 90.69 138 VAL B C 1
ATOM 3218 O O . VAL B 1 138 ? -17.891 -33.75 -15.531 1 90.69 138 VAL B O 1
ATOM 3221 N N . THR B 1 139 ? -18.609 -33.156 -13.492 1 92.69 139 THR B N 1
ATOM 3222 C CA . THR B 1 139 ? -19.984 -32.906 -13.945 1 92.69 139 THR B CA 1
ATOM 3223 C C . THR B 1 139 ? -20.016 -31.781 -14.984 1 92.69 139 THR B C 1
ATOM 3225 O O . THR B 1 139 ? -20.828 -31.797 -15.906 1 92.69 139 THR B O 1
ATOM 3228 N N . LEU B 1 140 ? -19.109 -30.844 -14.859 1 93.44 140 LEU B N 1
ATOM 3229 C CA . LEU B 1 140 ? -19.016 -29.719 -15.781 1 93.44 140 LEU B CA 1
ATOM 3230 C C . LEU B 1 140 ? -18.328 -30.125 -17.078 1 93.44 140 LEU B C 1
ATOM 3232 O O . LEU B 1 140 ? -18.281 -29.359 -18.031 1 93.44 140 LEU B O 1
ATOM 3236 N N . GLY B 1 141 ? -17.719 -31.203 -17.109 1 89.56 141 GLY B N 1
ATOM 3237 C CA . GLY B 1 141 ? -17.062 -31.703 -18.312 1 89.56 141 GLY B CA 1
ATOM 3238 C C . GLY B 1 141 ? -15.664 -31.141 -18.516 1 89.56 141 GLY B C 1
ATOM 3239 O O . GLY B 1 141 ? -15.18 -31.078 -19.641 1 89.56 141 GLY B O 1
ATOM 3240 N N . VAL B 1 142 ? -15.164 -30.594 -17.547 1 88.88 142 VAL B N 1
ATOM 3241 C CA . VAL B 1 142 ? -13.82 -30.047 -17.656 1 88.88 142 VAL B CA 1
ATOM 3242 C C . VAL B 1 142 ? -12.789 -31.141 -17.375 1 88.88 142 VAL B C 1
ATOM 3244 O O . VAL B 1 142 ? -13 -31.984 -16.5 1 88.88 142 VAL B O 1
ATOM 3247 N N . ASN B 1 143 ? -11.883 -31.297 -18.281 1 72.5 143 ASN B N 1
ATOM 3248 C CA . ASN B 1 143 ? -10.844 -32.312 -18.141 1 72.5 143 ASN B CA 1
ATOM 3249 C C . ASN B 1 143 ? -10.109 -32.188 -16.797 1 72.5 143 ASN B C 1
ATOM 3251 O O . ASN B 1 143 ? -9.805 -31.078 -16.359 1 72.5 143 ASN B O 1
ATOM 3255 N N . GLU B 1 144 ? -10.32 -33.25 -15.812 1 61.41 144 GLU B N 1
ATOM 3256 C CA . GLU B 1 144 ? -9.891 -33.406 -14.43 1 61.41 144 GLU B CA 1
ATOM 3257 C C . GLU B 1 144 ? -8.383 -33.219 -14.297 1 61.41 144 GLU B C 1
ATOM 3259 O O . GLU B 1 144 ? -7.809 -33.5 -13.234 1 61.41 144 GLU B O 1
ATOM 3264 N N . ALA B 1 145 ? -7.637 -32.594 -15.109 1 56.03 145 ALA B N 1
ATOM 3265 C CA . ALA B 1 145 ? -6.215 -32.719 -14.805 1 56.03 145 ALA B CA 1
ATOM 3266 C C . ALA B 1 145 ? -5.91 -32.188 -13.406 1 56.03 145 ALA B C 1
ATOM 3268 O O . ALA B 1 145 ? -6.586 -31.281 -12.906 1 56.03 145 ALA B O 1
ATOM 3269 N N . ARG B 1 146 ? -5.445 -33 -12.414 1 62.06 146 ARG B N 1
ATOM 3270 C CA . ARG B 1 146 ? -4.91 -32.781 -11.078 1 62.06 146 ARG B CA 1
ATOM 3271 C C . ARG B 1 146 ? -4.289 -31.391 -10.961 1 62.06 146 ARG B C 1
ATOM 3273 O O . ARG B 1 146 ? -3.066 -31.25 -10.906 1 62.06 146 ARG B O 1
ATOM 3280 N N . THR B 1 147 ? -5.352 -30.453 -11.031 1 76.75 147 THR B N 1
ATOM 3281 C CA . THR B 1 147 ? -4.809 -29.094 -11.148 1 76.75 147 THR B CA 1
ATOM 3282 C C . THR B 1 147 ? -5.223 -28.25 -9.953 1 76.75 147 THR B C 1
ATOM 3284 O O . THR B 1 147 ? -5.039 -27.031 -9.961 1 76.75 147 THR B O 1
ATOM 3287 N N . ILE B 1 148 ? -5.785 -29.109 -8.883 1 86.31 148 ILE B N 1
ATOM 3288 C CA . ILE B 1 148 ? -6.195 -28.344 -7.711 1 86.31 148 ILE B CA 1
ATOM 3289 C C . ILE B 1 148 ? -5.027 -28.234 -6.73 1 86.31 148 ILE B C 1
ATOM 3291 O O . ILE B 1 148 ? -4.449 -29.25 -6.34 1 86.31 148 ILE B O 1
ATOM 3295 N N . GLU B 1 149 ? -4.719 -27.078 -6.457 1 86.06 149 GLU B N 1
ATOM 3296 C CA . GLU B 1 149 ? -3.654 -26.859 -5.48 1 86.06 149 GLU B CA 1
ATOM 3297 C C . GLU B 1 149 ? -4.18 -26.984 -4.055 1 86.06 149 GLU B C 1
ATOM 3299 O O . GLU B 1 149 ? -3.553 -27.625 -3.207 1 86.06 149 GLU B O 1
ATOM 3304 N N . SER B 1 150 ? -5.293 -26.406 -3.795 1 89.88 150 SER B N 1
ATOM 3305 C CA . SER B 1 150 ? -5.902 -26.484 -2.471 1 89.88 150 SER B CA 1
ATOM 3306 C C . SER B 1 150 ? -7.391 -26.156 -2.527 1 89.88 150 SER B C 1
ATOM 3308 O O . SER B 1 150 ? -7.848 -25.484 -3.449 1 89.88 150 SER B O 1
ATOM 3310 N N . CYS B 1 151 ? -8.109 -26.75 -1.643 1 94.25 151 CYS B N 1
ATOM 3311 C CA . CYS B 1 151 ? -9.523 -26.422 -1.513 1 94.25 151 CYS B CA 1
ATOM 3312 C C . CYS B 1 151 ? -10.008 -26.641 -0.083 1 94.25 151 CYS B C 1
ATOM 3314 O O . CYS B 1 151 ? -9.57 -27.578 0.584 1 94.25 151 CYS B O 1
ATOM 3316 N N . TYR B 1 152 ? -10.836 -25.719 0.421 1 94.75 152 TYR B N 1
ATOM 3317 C CA . TYR B 1 152 ? -11.352 -25.828 1.779 1 94.75 152 TYR B CA 1
ATOM 3318 C C . TYR B 1 152 ? -12.594 -24.969 1.96 1 94.75 152 TYR B C 1
ATOM 3320 O O . TYR B 1 152 ? -12.867 -24.078 1.145 1 94.75 152 TYR B O 1
ATOM 3328 N N . ARG B 1 153 ? -13.359 -25.281 2.998 1 94.75 153 ARG B N 1
ATOM 3329 C CA . ARG B 1 153 ? -14.531 -24.484 3.33 1 94.75 153 ARG B CA 1
ATOM 3330 C C . ARG B 1 153 ? -14.125 -23.125 3.908 1 94.75 153 ARG B C 1
ATOM 3332 O O . ARG B 1 153 ? -13.203 -23.047 4.727 1 94.75 153 ARG B O 1
ATOM 3339 N N . VAL B 1 154 ? -14.758 -22.094 3.457 1 92.06 154 VAL B N 1
ATOM 3340 C CA . VAL B 1 154 ? -14.453 -20.75 3.926 1 92.06 154 VAL B CA 1
ATOM 3341 C C . VAL B 1 154 ? -15.164 -20.484 5.25 1 92.06 154 VAL B C 1
ATOM 3343 O O . VAL B 1 154 ? -16.375 -20.703 5.367 1 92.06 154 VAL B O 1
ATOM 3346 N N . PRO B 1 155 ? -14.391 -20.047 6.219 1 86.5 155 PRO B N 1
ATOM 3347 C CA . PRO B 1 155 ? -15.031 -19.719 7.496 1 86.5 155 PRO B CA 1
ATOM 3348 C C . PRO B 1 155 ? -16.031 -18.562 7.391 1 86.5 155 PRO B C 1
ATOM 3350 O O . PRO B 1 155 ? -15.852 -17.672 6.555 1 86.5 155 PRO B O 1
ATOM 3353 N N . GLN B 1 156 ? -17.125 -18.641 8.148 1 81.62 156 GLN B N 1
ATOM 3354 C CA . GLN B 1 156 ? -18.141 -17.594 8.156 1 81.62 156 GLN B CA 1
ATOM 3355 C C . GLN B 1 156 ? -18 -16.703 9.391 1 81.62 156 GLN B C 1
ATOM 3357 O O . GLN B 1 156 ? -17.75 -17.203 10.492 1 81.62 156 GLN B O 1
ATOM 3362 N N . LYS B 1 157 ? -17.969 -15.469 9.031 1 71.81 157 LYS B N 1
ATOM 3363 C CA . LYS B 1 157 ? -17.875 -14.523 10.148 1 71.81 157 LYS B CA 1
ATOM 3364 C C . LYS B 1 157 ? -19.125 -14.609 11.023 1 71.81 157 LYS B C 1
ATOM 3366 O O . LYS B 1 157 ? -19.016 -14.609 12.258 1 71.81 157 LYS B O 1
ATOM 3371 N N . ASP B 1 158 ? -20.234 -14.648 10.305 1 75.62 158 ASP B N 1
ATOM 3372 C CA . ASP B 1 158 ? -21.5 -14.742 11 1 75.62 158 ASP B CA 1
ATOM 3373 C C . ASP B 1 158 ? -21.875 -16.203 11.258 1 75.62 158 ASP B C 1
ATOM 3375 O O . ASP B 1 158 ? -22.328 -16.906 10.352 1 75.62 158 ASP B O 1
ATOM 3379 N N . GLN B 1 159 ? -21.734 -16.594 12.461 1 76.06 159 GLN B N 1
ATOM 3380 C CA . GLN B 1 159 ? -21.969 -17.984 12.836 1 76.06 159 GLN B CA 1
ATOM 3381 C C . GLN B 1 159 ? -23.469 -18.281 12.898 1 76.06 159 GLN B C 1
ATOM 3383 O O . GLN B 1 159 ? -23.875 -19.453 12.953 1 76.06 159 GLN B O 1
ATOM 3388 N N . SER B 1 160 ? -24.188 -17.203 12.828 1 76.69 160 SER B N 1
ATOM 3389 C CA . SER B 1 160 ? -25.641 -17.391 12.906 1 76.69 160 SER B CA 1
ATOM 3390 C C . SER B 1 160 ? -26.219 -17.734 11.539 1 76.69 160 SER B C 1
ATOM 3392 O O . SER B 1 160 ? -27.359 -18.188 11.438 1 76.69 160 SER B O 1
ATOM 3394 N N . ARG B 1 161 ? -25.375 -17.594 10.57 1 71.62 161 ARG B N 1
ATOM 3395 C CA . ARG B 1 161 ? -25.844 -17.859 9.211 1 71.62 161 ARG B CA 1
ATOM 3396 C C . ARG B 1 161 ? -26.062 -19.359 8.984 1 71.62 161 ARG B C 1
ATOM 3398 O O . ARG B 1 161 ? -25.203 -20.172 9.344 1 71.62 161 ARG B O 1
ATOM 3405 N N . GLN B 1 162 ? -27.25 -19.719 8.516 1 79.25 162 GLN B N 1
ATOM 3406 C CA . GLN B 1 162 ? -27.641 -21.109 8.312 1 79.25 162 GLN B CA 1
ATOM 3407 C C . GLN B 1 162 ? -27.25 -21.578 6.91 1 79.25 162 GLN B C 1
ATOM 3409 O O . GLN B 1 162 ? -27.438 -22.75 6.57 1 79.25 162 GLN B O 1
ATOM 3414 N N . THR B 1 163 ? -26.688 -20.688 6.125 1 84.88 163 THR B N 1
ATOM 3415 C CA . THR B 1 163 ? -26.281 -21.094 4.785 1 84.88 163 THR B CA 1
ATOM 3416 C C . THR B 1 163 ? -24.953 -21.844 4.828 1 84.88 163 THR B C 1
ATOM 3418 O O . THR B 1 163 ? -24.094 -21.531 5.648 1 84.88 163 THR B O 1
ATOM 3421 N N . PRO B 1 164 ? -24.938 -22.938 4.02 1 90 164 PRO B N 1
ATOM 3422 C CA . PRO B 1 164 ? -23.672 -23.672 4.004 1 90 164 PRO B CA 1
ATOM 3423 C C . PRO B 1 164 ? -22.484 -22.812 3.611 1 90 164 PRO B C 1
ATOM 3425 O O . PRO B 1 164 ? -22.625 -21.906 2.785 1 90 164 PRO B O 1
ATOM 3428 N N . LYS B 1 165 ? -21.391 -23.109 4.207 1 93.06 165 LYS B N 1
ATOM 3429 C CA . LYS B 1 165 ? -20.172 -22.391 3.889 1 93.06 165 LYS B CA 1
ATOM 3430 C C . LYS B 1 165 ? -19.719 -22.672 2.459 1 93.06 165 LYS B C 1
ATOM 3432 O O . LYS B 1 165 ? -19.828 -23.812 1.98 1 93.06 165 LYS B O 1
ATOM 3437 N N . GLY B 1 166 ? -19.188 -21.656 1.812 1 94.81 166 GLY B N 1
ATOM 3438 C CA . GLY B 1 166 ? -18.625 -21.828 0.479 1 94.81 166 GLY B CA 1
ATOM 3439 C C . GLY B 1 166 ? -17.312 -22.578 0.476 1 94.81 166 GLY B C 1
ATOM 3440 O O . GLY B 1 166 ? -16.672 -22.734 1.518 1 94.81 166 GLY B O 1
ATOM 3441 N N . ILE B 1 167 ? -17.016 -23.141 -0.662 1 96.56 167 ILE B N 1
ATOM 3442 C CA . ILE B 1 167 ? -15.742 -23.844 -0.827 1 96.56 167 ILE B CA 1
ATOM 3443 C C . ILE B 1 167 ? -14.797 -23.016 -1.686 1 96.56 167 ILE B C 1
ATOM 3445 O O . ILE B 1 167 ? -15.125 -22.656 -2.822 1 96.56 167 ILE B O 1
ATOM 3449 N N . LEU B 1 168 ? -13.688 -22.688 -1.111 1 97.44 168 LEU B N 1
ATOM 3450 C CA . LEU B 1 168 ? -12.633 -22.016 -1.862 1 97.44 168 LEU B CA 1
ATOM 3451 C C . LEU B 1 168 ? -11.727 -23.031 -2.562 1 97.44 168 LEU B C 1
ATOM 3453 O O . LEU B 1 168 ? -11.258 -23.984 -1.94 1 97.44 168 LEU B O 1
ATOM 3457 N N . VAL B 1 169 ? -11.594 -22.844 -3.85 1 96.06 169 VAL B N 1
ATOM 3458 C CA . VAL B 1 169 ? -10.758 -23.75 -4.641 1 96.06 169 VAL B CA 1
ATOM 3459 C C . VAL B 1 169 ? -9.641 -22.953 -5.312 1 96.06 169 VAL B C 1
ATOM 3461 O O . VAL B 1 169 ? -9.898 -21.953 -5.992 1 96.06 169 VAL B O 1
ATOM 3464 N N . LYS B 1 170 ? -8.445 -23.344 -5.137 1 93.62 170 LYS B N 1
ATOM 3465 C CA . LYS B 1 170 ? -7.285 -22.781 -5.824 1 93.62 170 LYS B CA 1
ATOM 3466 C C . LYS B 1 170 ? -6.742 -23.766 -6.859 1 93.62 170 LYS B C 1
ATOM 3468 O O . LYS B 1 170 ? -6.34 -24.875 -6.52 1 93.62 170 LYS B O 1
ATOM 3473 N N . PHE B 1 171 ? -6.719 -23.266 -8.102 1 91.12 171 PHE B N 1
ATOM 3474 C CA . PHE B 1 171 ? -6.184 -24.094 -9.18 1 91.12 171 PHE B CA 1
ATOM 3475 C C . PHE B 1 171 ? -4.699 -23.812 -9.391 1 91.12 171 PHE B C 1
ATOM 3477 O O . PHE B 1 171 ? -4.223 -22.703 -9.094 1 91.12 171 PHE B O 1
ATOM 3484 N N . ALA B 1 172 ? -4.07 -24.828 -9.898 1 85.75 172 ALA B N 1
ATOM 3485 C CA . ALA B 1 172 ? -2.65 -24.672 -10.219 1 85.75 172 ALA B CA 1
ATOM 3486 C C . ALA B 1 172 ? -2.453 -23.734 -11.398 1 85.75 172 ALA B C 1
ATOM 3488 O O . ALA B 1 172 ? -1.482 -22.969 -11.445 1 85.75 172 ALA B O 1
ATOM 3489 N N . LEU B 1 173 ? -3.426 -23.781 -12.281 1 85.69 173 LEU B N 1
ATOM 3490 C CA . LEU B 1 173 ? -3.328 -22.984 -13.492 1 85.69 173 LEU B CA 1
ATOM 3491 C C . LEU B 1 173 ? -4.57 -22.109 -13.664 1 85.69 173 LEU B C 1
ATOM 3493 O O . LEU B 1 173 ? -5.691 -22.562 -13.422 1 85.69 173 LEU B O 1
ATOM 3497 N N . LYS B 1 174 ? -4.312 -21.016 -14.18 1 87.19 174 LYS B N 1
ATOM 3498 C CA . LYS B 1 174 ? -5.406 -20.078 -14.398 1 87.19 174 LYS B CA 1
ATOM 3499 C C . LYS B 1 174 ? -6.379 -20.594 -15.453 1 87.19 174 LYS B C 1
ATOM 3501 O O . LYS B 1 174 ? -7.582 -20.359 -15.367 1 87.19 174 LYS B O 1
ATOM 3506 N N . SER B 1 175 ? -5.879 -21.266 -16.438 1 87.5 175 SER B N 1
ATOM 3507 C CA . SER B 1 175 ? -6.715 -21.781 -17.516 1 87.5 175 SER B CA 1
ATOM 3508 C C . SER B 1 175 ? -7.777 -22.734 -16.969 1 87.5 175 SER B C 1
ATOM 3510 O O . SER B 1 175 ? -8.883 -22.797 -17.516 1 87.5 175 SER B O 1
ATOM 3512 N N . GLN B 1 176 ? -7.398 -23.391 -15.906 1 89 176 GLN B N 1
ATOM 3513 C CA . GLN B 1 176 ? -8.359 -24.312 -15.305 1 89 176 GLN B CA 1
ATOM 3514 C C . GLN B 1 176 ? -9.547 -23.562 -14.703 1 89 176 GLN B C 1
ATOM 3516 O O . GLN B 1 176 ? -10.695 -23.969 -14.867 1 89 176 GLN B O 1
ATOM 3521 N N . LYS B 1 177 ? -9.227 -22.562 -14.055 1 91.88 177 LYS B N 1
ATOM 3522 C CA . LYS B 1 177 ? -10.281 -21.703 -13.523 1 91.88 177 LYS B CA 1
ATOM 3523 C C . LYS B 1 177 ? -11.195 -21.188 -14.633 1 91.88 177 LYS B C 1
ATOM 3525 O O . LYS B 1 177 ? -12.422 -21.266 -14.523 1 91.88 177 LYS B O 1
ATOM 3530 N N . THR B 1 178 ? -10.562 -20.688 -15.68 1 91.56 178 THR B N 1
ATOM 3531 C CA . THR B 1 178 ? -11.32 -20.141 -16.797 1 91.56 178 THR B CA 1
ATOM 3532 C C . THR B 1 178 ? -12.211 -21.219 -17.422 1 91.56 178 THR B C 1
ATOM 3534 O O . THR B 1 178 ? -13.367 -20.953 -17.75 1 91.56 178 THR B O 1
ATOM 3537 N N . ASN B 1 179 ? -11.703 -22.391 -17.516 1 92.31 179 ASN B N 1
ATOM 3538 C CA . ASN B 1 179 ? -12.469 -23.484 -18.094 1 92.31 179 ASN B CA 1
ATOM 3539 C C . ASN B 1 179 ? -13.688 -23.828 -17.234 1 92.31 179 ASN B C 1
ATOM 3541 O O . ASN B 1 179 ? -14.773 -24.078 -17.781 1 92.31 179 ASN B O 1
ATOM 3545 N N . VAL B 1 180 ? -13.516 -23.781 -15.969 1 93.44 180 VAL B N 1
ATOM 3546 C CA . VAL B 1 180 ? -14.594 -24.141 -15.047 1 93.44 180 VAL B CA 1
ATOM 3547 C C . VAL B 1 180 ? -15.695 -23.078 -15.117 1 93.44 180 VAL B C 1
ATOM 3549 O O . VAL B 1 180 ? -16.875 -23.406 -15.227 1 93.44 180 VAL B O 1
ATOM 3552 N N . ILE B 1 181 ? -15.273 -21.859 -15.133 1 93.19 181 ILE B N 1
ATOM 3553 C CA . ILE B 1 181 ? -16.234 -20.766 -15.164 1 93.19 181 ILE B CA 1
ATOM 3554 C C . ILE B 1 181 ? -16.969 -20.766 -16.5 1 93.19 181 ILE B C 1
ATOM 3556 O O . ILE B 1 181 ? -18.188 -20.578 -16.531 1 93.19 181 ILE B O 1
ATOM 3560 N N . THR B 1 182 ? -16.266 -20.984 -17.531 1 93 182 THR B N 1
ATOM 3561 C CA . THR B 1 182 ? -16.875 -21.047 -18.859 1 93 182 THR B CA 1
ATOM 3562 C C . THR B 1 182 ? -17.844 -22.219 -18.953 1 93 182 THR B C 1
ATOM 3564 O O . THR B 1 182 ? -18.938 -22.078 -19.516 1 93 182 THR B O 1
ATOM 3567 N N . ALA B 1 183 ? -17.453 -23.344 -18.391 1 94.38 183 ALA B N 1
ATOM 3568 C CA . ALA B 1 183 ? -18.281 -24.547 -18.438 1 94.38 183 ALA B CA 1
ATOM 3569 C C . ALA B 1 183 ? -19.594 -24.344 -17.703 1 94.38 183 ALA B C 1
ATOM 3571 O O . ALA B 1 183 ? -20.656 -24.734 -18.203 1 94.38 183 ALA B O 1
ATOM 3572 N N . ILE B 1 184 ? -19.562 -23.719 -16.516 1 94.25 184 ILE B N 1
ATOM 3573 C CA . ILE B 1 184 ? -20.781 -23.516 -15.742 1 94.25 184 ILE B CA 1
ATOM 3574 C C . ILE B 1 184 ? -21.703 -22.547 -16.453 1 94.25 184 ILE B C 1
ATOM 3576 O O . ILE B 1 184 ? -22.922 -22.672 -16.406 1 94.25 184 ILE B O 1
ATOM 3580 N N . ARG B 1 185 ? -21.141 -21.562 -17.062 1 91.69 185 ARG B N 1
ATOM 3581 C CA . ARG B 1 185 ? -21.938 -20.625 -17.844 1 91.69 185 ARG B CA 1
ATOM 3582 C C . ARG B 1 185 ? -22.609 -21.312 -19.016 1 91.69 185 ARG B C 1
ATOM 3584 O O . ARG B 1 185 ? -23.781 -21.062 -19.312 1 91.69 185 ARG B O 1
ATOM 3591 N N . ARG B 1 186 ? -21.891 -22.172 -19.688 1 93.19 186 ARG B N 1
ATOM 3592 C CA . ARG B 1 186 ? -22.406 -22.891 -20.844 1 93.19 186 ARG B CA 1
ATOM 3593 C C . ARG B 1 186 ? -23.547 -23.812 -20.453 1 93.19 186 ARG B C 1
ATOM 3595 O O . ARG B 1 186 ? -24.531 -23.938 -21.188 1 93.19 186 ARG B O 1
ATOM 3602 N N . MET B 1 187 ? -23.516 -24.344 -19.297 1 94.25 187 MET B N 1
ATOM 3603 C CA . MET B 1 187 ? -24.516 -25.312 -18.812 1 94.25 187 MET B CA 1
ATOM 3604 C C . MET B 1 187 ? -25.672 -24.594 -18.141 1 94.25 187 MET B C 1
ATOM 3606 O O . MET B 1 187 ? -26.672 -25.234 -17.781 1 94.25 187 MET B O 1
ATOM 3610 N N . LYS B 1 188 ? -25.578 -23.344 -17.953 1 91.81 188 LYS B N 1
ATOM 3611 C CA . LYS B 1 188 ? -26.594 -22.516 -17.297 1 91.81 188 LYS B CA 1
ATOM 3612 C C . LYS B 1 188 ? -26.828 -22.969 -15.867 1 91.81 188 LYS B C 1
ATOM 3614 O O . LYS B 1 188 ? -27.984 -23.062 -15.414 1 91.81 188 LYS B O 1
ATOM 3619 N N . GLY B 1 189 ? -25.812 -23.484 -15.328 1 92.06 189 GLY B N 1
ATOM 3620 C CA . GLY B 1 189 ? -25.859 -23.844 -13.922 1 92.06 189 GLY B CA 1
ATOM 3621 C C . GLY B 1 189 ? -25.984 -25.344 -13.703 1 92.06 189 GLY B C 1
ATOM 3622 O O . GLY B 1 189 ? -26.297 -26.094 -14.633 1 92.06 189 GLY B O 1
ATOM 3623 N N . ILE B 1 190 ? -25.625 -25.766 -12.477 1 93.56 190 ILE B N 1
ATOM 3624 C CA . ILE B 1 190 ? -25.797 -27.141 -12.016 1 93.56 190 ILE B CA 1
ATOM 3625 C C . ILE B 1 190 ? -26.391 -27.141 -10.617 1 93.56 190 ILE B C 1
ATOM 3627 O O . ILE B 1 190 ? -26.422 -26.109 -9.945 1 93.56 190 ILE B O 1
ATOM 3631 N N . THR B 1 191 ? -26.938 -28.328 -10.289 1 95.06 191 THR B N 1
ATOM 3632 C CA . THR B 1 191 ? -27.562 -28.469 -8.977 1 95.06 191 THR B CA 1
ATOM 3633 C C . THR B 1 191 ? -26.859 -29.547 -8.156 1 95.06 191 THR B C 1
ATOM 3635 O O . THR B 1 191 ? -26.016 -30.281 -8.68 1 95.06 191 THR B O 1
ATOM 3638 N N . THR B 1 192 ? -27.172 -29.531 -6.867 1 94 192 THR B N 1
ATOM 3639 C CA . THR B 1 192 ? -26.578 -30.531 -5.98 1 94 192 THR B CA 1
ATOM 3640 C C . THR B 1 192 ? -27 -31.938 -6.398 1 94 192 THR B C 1
ATOM 3642 O O . THR B 1 192 ? -26.25 -32.906 -6.184 1 94 192 THR B O 1
ATOM 3645 N N . GLY B 1 193 ? -28.109 -32.062 -6.98 1 92.75 193 GLY B N 1
ATOM 3646 C CA . GLY B 1 193 ? -28.547 -33.344 -7.504 1 92.75 193 GLY B CA 1
ATOM 3647 C C . GLY B 1 193 ? -27.656 -33.844 -8.617 1 92.75 193 GLY B C 1
ATOM 3648 O O . GLY B 1 193 ? -27.438 -35.062 -8.727 1 92.75 193 GLY B O 1
ATOM 3649 N N . ASP B 1 194 ? -27.172 -32.938 -9.375 1 92.56 194 ASP B N 1
ATOM 3650 C CA . ASP B 1 194 ? -26.312 -33.312 -10.5 1 92.56 194 ASP B CA 1
ATOM 3651 C C . ASP B 1 194 ? -25 -33.906 -10.008 1 92.56 194 ASP B C 1
ATOM 3653 O O . ASP B 1 194 ? -24.359 -34.688 -10.727 1 92.56 194 ASP B O 1
ATOM 3657 N N . ILE B 1 195 ? -24.578 -33.594 -8.805 1 90.88 195 ILE B N 1
ATOM 3658 C CA . ILE B 1 195 ? -23.297 -34.094 -8.312 1 90.88 195 ILE B CA 1
ATOM 3659 C C . ILE B 1 195 ? -23.531 -35.219 -7.301 1 90.88 195 ILE B C 1
ATOM 3661 O O . ILE B 1 195 ? -22.594 -35.625 -6.586 1 90.88 195 ILE B O 1
ATOM 3665 N N . GLY B 1 196 ? -24.719 -35.656 -7.051 1 87.62 196 GLY B N 1
ATOM 3666 C CA . GLY B 1 196 ? -24.984 -36.875 -6.32 1 87.62 196 GLY B CA 1
ATOM 3667 C C . GLY B 1 196 ? -25.516 -36.625 -4.914 1 87.62 196 GLY B C 1
ATOM 3668 O O . GLY B 1 196 ? -25.547 -37.562 -4.094 1 87.62 196 GLY B O 1
ATOM 3669 N N . PHE B 1 197 ? -25.719 -35.406 -4.586 1 87.94 197 PHE B N 1
ATOM 3670 C CA . PHE B 1 197 ? -26.281 -35.156 -3.262 1 87.94 197 PHE B CA 1
ATOM 3671 C C . PHE B 1 197 ? -27.766 -35.5 -3.219 1 87.94 197 PHE B C 1
ATOM 3673 O O . PHE B 1 197 ? -28.5 -35.281 -4.184 1 87.94 197 PHE B O 1
ATOM 3680 N N . GLU B 1 198 ? -28.078 -36.156 -2.08 1 83.19 198 GLU B N 1
ATOM 3681 C CA . GLU B 1 198 ? -29.469 -36.531 -1.887 1 83.19 198 GLU B CA 1
ATOM 3682 C C . GLU B 1 198 ? -30.25 -35.406 -1.215 1 83.19 198 GLU B C 1
ATOM 3684 O O . GLU B 1 198 ? -29.688 -34.656 -0.428 1 83.19 198 GLU B O 1
ATOM 3689 N N . GLY B 1 199 ? -31.562 -35.25 -1.627 1 78.19 199 GLY B N 1
ATOM 3690 C CA . GLY B 1 199 ? -32.406 -34.25 -0.993 1 78.19 199 GLY B CA 1
ATOM 3691 C C . GLY B 1 199 ? -32.812 -33.125 -1.93 1 78.19 199 GLY B C 1
ATOM 3692 O O . GLY B 1 199 ? -33.125 -33.344 -3.102 1 78.19 199 GLY B O 1
ATOM 3693 N N . ASN B 1 200 ? -32.719 -31.875 -1.37 1 77.81 200 ASN B N 1
ATOM 3694 C CA . ASN B 1 200 ? -33.156 -30.703 -2.129 1 77.81 200 ASN B CA 1
ATOM 3695 C C . ASN B 1 200 ? -32.125 -30.328 -3.203 1 77.81 200 ASN B C 1
ATOM 3697 O O . ASN B 1 200 ? -30.922 -30.406 -2.967 1 77.81 200 ASN B O 1
ATOM 3701 N N . ASN B 1 201 ? -32.625 -30.172 -4.406 1 87.88 201 ASN B N 1
ATOM 3702 C CA . ASN B 1 201 ? -31.781 -29.766 -5.539 1 87.88 201 ASN B CA 1
ATOM 3703 C C . ASN B 1 201 ? -31.5 -28.266 -5.512 1 87.88 201 ASN B C 1
ATOM 3705 O O . ASN B 1 201 ? -32.156 -27.5 -6.223 1 87.88 201 ASN B O 1
ATOM 3709 N N . ASN B 1 202 ? -30.484 -27.984 -4.703 1 90.44 202 ASN B N 1
ATOM 3710 C CA . ASN B 1 202 ? -30.094 -26.578 -4.613 1 90.44 202 ASN B CA 1
ATOM 3711 C C . ASN B 1 202 ? -29.156 -26.188 -5.75 1 90.44 202 ASN B C 1
ATOM 3713 O O . ASN B 1 202 ? -28.344 -27 -6.203 1 90.44 202 ASN B O 1
ATOM 3717 N N . LYS B 1 203 ? -29.266 -24.969 -6.164 1 94.06 203 LYS B N 1
ATOM 3718 C CA . LYS B 1 203 ? -28.391 -24.438 -7.203 1 94.06 203 LYS B CA 1
ATOM 3719 C C . LYS B 1 203 ? -26.969 -24.234 -6.668 1 94.06 203 LYS B C 1
ATOM 3721 O O . LYS B 1 203 ? -26.797 -23.781 -5.539 1 94.06 203 LYS B O 1
ATOM 3726 N N . ILE B 1 204 ? -26.031 -24.594 -7.5 1 95.12 204 ILE B N 1
ATOM 3727 C CA . ILE B 1 204 ? -24.625 -24.375 -7.172 1 95.12 204 ILE B CA 1
ATOM 3728 C 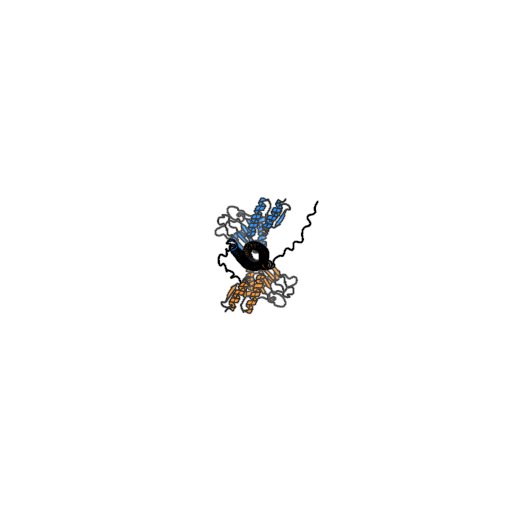C . ILE B 1 204 ? -24.109 -23.141 -7.898 1 95.12 204 ILE B C 1
ATOM 3730 O O . ILE B 1 204 ? -24.312 -23 -9.109 1 95.12 204 ILE B O 1
ATOM 3734 N N . PHE B 1 205 ? -23.5 -22.234 -7.113 1 94.5 205 PHE B N 1
ATOM 3735 C CA . PHE B 1 205 ? -22.938 -21.016 -7.695 1 94.5 205 PHE B CA 1
ATOM 3736 C C . PHE B 1 205 ? -21.422 -21.031 -7.648 1 94.5 205 PHE B C 1
ATOM 3738 O O . PHE B 1 205 ? -20.828 -21.375 -6.621 1 94.5 205 PHE B O 1
ATOM 3745 N N . ILE B 1 206 ? -20.875 -20.781 -8.789 1 95.75 206 ILE B N 1
ATOM 3746 C CA . ILE B 1 206 ? -19.422 -20.656 -8.867 1 95.75 206 ILE B CA 1
ATOM 3747 C C . ILE B 1 206 ? -19.031 -19.25 -9.281 1 95.75 206 ILE B C 1
ATOM 3749 O O . ILE B 1 206 ? -19.438 -18.766 -10.344 1 95.75 206 ILE B O 1
ATOM 3753 N N . ASN B 1 207 ? -18.266 -18.594 -8.375 1 93.81 207 ASN B N 1
ATOM 3754 C CA . ASN B 1 207 ? -17.906 -17.188 -8.617 1 93.81 207 ASN B CA 1
ATOM 3755 C C . ASN B 1 207 ? -16.406 -16.969 -8.461 1 93.81 207 ASN B C 1
ATOM 3757 O O . ASN B 1 207 ? -15.695 -17.797 -7.883 1 93.81 207 ASN B O 1
ATOM 3761 N N . ASP B 1 208 ? -15.961 -15.797 -9.008 1 95.25 208 ASP B N 1
ATOM 3762 C CA . ASP B 1 208 ? -14.586 -15.344 -8.789 1 95.25 208 ASP B CA 1
ATOM 3763 C C . ASP B 1 208 ? -14.336 -15.07 -7.305 1 95.25 208 ASP B C 1
ATOM 3765 O O . ASP B 1 208 ? -15.25 -14.703 -6.57 1 95.25 208 ASP B O 1
ATOM 3769 N N . HIS B 1 209 ? -13.133 -15.367 -6.938 1 96.44 209 HIS B N 1
ATOM 3770 C CA . HIS B 1 209 ? -12.719 -15.031 -5.578 1 96.44 209 HIS B CA 1
ATOM 3771 C C . HIS B 1 209 ? -12.234 -13.586 -5.492 1 96.44 209 HIS B C 1
ATOM 3773 O O . HIS B 1 209 ? -11.07 -13.297 -5.773 1 96.44 209 HIS B O 1
ATOM 3779 N N . LEU B 1 210 ? -13.086 -12.75 -5.09 1 96.56 210 LEU B N 1
ATOM 3780 C CA . LEU B 1 210 ? -12.766 -11.328 -5.004 1 96.56 210 LEU B CA 1
ATOM 3781 C C . LEU B 1 210 ? -12.188 -10.984 -3.635 1 96.56 210 LEU B C 1
ATOM 3783 O O . LEU B 1 210 ? -12.492 -11.648 -2.645 1 96.56 210 LEU B O 1
ATOM 3787 N N . THR B 1 211 ? -11.359 -9.953 -3.611 1 96.56 211 THR B N 1
ATOM 3788 C CA . THR B 1 211 ? -10.914 -9.414 -2.332 1 96.56 211 THR B CA 1
ATOM 3789 C C . THR B 1 211 ? -12.086 -8.805 -1.569 1 96.56 211 THR B C 1
ATOM 3791 O O . THR B 1 211 ? -13.117 -8.477 -2.16 1 96.56 211 THR B O 1
ATOM 3794 N N . PRO B 1 212 ? -11.93 -8.688 -0.22 1 94.56 212 PRO B N 1
ATOM 3795 C CA . PRO B 1 212 ? -13.023 -8.07 0.533 1 94.56 212 PRO B CA 1
ATOM 3796 C C . PRO B 1 212 ? -13.398 -6.684 0.003 1 94.56 212 PRO B C 1
ATOM 3798 O O . PRO B 1 212 ? -14.578 -6.355 -0.087 1 94.56 212 PRO B O 1
ATOM 3801 N N . ARG B 1 213 ? -12.438 -5.926 -0.376 1 95.62 213 ARG B N 1
ATOM 3802 C CA . ARG B 1 213 ? -12.695 -4.602 -0.936 1 95.62 213 ARG B CA 1
ATOM 3803 C C . ARG B 1 213 ? -13.477 -4.703 -2.242 1 95.62 213 ARG B C 1
ATOM 3805 O O . ARG B 1 213 ? -14.453 -3.979 -2.449 1 95.62 213 ARG B O 1
ATOM 3812 N N . ASN B 1 214 ? -13.008 -5.57 -3.129 1 96.38 214 ASN B N 1
ATOM 3813 C CA . ASN B 1 214 ? -13.672 -5.742 -4.414 1 96.38 214 ASN B CA 1
ATOM 3814 C C . ASN B 1 214 ? -15.062 -6.355 -4.242 1 96.38 214 ASN B C 1
ATOM 3816 O O . ASN B 1 214 ? -15.969 -6.07 -5.023 1 96.38 214 ASN B O 1
ATOM 3820 N N . GLN B 1 215 ? -15.18 -7.211 -3.217 1 95.88 215 GLN B N 1
ATOM 3821 C CA . GLN B 1 215 ? -16.484 -7.789 -2.92 1 95.88 215 GLN B CA 1
ATOM 3822 C C . GLN B 1 215 ? -17.484 -6.707 -2.52 1 95.88 215 GLN B C 1
ATOM 3824 O O . GLN B 1 215 ? -18.625 -6.715 -2.98 1 95.88 215 GLN B O 1
ATOM 3829 N N . LEU B 1 216 ? -17.094 -5.824 -1.706 1 96 216 LEU B N 1
ATOM 3830 C CA . LEU B 1 216 ? -17.938 -4.719 -1.287 1 96 216 LEU B CA 1
ATOM 3831 C C . LEU B 1 216 ? -18.281 -3.82 -2.471 1 96 216 LEU B C 1
ATOM 3833 O O . LEU B 1 216 ? -19.438 -3.41 -2.629 1 96 216 LEU B O 1
ATOM 3837 N N . LEU B 1 217 ? -17.281 -3.543 -3.236 1 96.19 217 LEU B N 1
ATOM 3838 C CA . LEU B 1 217 ? -17.516 -2.734 -4.43 1 96.19 217 LEU B CA 1
ATOM 3839 C C . LEU B 1 217 ? -18.547 -3.391 -5.34 1 96.19 217 LEU B C 1
ATOM 3841 O O . LEU B 1 217 ? -19.438 -2.717 -5.863 1 96.19 217 LEU B O 1
ATOM 3845 N N . TYR B 1 218 ? -18.406 -4.688 -5.527 1 96.88 218 TYR B N 1
ATOM 3846 C CA . TYR B 1 218 ? -19.344 -5.402 -6.391 1 96.88 218 TYR B CA 1
ATOM 3847 C C . TYR B 1 218 ? -20.734 -5.402 -5.793 1 96.88 218 TYR B C 1
ATOM 3849 O O . TYR B 1 218 ? -21.734 -5.234 -6.512 1 96.88 218 TYR B O 1
ATOM 3857 N N . LYS B 1 219 ? -20.781 -5.555 -4.512 1 95.69 219 LYS B N 1
ATOM 3858 C CA . LYS B 1 219 ? -22.078 -5.5 -3.844 1 95.69 219 LYS B CA 1
ATOM 3859 C C . LYS B 1 219 ? -22.766 -4.156 -4.078 1 95.69 219 LYS B C 1
ATOM 3861 O O . LYS B 1 219 ? -23.938 -4.109 -4.453 1 95.69 219 LYS B O 1
ATOM 3866 N N . ASN B 1 220 ? -22.078 -3.094 -3.877 1 95.31 220 ASN B N 1
ATOM 3867 C CA . ASN B 1 220 ? -22.609 -1.754 -4.09 1 95.31 220 ASN B CA 1
ATOM 3868 C C . ASN B 1 220 ? -22.984 -1.526 -5.551 1 95.31 220 ASN B C 1
ATOM 3870 O O . ASN B 1 220 ? -24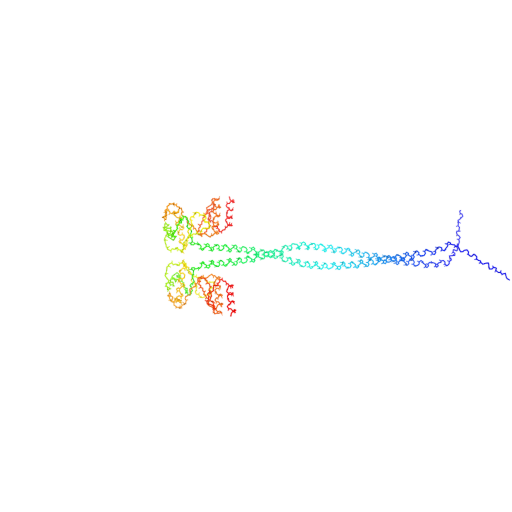.016 -0.916 -5.844 1 95.31 220 ASN B O 1
ATOM 3874 N N . THR B 1 221 ? -22.141 -2.023 -6.379 1 95.19 221 THR B N 1
ATOM 3875 C CA . THR B 1 221 ? -22.391 -1.892 -7.809 1 95.19 221 THR B CA 1
ATOM 3876 C C . THR B 1 221 ? -23.672 -2.633 -8.195 1 95.19 221 THR B C 1
ATOM 3878 O O . THR B 1 221 ? -24.5 -2.104 -8.938 1 95.19 221 THR B O 1
ATOM 3881 N N . ARG B 1 222 ? -23.812 -3.807 -7.676 1 95.38 222 ARG B N 1
ATOM 3882 C CA . ARG B 1 222 ? -25 -4.605 -7.977 1 95.38 222 ARG B CA 1
ATOM 3883 C C . ARG B 1 222 ? -26.266 -3.92 -7.48 1 95.38 222 ARG B C 1
ATOM 3885 O O . ARG B 1 222 ? -27.281 -3.918 -8.172 1 95.38 222 ARG B O 1
ATOM 3892 N N . GLU B 1 223 ? -26.188 -3.309 -6.348 1 94.56 223 GLU B N 1
ATOM 3893 C CA . GLU B 1 223 ? -27.344 -2.613 -5.773 1 94.56 223 GLU B CA 1
ATOM 3894 C C . GLU B 1 223 ? -27.75 -1.418 -6.633 1 94.56 223 GLU B C 1
ATOM 3896 O O . GLU B 1 223 ? -28.922 -1.237 -6.938 1 94.56 223 GLU B O 1
ATOM 3901 N N . ILE B 1 224 ? -26.828 -0.729 -7.02 1 92.06 224 ILE B N 1
ATOM 3902 C CA . ILE B 1 224 ? -27.094 0.456 -7.828 1 92.06 224 ILE B CA 1
ATOM 3903 C C . ILE B 1 224 ? -27.594 0.036 -9.203 1 92.06 224 ILE B C 1
ATOM 3905 O O . ILE B 1 224 ? -28.531 0.637 -9.742 1 92.06 224 ILE B O 1
ATOM 3909 N N . CYS B 1 225 ? -27 -0.956 -9.727 1 91.94 225 CYS B N 1
ATOM 3910 C CA . CYS B 1 225 ? -27.375 -1.434 -11.055 1 91.94 225 CYS B CA 1
ATOM 3911 C C . CYS B 1 225 ? -28.797 -1.986 -11.039 1 91.94 225 CYS B C 1
ATOM 3913 O O . CYS B 1 225 ? -29.547 -1.82 -12.008 1 91.94 225 CYS B O 1
ATOM 3915 N N . LYS B 1 226 ? -29.109 -2.625 -9.938 1 93.06 226 LYS B N 1
ATOM 3916 C CA . LYS B 1 226 ? -30.484 -3.127 -9.805 1 93.06 226 LYS B CA 1
ATOM 3917 C C . LYS B 1 226 ? -31.484 -1.982 -9.812 1 93.06 226 LYS B C 1
ATOM 3919 O O . LYS B 1 226 ? -32.531 -2.076 -10.453 1 93.06 226 LYS B O 1
ATOM 3924 N N . GLN B 1 227 ? -31.188 -0.913 -9.164 1 89.62 227 GLN B N 1
ATOM 3925 C CA . GLN B 1 227 ? -32.062 0.252 -9.086 1 89.62 227 GLN B CA 1
ATOM 3926 C C . GLN B 1 227 ? -32.188 0.937 -10.445 1 89.62 227 GLN B C 1
ATOM 3928 O O . GLN B 1 227 ? -33.25 1.455 -10.789 1 89.62 227 GLN B O 1
ATOM 3933 N N . LYS B 1 228 ? -31.234 0.844 -11.242 1 89.12 228 LYS B N 1
ATOM 3934 C CA . LYS B 1 228 ? -31.219 1.562 -12.516 1 89.12 228 LYS B CA 1
ATOM 3935 C C . LYS B 1 228 ? -31.484 0.613 -13.68 1 89.12 228 LYS B C 1
ATOM 3937 O O . LYS B 1 228 ? -31.453 1.027 -14.844 1 89.12 228 LYS B O 1
ATOM 3942 N N . ASN B 1 229 ? -31.625 -0.588 -13.406 1 88.75 229 ASN B N 1
ATOM 3943 C CA . ASN B 1 229 ? -31.906 -1.62 -14.398 1 88.75 229 ASN B CA 1
ATOM 3944 C C . ASN B 1 229 ? -30.75 -1.759 -15.391 1 88.75 229 ASN B C 1
ATOM 3946 O O . ASN B 1 229 ? -30.953 -1.745 -16.609 1 88.75 229 ASN B O 1
ATOM 3950 N N . VAL B 1 230 ? -29.578 -1.746 -14.867 1 91.5 230 VAL B N 1
ATOM 3951 C CA . VAL B 1 230 ? -28.344 -1.937 -15.641 1 91.5 230 VAL B CA 1
ATOM 3952 C C . VAL B 1 230 ? -27.719 -3.283 -15.289 1 91.5 230 VAL B C 1
ATOM 3954 O O . VAL B 1 230 ? -27.781 -3.721 -14.141 1 91.5 230 VAL B O 1
ATOM 3957 N N . SER B 1 231 ? -27.188 -3.951 -16.297 1 93.25 231 SER B N 1
ATOM 3958 C CA . SER B 1 231 ? -26.547 -5.238 -16.062 1 93.25 231 SER B CA 1
ATOM 3959 C C . SER B 1 231 ? -25.109 -5.059 -15.594 1 93.25 231 SER B C 1
ATOM 3961 O O . SER B 1 231 ? -24.406 -4.168 -16.078 1 93.25 231 SER B O 1
ATOM 3963 N N . CYS B 1 232 ? -24.766 -5.793 -14.602 1 94.62 232 CYS B N 1
ATOM 3964 C CA . CYS B 1 232 ? -23.375 -5.816 -14.141 1 94.62 232 CYS B CA 1
ATOM 3965 C C . CYS B 1 232 ? -22.906 -7.246 -13.875 1 94.62 232 CYS B C 1
ATOM 3967 O O . CYS B 1 232 ? -23.719 -8.117 -13.562 1 94.62 232 CYS B O 1
ATOM 3969 N N . TRP B 1 233 ? -21.609 -7.582 -14.148 1 93.06 233 TRP B N 1
ATOM 3970 C CA . TRP B 1 233 ? -21.047 -8.914 -13.938 1 93.06 233 TRP B CA 1
ATOM 3971 C C . TRP B 1 233 ? -19.547 -8.844 -13.648 1 93.06 233 TRP B C 1
ATOM 3973 O O . TRP B 1 233 ? -18.953 -7.762 -13.703 1 93.06 233 TRP B O 1
ATOM 3983 N N . THR B 1 234 ? -19.078 -9.969 -13.172 1 93.88 234 THR B N 1
ATOM 3984 C CA . THR B 1 234 ? -17.641 -10.078 -12.961 1 93.88 234 THR B CA 1
ATOM 3985 C C . THR B 1 234 ? -17.016 -11 -14.008 1 93.88 234 THR B C 1
ATOM 3987 O O . THR B 1 234 ? -17.625 -11.977 -14.43 1 93.88 234 THR B O 1
ATOM 3990 N N . ARG B 1 235 ? -15.844 -10.609 -14.508 1 91.75 235 ARG B N 1
ATOM 3991 C CA . ARG B 1 235 ? -15.039 -11.406 -15.43 1 91.75 235 ARG B CA 1
ATOM 3992 C C . ARG B 1 235 ? -13.555 -11.281 -15.109 1 91.75 235 ARG B C 1
ATOM 3994 O O . ARG B 1 235 ? -13 -10.18 -15.133 1 91.75 235 ARG B O 1
ATOM 4001 N N . ASP B 1 236 ? -12.922 -12.398 -14.781 1 91.62 236 ASP B N 1
ATOM 4002 C CA . ASP B 1 236 ? -11.508 -12.406 -14.43 1 91.62 236 ASP B CA 1
ATOM 4003 C C . ASP B 1 236 ? -11.227 -11.492 -13.242 1 91.62 236 ASP B C 1
ATOM 4005 O O . ASP B 1 236 ? -10.305 -10.68 -13.281 1 91.62 236 ASP B O 1
ATOM 4009 N N . CYS B 1 237 ? -12.133 -11.516 -12.305 1 94.56 237 CYS B N 1
ATOM 4010 C CA . CYS B 1 237 ? -12.039 -10.812 -11.039 1 94.56 237 CYS B CA 1
ATOM 4011 C C . CYS B 1 237 ? -12.156 -9.305 -11.234 1 94.56 237 CYS B C 1
ATOM 4013 O O . CYS B 1 237 ? -11.703 -8.523 -10.398 1 94.56 237 CYS B O 1
ATOM 4015 N N . LYS B 1 238 ? -12.625 -8.898 -12.406 1 94.81 238 LYS B N 1
ATOM 4016 C CA . LYS B 1 238 ? -12.891 -7.488 -12.672 1 94.81 238 LYS B CA 1
ATOM 4017 C C . LYS B 1 238 ? -14.391 -7.23 -12.797 1 94.81 238 LYS B C 1
ATOM 4019 O O . LYS B 1 238 ? -15.141 -8.078 -13.281 1 94.81 238 LYS B O 1
ATOM 4024 N N . ILE B 1 239 ? -14.742 -6.102 -12.32 1 96.12 239 ILE B N 1
ATOM 4025 C CA . ILE B 1 239 ? -16.156 -5.758 -12.297 1 96.12 239 ILE B CA 1
ATOM 4026 C C . ILE B 1 239 ? -16.516 -4.93 -13.531 1 96.12 239 ILE B C 1
ATOM 4028 O O . ILE B 1 239 ? -15.828 -3.961 -13.852 1 96.12 239 ILE B O 1
ATOM 4032 N N . TYR B 1 240 ? -17.609 -5.363 -14.195 1 96.06 240 TYR B N 1
ATOM 4033 C CA . TYR B 1 240 ? -18.047 -4.664 -15.398 1 96.06 240 TYR B CA 1
ATOM 4034 C C . TYR B 1 240 ? -19.531 -4.293 -15.297 1 96.06 240 TYR B C 1
ATOM 4036 O O . TYR B 1 240 ? -20.281 -4.93 -14.57 1 96.06 240 TYR B O 1
ATOM 4044 N N . LEU B 1 241 ? -19.812 -3.191 -15.992 1 94.06 241 LEU B N 1
ATOM 4045 C CA . LEU B 1 241 ? -21.203 -2.77 -16.172 1 94.06 241 LEU B CA 1
ATOM 4046 C C . LEU B 1 241 ? -21.484 -2.488 -17.656 1 94.06 241 LEU B C 1
ATOM 4048 O O . LEU B 1 241 ? -20.562 -2.18 -18.422 1 94.06 241 LEU B O 1
ATOM 4052 N N . ARG B 1 242 ? -22.734 -2.707 -18 1 93 242 ARG B N 1
ATOM 4053 C CA . ARG B 1 242 ? -23.125 -2.416 -19.375 1 93 242 ARG B CA 1
ATOM 4054 C C . ARG B 1 242 ? -23.781 -1.037 -19.469 1 93 242 ARG B C 1
ATOM 4056 O O . ARG B 1 242 ? -24.734 -0.741 -18.75 1 93 242 ARG B O 1
ATOM 4063 N N . ASP B 1 243 ? -23.25 -0.3 -20.375 1 87.94 243 ASP B N 1
ATOM 4064 C CA . ASP B 1 243 ? -23.859 1.003 -20.625 1 87.94 243 ASP B CA 1
ATOM 4065 C C . ASP B 1 243 ? -25.234 0.85 -21.281 1 87.94 243 ASP B C 1
ATOM 4067 O O . ASP B 1 243 ? -25.344 0.235 -22.328 1 87.94 243 ASP B O 1
ATOM 4071 N N . PRO B 1 244 ? -26.172 1.429 -20.688 1 84.75 244 PRO B N 1
ATOM 4072 C CA . PRO B 1 244 ? -27.516 1.28 -21.25 1 84.75 244 PRO B CA 1
ATOM 4073 C C . PRO B 1 244 ? -27.672 1.987 -22.594 1 84.75 244 PRO B C 1
ATOM 4075 O O . PRO B 1 244 ? -28.531 1.609 -23.406 1 84.75 244 PRO B O 1
ATOM 4078 N N . LYS B 1 245 ? -26.859 2.93 -22.859 1 83.19 245 LYS B N 1
ATOM 4079 C CA . LYS B 1 245 ? -27 3.729 -24.078 1 83.19 245 LYS B CA 1
ATOM 4080 C C . LYS B 1 245 ? -26.297 3.07 -25.266 1 83.19 245 LYS B C 1
ATOM 4082 O O . LYS B 1 245 ? -26.891 2.924 -26.328 1 83.19 245 LYS B O 1
ATOM 4087 N N . ASN B 1 246 ? -25.109 2.678 -25.062 1 85.25 246 ASN B N 1
ATOM 4088 C CA . ASN B 1 246 ? -24.344 2.189 -26.188 1 85.25 246 ASN B CA 1
ATOM 4089 C C . ASN B 1 246 ? -23.953 0.722 -26.031 1 85.25 246 ASN B C 1
ATOM 4091 O O . ASN B 1 246 ? -23.234 0.166 -26.844 1 85.25 246 ASN B O 1
ATOM 4095 N N . ALA B 1 247 ? -24.344 0.06 -25.016 1 85 247 ALA B N 1
ATOM 4096 C CA . ALA B 1 247 ? -24.156 -1.362 -24.75 1 85 247 ALA B CA 1
ATOM 4097 C C . ALA B 1 247 ? -22.672 -1.694 -24.562 1 85 247 ALA B C 1
ATOM 4099 O O . ALA B 1 247 ? -22.281 -2.859 -24.641 1 85 247 ALA B O 1
ATOM 4100 N N . LYS B 1 248 ? -21.906 -0.619 -24.328 1 90.81 248 LYS B N 1
ATOM 4101 C CA . LYS B 1 248 ? -20.484 -0.845 -24.125 1 90.81 248 LYS B CA 1
ATOM 4102 C C . LYS B 1 248 ? -20.203 -1.321 -22.688 1 90.81 248 LYS B C 1
ATOM 4104 O O . LYS B 1 248 ? -20.906 -0.928 -21.75 1 90.81 248 LYS B O 1
ATOM 4109 N N . GLN B 1 249 ? -19.203 -2.189 -22.562 1 94 249 GLN B N 1
ATOM 4110 C CA . GLN B 1 249 ? -18.812 -2.682 -21.25 1 94 249 GLN B CA 1
ATOM 4111 C C . GLN B 1 249 ? -17.875 -1.694 -20.547 1 94 249 GLN B C 1
ATOM 4113 O O . GLN B 1 249 ? -16.906 -1.219 -21.156 1 94 249 GLN B O 1
ATOM 4118 N N . ILE B 1 250 ? -18.234 -1.306 -19.359 1 94.25 250 ILE B N 1
ATOM 4119 C CA . ILE B 1 250 ? -17.422 -0.363 -18.578 1 94.25 250 ILE B CA 1
ATOM 4120 C C . ILE B 1 250 ? -16.828 -1.068 -17.375 1 94.25 250 ILE B C 1
ATOM 4122 O O . ILE B 1 250 ? -17.547 -1.741 -16.625 1 94.25 250 ILE B O 1
ATOM 4126 N N . HIS B 1 251 ? -15.547 -0.899 -17.266 1 95.06 251 HIS B N 1
ATOM 4127 C CA . HIS B 1 251 ? -14.852 -1.483 -16.125 1 95.06 251 HIS B CA 1
ATOM 4128 C C . HIS B 1 251 ? -14.922 -0.568 -14.898 1 95.06 251 HIS B C 1
ATOM 4130 O O . HIS B 1 251 ? -14.648 0.63 -15 1 95.06 251 HIS B O 1
ATOM 4136 N N . ILE B 1 252 ? -15.328 -1.152 -13.727 1 94.06 252 ILE B N 1
ATOM 4137 C CA . ILE B 1 252 ? -15.438 -0.406 -12.477 1 94.06 252 ILE B CA 1
ATOM 4138 C C . ILE B 1 252 ? -14.359 -0.871 -11.5 1 94.06 252 ILE B C 1
ATOM 4140 O O . ILE B 1 252 ? -14.328 -2.039 -11.102 1 94.06 252 ILE B O 1
ATOM 4144 N N . ASP B 1 253 ? -13.438 0.06 -11.094 1 91.5 253 ASP B N 1
ATOM 4145 C CA . ASP B 1 253 ? -12.352 -0.354 -10.211 1 91.5 253 ASP B CA 1
ATOM 4146 C C . ASP B 1 253 ? -12.367 0.428 -8.906 1 91.5 253 ASP B C 1
ATOM 4148 O O . ASP B 1 253 ? -11.508 0.233 -8.047 1 91.5 253 ASP B O 1
ATOM 4152 N N . SER B 1 254 ? -13.344 1.336 -8.789 1 92.56 254 SER B N 1
ATOM 4153 C CA . SER B 1 254 ? -13.438 2.117 -7.559 1 92.56 254 SER B CA 1
ATOM 4154 C C . SER B 1 254 ? -14.852 2.646 -7.348 1 92.56 254 SER B C 1
ATOM 4156 O O . SER B 1 254 ? -15.641 2.719 -8.289 1 92.56 254 SER B O 1
ATOM 4158 N N . GLU B 1 255 ? -15.102 3.002 -6.062 1 91.19 255 GLU B N 1
ATOM 4159 C CA . GLU B 1 255 ? -16.406 3.582 -5.754 1 91.19 255 GLU B CA 1
ATOM 4160 C C . GLU B 1 255 ? -16.594 4.926 -6.453 1 91.19 255 GLU B C 1
ATOM 4162 O O . GLU B 1 255 ? -17.688 5.25 -6.906 1 91.19 255 GLU B O 1
ATOM 4167 N N . ASP B 1 256 ? -15.531 5.664 -6.531 1 90.69 256 ASP B N 1
ATOM 4168 C CA . ASP B 1 256 ? -15.594 6.949 -7.215 1 90.69 256 ASP B CA 1
ATOM 4169 C C . ASP B 1 256 ? -15.953 6.773 -8.688 1 90.69 256 ASP B C 1
ATOM 4171 O O . ASP B 1 256 ? -16.781 7.516 -9.219 1 90.69 256 ASP B O 1
ATOM 4175 N N . ALA B 1 257 ? -15.328 5.84 -9.312 1 90.75 257 ALA B N 1
ATOM 4176 C CA . ALA B 1 257 ? -15.633 5.547 -10.711 1 90.75 257 ALA B CA 1
ATOM 4177 C C . ALA B 1 257 ? -17.094 5.145 -10.891 1 90.75 257 ALA B C 1
ATOM 4179 O O . ALA B 1 257 ? -17.75 5.562 -11.844 1 90.75 257 ALA B O 1
ATOM 4180 N N . LEU B 1 258 ? -17.609 4.371 -9.953 1 91.94 258 LEU B N 1
ATOM 4181 C CA . LEU B 1 258 ? -19 3.932 -9.984 1 91.94 258 LEU B CA 1
ATOM 4182 C C . LEU B 1 258 ? -19.953 5.125 -9.922 1 91.94 258 LEU B C 1
ATOM 4184 O O . LEU B 1 258 ? -20.875 5.23 -10.734 1 91.94 258 LEU B O 1
ATOM 4188 N N . HIS B 1 259 ? -19.656 6.043 -9.031 1 90.25 259 HIS B N 1
ATOM 4189 C CA . HIS B 1 259 ? -20.516 7.199 -8.859 1 90.25 259 HIS B CA 1
ATOM 4190 C C . HIS B 1 259 ? -20.469 8.117 -10.078 1 90.25 259 HIS B C 1
ATOM 4192 O O . HIS B 1 259 ? -21.484 8.672 -10.484 1 90.25 259 HIS B O 1
ATOM 4198 N N . GLU B 1 260 ? -19.344 8.219 -10.648 1 90.75 260 GLU B N 1
ATOM 4199 C CA . GLU B 1 260 ? -19.203 9.055 -11.836 1 90.75 260 GLU B CA 1
ATOM 4200 C C . GLU B 1 260 ? -19.984 8.477 -13.016 1 90.75 260 GLU B C 1
ATOM 4202 O O . GLU B 1 260 ? -20.625 9.219 -13.758 1 90.75 260 GLU B O 1
ATOM 4207 N N . ILE B 1 261 ? -19.938 7.215 -13.148 1 87.12 261 ILE B N 1
ATOM 4208 C CA . ILE B 1 261 ? -20.594 6.547 -14.273 1 87.12 261 ILE B CA 1
ATOM 4209 C C . ILE B 1 261 ? -22.109 6.59 -14.094 1 87.12 261 ILE B C 1
ATOM 4211 O O . ILE B 1 261 ? -22.844 6.832 -15.047 1 87.12 261 ILE B O 1
ATOM 4215 N N . ILE B 1 262 ? -22.547 6.539 -12.891 1 84.88 262 ILE B N 1
ATOM 4216 C CA . ILE B 1 262 ? -23.969 6.535 -12.609 1 84.88 262 ILE B CA 1
ATOM 4217 C C . ILE B 1 262 ? -24.547 7.938 -12.805 1 84.88 262 ILE B C 1
ATOM 4219 O O . ILE B 1 262 ? -25.656 8.094 -13.305 1 84.88 262 ILE B O 1
ATOM 4223 N N . LYS B 1 263 ? -23.75 8.805 -12.383 1 85.69 263 LYS B N 1
ATOM 4224 C CA . LYS B 1 263 ? -24.172 10.188 -12.617 1 85.69 263 LYS B CA 1
ATOM 4225 C C . LYS B 1 263 ? -24.328 10.469 -14.109 1 85.69 263 LYS B C 1
ATOM 4227 O O . LYS B 1 263 ? -25.219 11.211 -14.516 1 85.69 263 LYS B O 1
ATOM 4232 N N . ALA B 1 264 ? -23.547 9.828 -14.844 1 82.88 264 ALA B N 1
ATOM 4233 C CA . ALA B 1 264 ? -23.578 10.016 -16.297 1 82.88 264 ALA B CA 1
ATOM 4234 C C . ALA B 1 264 ? -24.812 9.352 -16.906 1 82.88 264 ALA B C 1
ATOM 4236 O O . ALA B 1 264 ? -25.312 9.789 -17.938 1 82.88 264 ALA B O 1
ATOM 4237 N N . PHE B 1 265 ? -25.328 8.258 -16.234 1 81.12 265 PHE B N 1
ATOM 4238 C CA . PHE B 1 265 ? -26.531 7.578 -16.719 1 81.12 265 PHE B CA 1
ATOM 4239 C C . PHE B 1 265 ? -27.766 8.438 -16.484 1 81.12 265 PHE B C 1
ATOM 4241 O O . PHE B 1 265 ? -28.734 8.367 -17.25 1 81.12 265 PHE B O 1
ATOM 4248 N N . GLY B 1 266 ? -27.844 9.195 -15.336 1 68.94 266 GLY B N 1
ATOM 4249 C CA . GLY B 1 266 ? -29 10.008 -14.977 1 68.94 266 GLY B CA 1
ATOM 4250 C C . GLY B 1 266 ? -29.078 11.312 -15.75 1 68.94 266 GLY B C 1
ATOM 4251 O O . GLY B 1 266 ? -30.109 11.969 -15.773 1 68.94 266 GLY B O 1
ATOM 4252 N N . LYS B 1 267 ? -28.062 11.82 -16.141 1 62.81 267 LYS B N 1
ATOM 4253 C CA . LYS B 1 267 ? -28.125 13.078 -16.875 1 62.81 267 LYS B CA 1
ATOM 4254 C C . LYS B 1 267 ? -28.797 12.883 -18.234 1 62.81 267 LYS B C 1
ATOM 4256 O O . LYS B 1 267 ? -29.281 13.844 -18.828 1 62.81 267 LYS B O 1
ATOM 4261 N N . ASN B 1 268 ? -28.938 11.773 -18.719 1 47.56 268 ASN B N 1
ATOM 4262 C CA . ASN B 1 268 ? -29.688 11.672 -19.969 1 47.56 268 ASN B CA 1
ATOM 4263 C C . ASN B 1 268 ? -31.156 11.336 -19.719 1 47.56 268 ASN B C 1
ATOM 4265 O O . ASN B 1 268 ? -31.469 10.516 -18.844 1 47.56 268 ASN B O 1
#